Protein AF-A0A2D9T0R5-F1 (afdb_monomer)

Solvent-accessible surface area (backbone atoms only — not comparable to full-atom values): 22514 Å² total; per-residue (Å²): 135,52,76,65,50,52,53,45,48,49,26,51,48,34,24,74,75,67,32,42,71,46,16,31,52,42,23,68,73,43,38,86,79,44,59,53,68,46,21,52,52,26,38,54,53,28,39,52,22,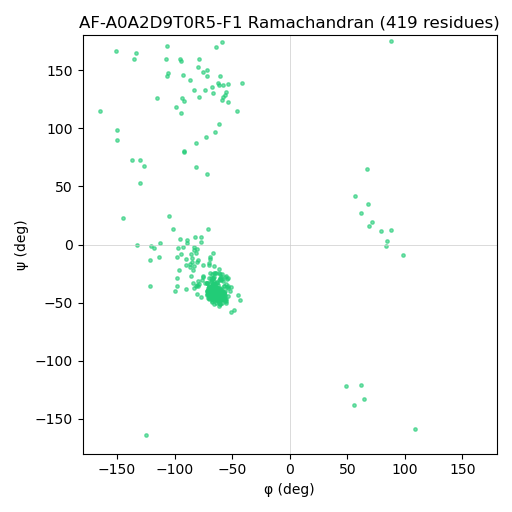19,56,78,67,68,37,60,74,52,39,54,56,33,45,58,53,54,55,75,58,66,79,79,93,52,60,72,60,52,51,53,49,31,55,61,30,38,78,80,37,52,68,59,17,48,51,45,30,50,39,48,25,65,73,36,75,80,46,26,66,37,23,39,51,34,13,62,73,47,51,86,76,13,56,68,33,33,52,51,13,42,59,36,30,73,74,42,100,82,40,68,70,57,42,52,55,41,50,41,48,40,40,70,70,69,55,60,71,87,89,68,62,91,82,78,58,60,66,69,45,51,50,54,47,26,55,47,23,58,75,73,39,57,75,68,43,27,42,54,21,49,55,51,31,47,59,36,37,77,47,99,46,22,68,68,28,51,53,51,51,56,57,54,64,68,46,94,80,70,49,75,67,44,51,51,50,49,48,50,42,37,66,75,68,40,62,74,67,62,23,52,53,55,48,20,51,55,50,48,49,52,28,56,76,69,71,47,81,78,55,82,87,34,61,43,46,51,53,28,52,52,54,53,55,38,48,78,68,73,44,76,81,93,61,94,84,66,60,70,57,38,45,42,56,39,35,60,64,50,92,45,73,87,61,20,57,61,42,52,49,46,61,61,70,69,68,64,74,85,59,45,35,59,53,27,52,34,30,21,56,19,36,79,76,44,55,67,64,16,48,56,50,43,53,49,60,70,68,47,80,92,72,51,66,51,42,30,47,53,28,18,73,49,43,63,70,69,60,16,51,57,24,30,54,50,9,45,77,44,65,38,89,62,20,42,36,53,46,12,53,51,26,39,53,50,12,51,54,26,44,78,70,70,35,58,70,56,13,51,53,25,41,53,51,14,56,59,26,53,71,72,90

Sequence (421 aa):
MSVVDELSLAAAAAAASAGPRAGLRAYRSLVDGLAGEARARAILGGLECATALGDAPALDAFIARWRVQSGDDHFPAVAERCLALHEVSPAHALALARVESERRPEDARPHYLLGRLLGDEGRDAYHRARHLAARAPRQPELLEAIAARLVWLGEGPEGFDRGGRPATARLGKARLDLRRGGRYARTAALDVLLELASGPHRDPALALAAEHAQHPSLTPIELDRLRTLFREHLDGPRRADALAWLDAREHLDRGERPAPESAVHAAALAAQSALERGAPPTGTTPDALALAVVALHGEREAQREPLLRLADHEGLVATTEPLLAAAALGHAADPETARRLALRLLALPNRASRGWLRLAQASRGEVQRQALERAEGAGEPGADEASGLAARAAAWKAYEAGDEDGAARHLAQARVKLRRS

Radius of gyration: 28.82 Å; Cα contacts (8 Å, |Δi|>4): 492; chains: 1; bounding box: 64×51×88 Å

Foldseek 3Di:
DDPLQVLLVVLVVLCVPVHLVRSLVSLVVCLVVHAEPSNVSSLLSNLVSCLVVVPPVSLVVSLVVLLPHDYDDPLVSLLVSLVSSCVRPLPSSLSSLVSVCVNCVLALSSLLSNLVSCQLNSQVSLVSSLVSQVVDPPPPVSNLVSVLRNVVNVDDPVPDDPPPDDLVSLLSQLLCCLPPNDLVSVLVSLVSLLVCCVDPCVVSSLVSLQVSLLPPDHDPSSLVSSLVSLVVRPDDPSSLLSNLLSVLVVCLVVLHQPDCPHSLVVVLVVLLVCVVVVHHPPDPDDRLLSLLSNLLPPPDPVSNVVSLVVNVPVPPLPRLQSLLSSLLSNLVPPVPSSVVSLVVSLVDDLPDLDNLCSSLVSDDDPSNVSSLVSCVVSVPPCSLVVQLVVLQVQLVVCVVVVNNVSNVVSNVSSVVSNVVD

pLDDT: mean 74.45, std 17.34, range [33.28, 97.62]

Structure (mmCIF, N/CA/C/O backbone):
data_AF-A0A2D9T0R5-F1
#
_entry.id   AF-A0A2D9T0R5-F1
#
loop_
_atom_site.group_PDB
_atom_site.id
_atom_site.type_symbol
_atom_site.label_atom_id
_atom_site.label_alt_id
_atom_site.label_comp_id
_atom_site.label_asym_id
_atom_site.label_entity_id
_atom_site.label_seq_id
_atom_site.pdbx_PDB_ins_code
_atom_site.Cartn_x
_atom_site.Cartn_y
_atom_site.Cartn_z
_atom_site.occupancy
_atom_site.B_iso_or_equiv
_atom_site.auth_seq_id
_atom_site.auth_comp_id
_atom_site.auth_asym_id
_atom_site.auth_atom_id
_atom_site.pdbx_PDB_model_num
ATOM 1 N N . MET A 1 1 ? 1.405 0.968 -47.788 1.00 56.50 1 MET A N 1
ATOM 2 C CA . MET A 1 1 ? 0.668 0.407 -46.639 1.00 56.50 1 MET A CA 1
ATOM 3 C C . MET A 1 1 ? 0.021 -0.872 -47.136 1.00 56.50 1 MET A C 1
ATOM 5 O O . MET A 1 1 ? -0.557 -0.828 -48.215 1.00 56.50 1 MET A O 1
ATOM 9 N N . SER A 1 2 ? 0.262 -2.019 -46.498 1.00 75.19 2 SER A N 1
ATOM 10 C CA . SER A 1 2 ? -0.258 -3.292 -47.014 1.00 75.19 2 SER A CA 1
ATOM 11 C C . SER A 1 2 ? -1.738 -3.453 -46.643 1.00 75.19 2 SER A C 1
ATOM 13 O O . SER A 1 2 ? -2.168 -2.940 -45.613 1.00 75.19 2 SER A O 1
ATOM 15 N N . VAL A 1 3 ? -2.511 -4.208 -47.433 1.00 72.94 3 VAL A N 1
ATOM 16 C CA . VAL A 1 3 ? -3.918 -4.554 -47.115 1.00 72.94 3 VAL A CA 1
ATOM 17 C C . VAL A 1 3 ? -4.039 -5.184 -45.713 1.00 72.94 3 VAL A C 1
ATOM 19 O O . VAL A 1 3 ? -5.032 -5.016 -45.014 1.00 72.94 3 VAL A O 1
ATOM 22 N N . VAL A 1 4 ? -2.984 -5.865 -45.260 1.00 73.75 4 VAL A N 1
ATOM 23 C CA . VAL A 1 4 ? -2.874 -6.501 -43.939 1.00 73.75 4 VAL A CA 1
ATOM 24 C C . VAL A 1 4 ? -2.764 -5.461 -42.809 1.00 73.75 4 VAL A C 1
ATOM 26 O O . VAL A 1 4 ? -3.344 -5.651 -41.738 1.00 73.75 4 VAL A O 1
ATOM 29 N N . ASP A 1 5 ? -2.084 -4.335 -43.044 1.00 74.06 5 ASP A N 1
ATOM 30 C CA . ASP A 1 5 ? -2.010 -3.222 -42.086 1.00 74.06 5 ASP A CA 1
ATOM 31 C C . ASP A 1 5 ? -3.346 -2.484 -41.973 1.00 74.06 5 ASP A C 1
ATOM 33 O O . ASP A 1 5 ? -3.774 -2.142 -40.869 1.00 74.06 5 ASP A O 1
ATOM 37 N N . GLU A 1 6 ? -4.037 -2.295 -43.098 1.00 78.88 6 GLU A N 1
ATOM 38 C CA . GLU A 1 6 ? -5.354 -1.652 -43.145 1.00 78.88 6 GLU A CA 1
ATOM 39 C C . GLU A 1 6 ? -6.400 -2.434 -42.344 1.00 78.88 6 GLU A C 1
ATOM 41 O O . GLU A 1 6 ? -7.188 -1.837 -41.613 1.00 78.88 6 GLU A O 1
ATOM 46 N N . LEU A 1 7 ? -6.360 -3.770 -42.391 1.00 80.31 7 LEU A N 1
ATOM 47 C CA . LEU A 1 7 ? -7.261 -4.627 -41.613 1.00 80.31 7 LEU A CA 1
ATOM 48 C C . LEU A 1 7 ? -7.007 -4.534 -40.100 1.00 80.31 7 LEU A C 1
ATOM 50 O O . LEU A 1 7 ? -7.956 -4.473 -39.314 1.00 80.31 7 LEU A O 1
ATOM 54 N N . SER A 1 8 ? -5.741 -4.470 -39.671 1.00 78.81 8 SER A N 1
ATOM 55 C CA . SER A 1 8 ? -5.398 -4.268 -38.255 1.00 78.81 8 SER A CA 1
ATOM 56 C C . SER A 1 8 ? -5.814 -2.878 -37.757 1.00 78.81 8 SER A C 1
ATOM 58 O O . SER A 1 8 ? -6.243 -2.745 -36.608 1.00 78.81 8 SER A O 1
ATOM 60 N N . LEU A 1 9 ? -5.691 -1.849 -38.601 1.00 81.50 9 LEU A N 1
ATOM 61 C CA . LEU A 1 9 ? -6.116 -0.482 -38.290 1.00 81.50 9 LEU A CA 1
ATOM 62 C C . LEU A 1 9 ? -7.644 -0.356 -38.255 1.00 81.50 9 LEU A C 1
ATOM 64 O O . LEU A 1 9 ? -8.178 0.299 -37.364 1.00 81.50 9 LEU A O 1
ATOM 68 N N . ALA A 1 10 ? -8.360 -1.030 -39.157 1.00 80.19 10 ALA A N 1
ATOM 69 C CA . ALA A 1 10 ? -9.820 -1.062 -39.162 1.00 80.19 10 ALA A CA 1
ATOM 70 C C . ALA A 1 10 ? -10.386 -1.716 -37.890 1.00 80.19 10 ALA A C 1
ATOM 72 O O . ALA A 1 10 ? -11.358 -1.220 -37.322 1.00 80.19 10 ALA A O 1
ATOM 73 N N . ALA A 1 11 ? -9.752 -2.783 -37.391 1.00 80.12 11 ALA A N 1
ATOM 74 C CA . ALA A 1 11 ? -10.128 -3.394 -36.116 1.00 80.12 11 ALA A CA 1
ATOM 75 C C . ALA A 1 11 ? -9.909 -2.443 -34.923 1.00 80.12 11 ALA A C 1
ATOM 77 O O . ALA A 1 11 ? -10.772 -2.349 -34.048 1.00 80.12 11 ALA A O 1
ATOM 78 N N . ALA A 1 12 ? -8.806 -1.686 -34.922 1.00 83.06 12 ALA A N 1
ATOM 79 C CA . ALA A 1 12 ? -8.552 -0.654 -33.914 1.00 83.06 12 ALA A CA 1
ATOM 80 C C . ALA A 1 12 ? -9.584 0.486 -33.992 1.00 83.06 12 ALA A C 1
ATOM 82 O O . ALA A 1 12 ? -10.125 0.914 -32.973 1.00 83.06 12 ALA A O 1
ATOM 83 N N . ALA A 1 13 ? -9.930 0.927 -35.204 1.00 81.50 13 ALA A N 1
ATOM 84 C CA . ALA A 1 13 ? -10.964 1.932 -35.427 1.00 81.50 13 ALA A CA 1
ATOM 85 C C . ALA A 1 13 ? -12.346 1.449 -34.958 1.00 81.50 13 ALA A C 1
ATOM 87 O O . ALA A 1 13 ? -13.094 2.219 -34.354 1.00 81.50 13 ALA A O 1
ATOM 88 N N . ALA A 1 14 ? -12.681 0.172 -35.168 1.00 80.81 14 ALA A N 1
ATOM 89 C CA . ALA A 1 14 ? -13.911 -0.430 -34.657 1.00 80.81 14 ALA A CA 1
ATOM 90 C C . ALA A 1 14 ? -13.941 -0.463 -33.119 1.00 80.81 14 ALA A C 1
ATOM 92 O O . ALA A 1 14 ? -14.978 -0.167 -32.527 1.00 80.81 14 ALA A O 1
ATOM 93 N N . ALA A 1 15 ? -12.813 -0.764 -32.467 1.00 83.38 15 ALA A N 1
ATOM 94 C CA . ALA A 1 15 ? -12.700 -0.705 -31.009 1.00 83.38 15 ALA A CA 1
ATOM 95 C C . ALA A 1 15 ? -12.923 0.721 -30.472 1.00 83.38 15 ALA A C 1
ATOM 97 O O . ALA A 1 15 ? -13.656 0.900 -29.501 1.00 83.38 15 ALA A O 1
ATOM 98 N N . ALA A 1 16 ? -12.345 1.729 -31.131 1.00 84.75 16 ALA A N 1
ATOM 99 C CA . ALA A 1 16 ? -12.459 3.129 -30.724 1.00 84.75 16 ALA A CA 1
ATOM 100 C C . ALA A 1 16 ? -13.859 3.723 -30.964 1.00 84.75 16 ALA A C 1
ATOM 102 O O . ALA A 1 16 ? -14.363 4.474 -30.134 1.00 84.75 16 ALA A O 1
ATOM 103 N N . SER A 1 17 ? -14.495 3.391 -32.091 1.00 85.25 17 SER A N 1
ATOM 104 C CA . SER A 1 17 ? -15.772 3.993 -32.507 1.00 85.25 17 SER A CA 1
ATOM 105 C C . SER A 1 17 ? -17.008 3.245 -32.002 1.00 85.25 17 SER A C 1
ATOM 107 O O . SER A 1 17 ? -17.994 3.874 -31.627 1.00 85.25 17 SER A O 1
ATOM 109 N N . ALA A 1 18 ? -16.968 1.910 -31.978 1.00 85.94 18 ALA A N 1
ATOM 110 C CA . ALA A 1 18 ? -18.097 1.051 -31.609 1.00 85.94 18 ALA A CA 1
ATOM 111 C C . ALA A 1 18 ? -17.872 0.285 -30.289 1.00 85.94 18 ALA A C 1
ATOM 113 O O . ALA A 1 18 ? -18.730 -0.487 -29.849 1.00 85.94 18 ALA A O 1
ATOM 114 N N . GLY A 1 19 ? -16.729 0.511 -29.637 1.00 89.69 19 GLY A N 1
ATOM 115 C CA . GLY A 1 19 ? -16.398 0.008 -28.310 1.00 89.69 19 GLY A CA 1
ATOM 116 C C . GLY A 1 19 ? -15.739 -1.382 -28.281 1.00 89.69 19 GLY A C 1
ATOM 117 O O . GLY A 1 19 ? -15.644 -2.080 -29.299 1.00 89.69 19 GLY A O 1
ATOM 118 N N . PRO A 1 20 ? -15.327 -1.846 -27.082 1.00 89.94 20 PRO A N 1
ATOM 119 C CA . PRO A 1 20 ? -14.512 -3.054 -26.915 1.00 89.94 20 PRO A CA 1
ATOM 120 C C . PRO A 1 20 ? -15.157 -4.340 -27.443 1.00 89.94 20 PRO A C 1
ATOM 122 O O . PRO A 1 20 ? -14.459 -5.236 -27.909 1.00 89.94 20 PRO A O 1
ATOM 125 N N . ARG A 1 21 ? -16.496 -4.453 -27.425 1.00 92.06 21 ARG A N 1
ATOM 126 C CA . ARG A 1 21 ? -17.202 -5.632 -27.969 1.00 92.06 21 ARG A CA 1
ATOM 127 C C . ARG A 1 21 ? -17.057 -5.747 -29.485 1.00 92.06 21 ARG A C 1
ATOM 129 O O . ARG A 1 21 ? -16.887 -6.855 -29.993 1.00 92.06 21 ARG A O 1
ATOM 136 N N . ALA A 1 22 ? -17.141 -4.625 -30.199 1.00 89.81 22 ALA A N 1
ATOM 137 C CA . ALA A 1 22 ? -16.971 -4.588 -31.647 1.00 89.81 22 ALA A CA 1
ATOM 138 C C . ALA A 1 22 ? -15.510 -4.862 -32.023 1.00 89.81 22 ALA A C 1
ATOM 140 O O . ALA A 1 22 ? -15.248 -5.731 -32.855 1.00 89.81 22 ALA A O 1
ATOM 141 N N . GLY A 1 23 ? -14.573 -4.210 -31.324 1.00 91.56 23 GLY A N 1
ATOM 142 C CA . GLY A 1 23 ? -13.136 -4.459 -31.459 1.00 91.56 23 GLY A CA 1
ATOM 143 C C . GLY A 1 23 ? -12.768 -5.927 -31.238 1.00 91.56 23 GLY A C 1
ATOM 144 O O . GLY A 1 23 ? -12.126 -6.541 -32.086 1.00 91.56 23 GLY A O 1
ATOM 145 N N . LEU A 1 24 ? -13.256 -6.542 -30.154 1.00 94.69 24 LEU A N 1
ATOM 146 C CA . LEU A 1 24 ? -12.982 -7.946 -29.839 1.00 94.69 24 LEU A CA 1
ATOM 147 C C . LEU A 1 24 ? -13.454 -8.904 -30.944 1.00 94.69 24 LEU A C 1
ATOM 149 O O . LEU A 1 24 ? -12.743 -9.849 -31.289 1.00 94.69 24 LEU A O 1
ATOM 153 N N . ARG A 1 25 ? -14.644 -8.669 -31.515 1.00 94.00 25 ARG A N 1
ATOM 154 C CA . ARG A 1 25 ? -15.155 -9.463 -32.647 1.00 94.00 25 ARG A CA 1
ATOM 155 C C . ARG A 1 25 ? -14.268 -9.308 -33.881 1.00 94.00 25 ARG A C 1
ATOM 157 O O . ARG A 1 25 ? -13.911 -10.318 -34.484 1.00 94.00 25 ARG A O 1
ATOM 164 N N . ALA A 1 26 ? -13.880 -8.076 -34.210 1.00 92.62 26 ALA A N 1
ATOM 165 C CA . ALA A 1 26 ? -12.999 -7.794 -35.339 1.00 92.62 26 ALA A CA 1
ATOM 166 C C . ALA A 1 26 ? -11.640 -8.495 -35.171 1.00 92.62 26 ALA A C 1
ATOM 168 O O . ALA A 1 26 ? -11.243 -9.279 -36.035 1.00 92.62 26 ALA A O 1
ATOM 169 N N . TYR A 1 27 ? -10.977 -8.322 -34.023 1.00 95.38 27 TYR A N 1
ATOM 170 C CA . TYR A 1 27 ? -9.686 -8.960 -33.753 1.00 95.38 27 TYR A CA 1
ATOM 171 C C . TYR A 1 27 ? -9.761 -10.489 -33.781 1.00 95.38 27 TYR A C 1
ATOM 173 O O . TYR A 1 27 ? -8.903 -11.116 -34.399 1.00 95.38 27 TYR A O 1
ATOM 181 N N . ARG A 1 28 ? -10.799 -11.105 -33.193 1.00 94.69 28 ARG A N 1
ATOM 182 C CA . ARG A 1 28 ? -10.994 -12.568 -33.246 1.00 94.69 28 ARG A CA 1
ATOM 183 C C . ARG A 1 28 ? -11.111 -13.093 -34.679 1.00 94.69 28 ARG A C 1
ATOM 185 O O . ARG A 1 28 ? -10.588 -14.162 -34.961 1.00 94.69 28 ARG A O 1
ATOM 192 N N . SER A 1 29 ? -11.786 -12.357 -35.563 1.00 90.81 29 SER A N 1
ATOM 193 C CA . SER A 1 29 ? -11.990 -12.780 -36.956 1.00 90.81 29 SER A CA 1
ATOM 194 C C . SER A 1 29 ? -10.751 -12.628 -37.842 1.00 90.81 29 SER A C 1
ATOM 196 O O . SER A 1 29 ? -10.602 -13.364 -38.811 1.00 90.81 29 SER A O 1
ATOM 198 N N . LEU A 1 30 ? -9.864 -11.685 -37.512 1.00 91.56 30 LEU A N 1
ATOM 199 C CA . LEU A 1 30 ? -8.731 -11.325 -38.365 1.00 91.56 30 LEU A CA 1
ATOM 200 C C . LEU A 1 30 ? -7.427 -11.999 -37.939 1.00 91.56 30 LEU A C 1
ATOM 202 O O . LEU A 1 30 ? -6.624 -12.348 -38.795 1.00 91.56 30 LEU A O 1
ATOM 206 N N . VAL A 1 31 ? -7.203 -12.185 -36.633 1.00 92.56 31 VAL A N 1
ATOM 207 C CA . VAL A 1 31 ? -5.885 -12.527 -36.069 1.00 92.56 31 VAL A CA 1
ATOM 208 C C . VAL A 1 31 ? -5.236 -13.775 -36.677 1.00 92.56 31 VAL A C 1
ATOM 210 O O . VAL A 1 31 ? -4.018 -13.810 -36.836 1.00 92.56 31 VAL A O 1
ATOM 213 N N . ASP A 1 32 ? -6.029 -14.778 -37.055 1.00 89.19 32 ASP A N 1
ATOM 214 C CA . ASP A 1 32 ? -5.520 -16.039 -37.602 1.00 89.19 32 ASP A CA 1
ATOM 215 C C . ASP A 1 32 ? -5.148 -15.934 -39.099 1.00 89.19 32 ASP A C 1
ATOM 217 O O . ASP A 1 32 ? -4.416 -16.779 -39.606 1.00 89.19 32 ASP A O 1
ATOM 221 N N . GLY A 1 33 ? -5.587 -14.874 -39.792 1.00 88.88 33 GLY A N 1
ATOM 222 C CA . GLY A 1 33 ? -5.216 -14.560 -41.179 1.00 88.88 33 GLY A CA 1
ATOM 223 C C . GLY A 1 33 ? -4.073 -13.545 -41.324 1.00 88.88 33 GLY A C 1
ATOM 224 O O . GLY A 1 33 ? -3.664 -13.242 -42.443 1.00 88.88 33 GLY A O 1
ATOM 225 N N . LEU A 1 34 ? -3.564 -12.997 -40.216 1.00 90.06 34 LEU A N 1
ATOM 226 C CA . LEU A 1 34 ? -2.460 -12.032 -40.206 1.00 90.06 34 LEU A CA 1
ATOM 227 C C . LEU A 1 34 ? -1.116 -12.739 -39.964 1.00 90.06 34 LEU A C 1
ATOM 229 O O . LEU A 1 34 ? -1.064 -13.825 -39.391 1.00 90.06 34 LEU A O 1
ATOM 233 N N . ALA A 1 35 ? -0.009 -12.089 -40.327 1.00 87.88 35 ALA A N 1
ATOM 234 C CA . ALA A 1 35 ? 1.351 -12.548 -40.028 1.00 87.88 35 ALA A CA 1
ATOM 235 C C . ALA A 1 35 ? 2.223 -11.405 -39.483 1.00 87.88 35 ALA A C 1
ATOM 237 O O . ALA A 1 35 ? 1.862 -10.231 -39.591 1.00 87.88 35 ALA A O 1
ATOM 238 N N . GLY A 1 36 ? 3.367 -11.756 -38.884 1.00 87.50 36 GLY A N 1
ATOM 239 C CA . GLY A 1 36 ? 4.372 -10.794 -38.417 1.00 87.50 36 GLY A CA 1
ATOM 240 C C . GLY A 1 36 ? 3.814 -9.746 -37.449 1.00 87.50 36 GLY A C 1
ATOM 241 O O . GLY A 1 36 ? 3.003 -10.064 -36.575 1.00 87.50 36 GLY A O 1
ATOM 242 N N . GLU A 1 37 ? 4.239 -8.495 -37.626 1.00 88.44 37 GLU A N 1
ATOM 243 C CA . GLU A 1 37 ? 3.876 -7.359 -36.771 1.00 88.44 37 GLU A CA 1
ATOM 244 C C . GLU A 1 37 ? 2.359 -7.102 -36.725 1.00 88.44 37 GLU A C 1
ATOM 246 O O . GLU A 1 37 ? 1.793 -6.859 -35.658 1.00 88.44 37 GLU A O 1
ATOM 251 N N . ALA A 1 38 ? 1.660 -7.224 -37.859 1.00 88.69 38 ALA A N 1
ATOM 252 C CA . ALA A 1 38 ? 0.213 -7.023 -37.917 1.00 88.69 38 ALA A CA 1
ATOM 253 C C . ALA A 1 38 ? -0.541 -8.047 -37.052 1.00 88.69 38 ALA A C 1
ATOM 255 O O . ALA A 1 38 ? -1.482 -7.686 -36.340 1.00 88.69 38 ALA A O 1
ATOM 256 N N . ARG A 1 39 ? -0.087 -9.310 -37.042 1.00 91.62 39 ARG A N 1
ATOM 257 C CA . ARG A 1 39 ? -0.634 -10.342 -36.147 1.00 91.62 39 ARG A CA 1
ATOM 258 C C . ARG A 1 39 ? -0.370 -10.003 -34.683 1.00 91.62 39 ARG A C 1
ATOM 260 O O . ARG A 1 39 ? -1.281 -10.116 -33.867 1.00 91.62 39 ARG A O 1
ATOM 267 N N . ALA A 1 40 ? 0.838 -9.548 -34.353 1.00 91.94 40 ALA A N 1
ATOM 268 C CA . ALA A 1 40 ? 1.184 -9.156 -32.990 1.00 91.94 40 ALA A CA 1
ATOM 269 C C . ALA A 1 40 ? 0.301 -8.001 -32.483 1.00 91.94 40 ALA A C 1
ATOM 271 O O . ALA A 1 40 ? -0.281 -8.108 -31.402 1.00 91.94 40 ALA A O 1
ATOM 272 N N . ARG A 1 41 ? 0.116 -6.945 -33.290 1.00 91.56 41 ARG A N 1
ATOM 273 C CA . ARG A 1 41 ? -0.780 -5.820 -32.965 1.00 91.56 41 ARG A CA 1
ATOM 274 C C . ARG A 1 41 ? -2.228 -6.272 -32.779 1.00 91.56 41 ARG A C 1
ATOM 276 O O . ARG A 1 41 ? -2.874 -5.848 -31.824 1.00 91.56 41 ARG A O 1
ATOM 283 N N . ALA A 1 42 ? -2.723 -7.170 -33.631 1.00 93.31 42 ALA A N 1
ATOM 284 C CA . ALA A 1 42 ? -4.070 -7.719 -33.498 1.00 93.31 42 ALA A CA 1
ATOM 285 C C . ALA A 1 42 ? -4.257 -8.557 -32.221 1.00 93.31 42 ALA A C 1
ATOM 287 O O . ALA A 1 42 ? -5.298 -8.451 -31.574 1.00 93.31 42 ALA A O 1
ATOM 288 N N . ILE A 1 43 ? -3.256 -9.352 -31.819 1.00 95.38 43 ILE A N 1
ATOM 289 C CA . ILE A 1 43 ? -3.300 -10.100 -30.552 1.00 95.38 43 ILE A CA 1
ATOM 290 C C . ILE A 1 43 ? -3.343 -9.136 -29.362 1.00 95.38 43 ILE A C 1
ATOM 292 O O . ILE A 1 43 ? -4.184 -9.294 -28.481 1.00 95.38 43 ILE A O 1
ATOM 296 N N . LEU A 1 44 ? -2.472 -8.122 -29.345 1.00 94.75 44 LEU A N 1
ATOM 297 C CA . LEU A 1 44 ? -2.396 -7.151 -28.250 1.00 94.75 44 LEU A CA 1
ATOM 298 C C . LEU A 1 44 ? -3.659 -6.277 -28.147 1.00 94.75 44 LEU A C 1
ATOM 300 O O . LEU A 1 44 ? -4.134 -6.035 -27.039 1.00 94.75 44 LEU A O 1
ATOM 304 N N . GLY A 1 45 ? -4.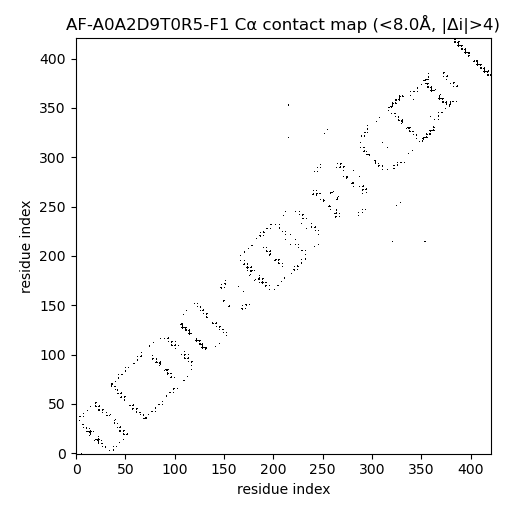239 -5.857 -29.277 1.00 94.56 45 GLY A N 1
ATOM 305 C CA . GLY A 1 45 ? -5.529 -5.153 -29.307 1.00 94.56 45 GLY A CA 1
ATOM 306 C C . GLY A 1 45 ? -6.703 -6.046 -28.885 1.00 94.56 45 GLY A C 1
ATOM 307 O O . GLY A 1 45 ? -7.611 -5.609 -28.176 1.00 94.56 45 GLY A O 1
ATOM 308 N N . GLY A 1 46 ? -6.654 -7.334 -29.242 1.00 96.12 46 GLY A N 1
ATOM 309 C CA . GLY A 1 46 ? -7.595 -8.344 -28.760 1.00 96.12 46 GLY A CA 1
ATOM 310 C C . GLY A 1 46 ? -7.537 -8.533 -27.241 1.00 96.12 46 GLY A C 1
ATOM 311 O O . GLY A 1 46 ? -8.586 -8.545 -26.595 1.00 96.12 46 GLY A O 1
ATOM 312 N N . LEU A 1 47 ? -6.330 -8.612 -26.665 1.00 96.50 47 LEU A N 1
ATOM 313 C CA . LEU A 1 47 ? -6.106 -8.668 -25.213 1.00 96.50 47 LEU A CA 1
ATOM 314 C C . LEU A 1 47 ? -6.648 -7.427 -24.500 1.00 96.50 47 LEU A C 1
ATOM 316 O O . LEU A 1 47 ? -7.295 -7.560 -23.466 1.00 96.50 47 LEU A O 1
ATOM 320 N N . GLU A 1 48 ? -6.435 -6.233 -25.050 1.00 94.94 48 GLU A N 1
ATOM 321 C CA . GLU A 1 48 ? -6.977 -4.987 -24.499 1.00 94.94 48 GLU A CA 1
ATOM 322 C C . GLU A 1 48 ? -8.509 -4.995 -24.454 1.00 94.94 48 GLU A C 1
ATOM 324 O O . GLU A 1 48 ? -9.103 -4.775 -23.397 1.00 94.94 48 GLU A O 1
ATOM 329 N N . CYS A 1 49 ? -9.156 -5.326 -25.574 1.00 94.00 49 CYS A N 1
ATOM 330 C CA . CYS A 1 49 ? -10.614 -5.397 -25.640 1.00 94.00 49 CYS A CA 1
ATOM 331 C C . CYS A 1 49 ? -11.174 -6.470 -24.694 1.00 94.00 49 CYS A C 1
ATOM 333 O O . CYS A 1 49 ? -12.188 -6.248 -24.035 1.00 94.00 49 CYS A O 1
ATOM 335 N N . ALA A 1 50 ? -10.513 -7.629 -24.613 1.00 95.56 50 ALA A N 1
ATOM 336 C CA . ALA A 1 50 ? -10.886 -8.710 -23.707 1.00 95.56 50 ALA A CA 1
ATOM 337 C C . ALA A 1 50 ? -10.750 -8.303 -22.232 1.00 95.56 50 ALA A C 1
ATOM 339 O O . ALA A 1 50 ? -11.643 -8.594 -21.437 1.00 95.56 50 ALA A O 1
ATOM 340 N N . THR A 1 51 ? -9.680 -7.580 -21.888 1.00 92.38 51 THR A N 1
ATOM 341 C CA . THR A 1 51 ? -9.441 -7.049 -20.536 1.00 92.38 51 THR A CA 1
ATOM 342 C C . THR A 1 51 ? -10.537 -6.063 -20.145 1.00 92.38 51 THR A C 1
ATOM 344 O O . THR A 1 51 ? -11.140 -6.210 -19.086 1.00 92.38 51 THR A O 1
ATOM 347 N N . ALA A 1 52 ? -10.868 -5.119 -21.033 1.00 91.00 52 ALA A N 1
ATOM 348 C CA . ALA A 1 52 ? -11.923 -4.130 -20.806 1.00 91.00 52 ALA A CA 1
ATOM 349 C C . ALA A 1 52 ? -13.320 -4.753 -20.614 1.00 91.00 52 ALA A C 1
ATOM 351 O O . ALA A 1 52 ? -14.192 -4.144 -19.998 1.00 91.00 52 ALA A O 1
ATOM 352 N N . LEU A 1 53 ? -13.549 -5.956 -21.149 1.00 90.31 53 LEU A N 1
ATOM 353 C CA . LEU A 1 53 ? -14.818 -6.680 -21.042 1.00 90.31 53 LEU A CA 1
ATOM 354 C C . LEU A 1 53 ? -14.845 -7.734 -19.930 1.00 90.31 53 LEU A C 1
ATOM 356 O O . LEU A 1 53 ? -15.914 -8.284 -19.670 1.00 90.31 53 LEU A O 1
ATOM 360 N N . GLY A 1 54 ? -13.701 -8.055 -19.319 1.00 90.69 54 GLY A N 1
ATOM 361 C CA . GLY A 1 54 ? -13.575 -9.194 -18.408 1.00 90.69 54 GLY A CA 1
ATOM 362 C C . GLY A 1 54 ? -13.859 -10.552 -19.073 1.00 90.69 54 GLY A C 1
ATOM 363 O O . GLY A 1 54 ? -14.304 -11.480 -18.400 1.00 90.69 54 GLY A O 1
ATOM 364 N N . ASP A 1 55 ? -13.647 -10.686 -20.390 1.00 94.75 55 ASP A N 1
ATOM 365 C CA . ASP A 1 55 ? -13.909 -11.927 -21.141 1.00 94.75 55 ASP A CA 1
ATOM 366 C C . ASP A 1 55 ? -12.735 -12.910 -20.960 1.00 94.75 55 ASP A C 1
ATOM 368 O O . ASP A 1 55 ? -11.784 -12.920 -21.743 1.00 94.75 55 ASP A O 1
ATOM 372 N N . ALA A 1 56 ? -12.790 -13.730 -19.904 1.00 95.50 56 ALA A N 1
ATOM 373 C CA . ALA A 1 56 ? -11.753 -14.722 -19.596 1.00 95.50 56 ALA A CA 1
ATOM 374 C C . ALA A 1 56 ? -11.482 -15.715 -20.752 1.00 95.50 56 ALA A C 1
ATOM 376 O O . ALA A 1 56 ? -10.321 -15.851 -21.141 1.00 95.50 56 ALA A O 1
ATOM 377 N N . PRO A 1 57 ? -12.496 -16.322 -21.407 1.00 97.25 57 PRO A N 1
ATOM 378 C CA . PRO A 1 57 ? -12.259 -17.157 -22.589 1.00 97.25 57 PRO A CA 1
ATOM 379 C C . PRO A 1 57 ? -11.533 -16.431 -23.732 1.00 97.25 57 PRO A C 1
ATOM 381 O O . PRO A 1 57 ? -10.724 -17.035 -24.439 1.00 97.25 57 PRO A O 1
ATOM 384 N N . ALA A 1 58 ? -11.803 -15.135 -23.947 1.00 96.31 58 ALA A N 1
ATOM 385 C CA . ALA A 1 58 ? -11.035 -14.340 -24.906 1.00 96.31 58 ALA A CA 1
ATOM 386 C C . ALA A 1 58 ? -9.567 -14.210 -24.506 1.00 96.31 58 ALA A C 1
ATOM 388 O O . ALA A 1 58 ? -8.698 -14.356 -25.367 1.00 96.31 58 ALA A O 1
ATOM 389 N N . LEU A 1 59 ? -9.307 -13.903 -23.233 1.00 96.81 59 LEU A N 1
ATOM 390 C CA . LEU A 1 59 ? -7.959 -13.716 -22.706 1.00 96.81 59 LEU A CA 1
ATOM 391 C C . LEU A 1 59 ? -7.128 -14.983 -22.915 1.00 96.81 59 LEU A C 1
ATOM 393 O O . LEU A 1 59 ? -6.066 -14.905 -23.531 1.00 96.81 59 LEU A O 1
ATOM 397 N N . ASP A 1 60 ? -7.651 -16.147 -22.525 1.00 97.50 60 ASP A N 1
ATOM 398 C CA . ASP A 1 60 ? -7.000 -17.442 -22.752 1.00 97.50 60 ASP A CA 1
ATOM 399 C C . ASP A 1 60 ? -6.680 -17.672 -24.235 1.00 97.50 60 ASP A C 1
ATOM 401 O O . ASP A 1 60 ? -5.557 -18.030 -24.605 1.00 97.50 60 ASP A O 1
ATOM 405 N N . ALA A 1 61 ? -7.650 -17.402 -25.112 1.00 97.19 61 ALA A N 1
ATOM 406 C CA . ALA A 1 61 ? -7.493 -17.607 -26.546 1.00 97.19 61 ALA A CA 1
ATOM 407 C C . ALA A 1 61 ? -6.443 -16.672 -27.176 1.00 97.19 61 ALA A C 1
ATOM 409 O O . ALA A 1 61 ? -5.750 -17.071 -28.116 1.00 97.19 61 ALA A O 1
ATOM 410 N N . PHE A 1 62 ? -6.310 -15.430 -26.704 1.00 97.62 62 PHE A N 1
ATOM 411 C CA . PHE A 1 62 ? -5.282 -14.510 -27.197 1.00 97.62 62 PHE A CA 1
ATOM 412 C C . PHE A 1 62 ? -3.904 -14.782 -26.585 1.00 97.62 62 PHE A C 1
ATOM 414 O O . PHE A 1 62 ? -2.912 -14.707 -27.310 1.00 97.62 62 PHE A O 1
ATOM 421 N N . ILE A 1 63 ? -3.819 -15.185 -25.313 1.00 97.44 63 ILE A N 1
ATOM 422 C CA . ILE A 1 63 ? -2.558 -15.618 -24.686 1.00 97.44 63 ILE A CA 1
ATOM 423 C C . ILE A 1 63 ? -2.005 -16.859 -25.403 1.00 97.44 63 ILE A C 1
ATOM 425 O O . ILE A 1 63 ? -0.815 -16.915 -25.724 1.00 97.44 63 ILE A O 1
ATOM 429 N N . ALA A 1 64 ? -2.864 -17.824 -25.748 1.00 96.44 64 ALA A N 1
ATOM 430 C CA . ALA A 1 64 ? -2.469 -18.996 -26.530 1.00 96.44 64 ALA A CA 1
ATOM 431 C C . ALA A 1 64 ? -1.919 -18.615 -27.918 1.00 96.44 64 ALA A C 1
ATOM 433 O O . ALA A 1 64 ? -0.905 -19.161 -28.357 1.00 96.44 64 ALA A O 1
ATOM 434 N N . ARG A 1 65 ? -2.536 -17.637 -28.597 1.00 95.31 65 ARG A N 1
ATOM 435 C CA . ARG A 1 65 ? -2.039 -17.114 -29.885 1.00 95.31 65 ARG A CA 1
ATOM 436 C C . ARG A 1 65 ? -0.722 -16.361 -29.751 1.00 95.31 65 ARG A C 1
ATOM 438 O O . ARG A 1 65 ? 0.111 -16.458 -30.657 1.00 95.31 65 ARG A O 1
ATOM 445 N N . TRP A 1 66 ? -0.540 -15.634 -28.646 1.00 95.62 66 TRP A N 1
ATOM 446 C CA . TRP A 1 66 ? 0.699 -14.927 -28.336 1.00 95.62 66 TRP A CA 1
ATOM 447 C C . TRP A 1 66 ? 1.868 -15.902 -28.204 1.00 95.62 66 TRP A C 1
ATOM 449 O O . TRP A 1 66 ? 2.922 -15.647 -28.774 1.00 95.62 66 TRP A O 1
ATOM 459 N N . ARG A 1 67 ? 1.664 -17.062 -27.560 1.00 93.62 67 ARG A N 1
ATOM 460 C CA . ARG A 1 67 ? 2.704 -18.092 -27.364 1.00 93.62 67 ARG A CA 1
ATOM 461 C C . ARG A 1 67 ? 3.412 -18.510 -28.648 1.00 93.62 67 ARG A C 1
ATOM 463 O O . ARG A 1 67 ? 4.624 -18.686 -28.639 1.00 93.62 67 ARG A O 1
ATOM 470 N N . VAL A 1 68 ? 2.669 -18.647 -29.741 1.00 91.31 68 VAL A N 1
ATOM 471 C CA . VAL A 1 68 ? 3.205 -19.084 -31.041 1.00 91.31 68 VAL A CA 1
ATOM 472 C C . VAL A 1 68 ? 3.556 -17.921 -31.975 1.00 91.31 68 VAL A C 1
ATOM 474 O O . VAL A 1 68 ? 3.916 -18.146 -33.126 1.00 91.31 68 VAL A O 1
ATOM 477 N N . GLN A 1 69 ? 3.438 -16.669 -31.519 1.00 89.62 69 GLN A N 1
ATOM 478 C CA . GLN A 1 69 ? 3.822 -15.508 -32.317 1.00 89.62 69 GLN A CA 1
ATOM 479 C C . GLN A 1 69 ? 5.347 -15.480 -32.512 1.00 89.62 69 GLN A C 1
ATOM 481 O O . GLN A 1 69 ? 6.115 -15.627 -31.560 1.00 89.62 69 GLN A O 1
ATOM 486 N N . SER A 1 70 ? 5.797 -15.213 -33.734 1.00 80.31 70 SER A N 1
ATOM 487 C CA . SER A 1 70 ? 7.197 -14.940 -34.078 1.00 80.31 70 SER A CA 1
ATOM 488 C C . SER A 1 70 ? 7.392 -13.453 -34.414 1.00 80.31 70 SER A C 1
ATOM 490 O O . SER A 1 70 ? 6.424 -12.752 -34.713 1.00 80.31 70 SER A O 1
ATOM 492 N N . GLY A 1 71 ?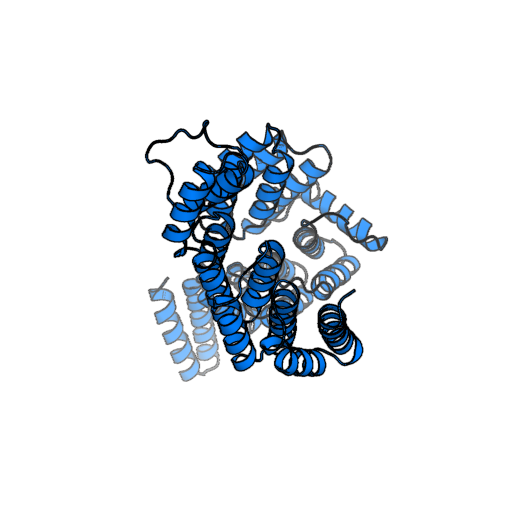 8.627 -12.951 -34.346 1.00 70.00 71 GLY A N 1
ATOM 493 C CA . GLY A 1 71 ? 8.964 -11.586 -34.776 1.00 70.00 71 GLY A CA 1
ATOM 494 C C . GLY A 1 71 ? 9.293 -10.593 -33.654 1.00 70.00 71 GLY A C 1
ATOM 495 O O . GLY A 1 71 ? 9.701 -10.989 -32.560 1.00 70.00 71 GLY A O 1
ATOM 496 N N . ASP A 1 72 ? 9.163 -9.312 -33.997 1.00 70.25 72 ASP A N 1
ATOM 497 C CA . ASP A 1 72 ? 9.831 -8.133 -33.424 1.00 70.25 72 ASP A CA 1
ATOM 498 C C . ASP A 1 72 ? 9.632 -7.848 -31.920 1.00 70.25 72 ASP A C 1
ATOM 500 O O . ASP A 1 72 ? 8.902 -8.523 -31.190 1.00 70.25 72 ASP A O 1
ATOM 504 N N . ASP A 1 73 ? 10.353 -6.831 -31.427 1.00 83.06 73 ASP A N 1
ATOM 505 C CA . ASP A 1 73 ? 10.306 -6.354 -30.042 1.00 83.06 73 ASP A CA 1
ATOM 506 C C . ASP A 1 73 ? 9.022 -5.601 -29.693 1.00 83.06 73 ASP A C 1
ATOM 508 O O . ASP A 1 73 ? 8.925 -4.386 -29.820 1.00 83.06 73 ASP A O 1
ATOM 512 N N . HIS A 1 74 ? 8.055 -6.352 -29.168 1.00 89.75 74 HIS A N 1
ATOM 513 C CA . HIS A 1 74 ? 6.819 -5.829 -28.590 1.00 89.75 74 HIS A CA 1
ATOM 514 C C . HIS A 1 74 ? 6.828 -5.803 -27.056 1.00 89.75 74 HIS A C 1
ATOM 516 O O . HIS A 1 74 ? 5.773 -5.610 -26.447 1.00 89.75 74 HIS A O 1
ATOM 522 N N . PHE A 1 75 ? 7.987 -5.986 -26.409 1.00 90.69 75 PHE A N 1
ATOM 523 C CA . PHE A 1 75 ? 8.057 -6.099 -24.951 1.00 90.69 75 PHE A CA 1
ATOM 524 C C . PHE A 1 75 ? 7.393 -4.926 -24.202 1.00 90.69 75 PHE A C 1
ATOM 526 O O . PHE A 1 75 ? 6.636 -5.203 -23.271 1.00 90.69 75 PHE A O 1
ATOM 533 N N . PRO A 1 76 ? 7.581 -3.642 -24.585 1.00 90.19 76 PRO A N 1
ATOM 534 C CA . PRO A 1 76 ? 6.919 -2.529 -23.897 1.00 90.19 76 PRO A CA 1
ATOM 535 C C . PRO A 1 76 ? 5.391 -2.654 -23.885 1.00 90.19 76 PRO A C 1
ATOM 537 O O . PRO A 1 76 ? 4.770 -2.499 -22.836 1.00 90.19 76 PRO A O 1
ATOM 540 N N . ALA A 1 77 ? 4.795 -3.027 -25.022 1.00 90.88 77 ALA A N 1
ATOM 541 C CA . ALA A 1 77 ? 3.354 -3.216 -25.133 1.00 90.88 77 ALA A CA 1
ATOM 542 C C . ALA A 1 77 ? 2.878 -4.431 -24.320 1.00 90.88 77 ALA A C 1
ATOM 544 O O . ALA A 1 77 ? 1.857 -4.361 -23.644 1.00 90.88 77 ALA A O 1
ATOM 545 N N . VAL A 1 78 ? 3.630 -5.538 -24.317 1.00 94.19 78 VAL A N 1
ATOM 546 C CA . VAL A 1 78 ? 3.312 -6.704 -23.471 1.00 94.19 78 VAL A CA 1
ATOM 547 C C . VAL A 1 78 ? 3.377 -6.346 -21.989 1.00 94.19 78 VAL A C 1
ATOM 549 O O . VAL A 1 78 ? 2.505 -6.759 -21.228 1.00 94.19 78 VAL A O 1
ATOM 552 N N . ALA A 1 79 ? 4.385 -5.577 -21.573 1.00 91.88 79 ALA A N 1
ATOM 553 C CA . ALA A 1 79 ? 4.546 -5.148 -20.191 1.00 91.88 79 ALA A CA 1
ATOM 554 C C . ALA A 1 79 ? 3.378 -4.266 -19.738 1.00 91.88 79 ALA A C 1
ATOM 556 O O . ALA A 1 79 ? 2.806 -4.518 -18.678 1.00 91.88 79 ALA A O 1
ATOM 557 N N . GLU A 1 80 ? 2.973 -3.298 -20.562 1.00 90.94 80 GLU A N 1
ATOM 558 C CA . GLU A 1 80 ? 1.791 -2.467 -20.317 1.00 90.94 80 GLU A CA 1
ATOM 559 C C . GLU A 1 80 ? 0.520 -3.320 -20.184 1.00 90.94 80 GLU A C 1
ATOM 561 O O . GLU A 1 80 ? -0.225 -3.180 -19.212 1.00 90.94 80 GLU A O 1
ATOM 566 N N . ARG A 1 81 ? 0.311 -4.282 -21.095 1.00 93.00 81 ARG A N 1
ATOM 567 C CA . ARG A 1 81 ? -0.843 -5.193 -21.029 1.00 93.00 81 ARG A CA 1
ATOM 568 C C . ARG A 1 81 ? -0.817 -6.096 -19.806 1.00 93.00 81 ARG A C 1
ATOM 570 O O . ARG A 1 81 ? -1.863 -6.289 -19.202 1.00 93.00 81 ARG A O 1
ATOM 577 N N . CYS A 1 82 ? 0.341 -6.615 -19.404 1.00 92.94 82 CYS A N 1
ATOM 578 C CA . CYS A 1 82 ? 0.455 -7.408 -18.181 1.00 92.94 82 CYS A CA 1
ATOM 579 C C . CYS A 1 82 ? 0.078 -6.595 -16.938 1.00 92.94 82 CYS A C 1
ATOM 581 O O . CYS A 1 82 ? -0.598 -7.124 -16.063 1.00 92.94 82 CYS A O 1
ATOM 583 N N . LEU A 1 83 ? 0.497 -5.328 -16.856 1.00 87.19 83 LEU A N 1
ATOM 584 C CA . LEU A 1 83 ? 0.175 -4.459 -15.722 1.00 87.19 83 LEU A CA 1
ATOM 585 C C . LEU A 1 83 ? -1.320 -4.128 -15.674 1.00 87.19 83 LEU A C 1
ATOM 587 O O . LEU A 1 83 ? -1.939 -4.337 -14.636 1.00 87.19 83 LEU A O 1
ATOM 591 N N . ALA A 1 84 ? -1.911 -3.716 -16.800 1.00 87.50 84 ALA A N 1
ATOM 592 C CA . ALA A 1 84 ? -3.350 -3.451 -16.884 1.00 87.50 84 ALA A CA 1
ATOM 593 C C . ALA A 1 84 ? -4.184 -4.708 -16.577 1.00 87.50 84 ALA A C 1
ATOM 595 O O . ALA A 1 84 ? -5.175 -4.662 -15.852 1.00 87.50 84 ALA A O 1
ATOM 596 N N . LEU A 1 85 ? -3.755 -5.865 -17.089 1.00 90.88 85 LEU A N 1
ATOM 597 C CA . LEU A 1 85 ? -4.427 -7.135 -16.846 1.00 90.88 85 LEU A CA 1
ATOM 598 C C . LEU A 1 85 ? -4.268 -7.607 -15.398 1.00 90.88 85 LEU A C 1
ATOM 600 O O . LEU A 1 85 ? -5.157 -8.284 -14.900 1.00 90.88 85 LEU A O 1
ATOM 604 N N . HIS A 1 86 ? -3.184 -7.254 -14.702 1.00 90.69 86 HIS A N 1
ATOM 605 C CA . HIS A 1 86 ? -2.967 -7.661 -13.312 1.00 90.69 86 HIS A CA 1
ATOM 606 C C . HIS A 1 86 ? -4.001 -7.049 -12.358 1.00 90.69 86 HIS A C 1
ATOM 608 O O . HIS A 1 86 ? -4.383 -7.701 -11.390 1.00 90.69 86 HIS A O 1
ATOM 614 N N . GLU A 1 87 ? -4.497 -5.846 -12.655 1.00 85.62 87 GLU A N 1
ATOM 615 C CA . GLU A 1 87 ? -5.538 -5.179 -11.861 1.00 85.62 87 GLU A CA 1
ATOM 616 C C . GLU A 1 87 ? -6.896 -5.890 -11.951 1.00 85.62 87 GLU A C 1
ATOM 618 O O . GLU A 1 87 ? -7.654 -5.909 -10.983 1.00 85.62 87 GLU A O 1
ATOM 623 N N . VAL A 1 88 ? -7.194 -6.505 -13.101 1.00 88.12 88 VAL A N 1
ATOM 624 C CA . VAL A 1 88 ? -8.491 -7.149 -13.375 1.00 88.12 88 VAL A CA 1
ATOM 625 C C . VAL A 1 88 ? -8.428 -8.665 -13.174 1.00 88.12 88 VAL A C 1
ATOM 627 O O . VAL A 1 88 ? -9.362 -9.283 -12.666 1.00 88.12 88 VAL A O 1
ATOM 630 N N . SER A 1 89 ? -7.328 -9.292 -13.586 1.00 92.25 89 SER A N 1
ATOM 631 C CA . SER A 1 89 ? -7.109 -10.733 -13.520 1.00 92.25 89 SER A CA 1
ATOM 632 C C . SER A 1 89 ? -5.620 -11.081 -13.349 1.00 92.25 89 SER A C 1
ATOM 634 O O . SER A 1 89 ? -4.909 -11.334 -14.332 1.00 92.25 89 SER A O 1
ATOM 636 N N . PRO A 1 90 ? -5.140 -11.190 -12.094 1.00 90.75 90 PRO A N 1
ATOM 637 C CA . PRO A 1 90 ? -3.755 -11.557 -11.795 1.00 90.75 90 PRO A CA 1
ATOM 638 C C . PRO A 1 90 ? -3.297 -12.859 -12.468 1.00 90.75 90 PRO A C 1
ATOM 640 O O . PRO A 1 90 ? -2.156 -12.953 -12.919 1.00 90.75 90 PRO A O 1
ATOM 643 N N . ALA A 1 91 ? -4.192 -13.847 -12.586 1.00 94.00 91 ALA A N 1
ATOM 644 C CA . ALA A 1 91 ? -3.895 -15.144 -13.191 1.00 94.00 91 ALA A CA 1
ATOM 645 C C . ALA A 1 91 ? -3.532 -15.036 -14.684 1.00 94.00 91 ALA A C 1
ATOM 647 O O . ALA A 1 91 ? -2.526 -15.603 -15.114 1.00 94.00 91 ALA A O 1
ATOM 648 N N . HIS A 1 92 ? -4.295 -14.271 -15.472 1.00 97.06 92 HIS A N 1
ATOM 649 C CA . HIS A 1 92 ? -4.012 -14.100 -16.900 1.00 97.06 92 HIS A CA 1
ATOM 650 C C . HIS A 1 92 ? -2.796 -13.194 -17.140 1.00 97.06 92 HIS A C 1
ATOM 652 O O . HIS A 1 92 ? -2.031 -13.438 -18.072 1.00 97.06 92 HIS A O 1
ATOM 658 N N . ALA A 1 93 ? -2.560 -12.196 -16.279 1.00 95.50 93 ALA A N 1
ATOM 659 C CA . ALA A 1 93 ? -1.341 -11.387 -16.327 1.00 95.50 93 ALA A CA 1
ATOM 660 C C . ALA A 1 93 ? -0.084 -12.244 -16.113 1.00 95.50 93 ALA A C 1
ATOM 662 O O . ALA A 1 93 ? 0.882 -12.143 -16.870 1.00 95.50 93 ALA A O 1
ATOM 663 N N . LEU A 1 94 ? -0.124 -13.144 -15.124 1.00 96.25 94 LEU A N 1
ATOM 664 C CA . LEU A 1 94 ? 0.936 -14.122 -14.890 1.00 96.25 94 LEU A CA 1
ATOM 665 C C . LEU A 1 94 ? 1.111 -15.071 -16.079 1.00 96.25 94 LEU A C 1
ATOM 667 O O . LEU A 1 94 ? 2.244 -15.326 -16.486 1.00 96.25 94 LEU A O 1
ATOM 671 N N . ALA A 1 95 ? 0.019 -15.571 -16.662 1.00 97.44 95 ALA A N 1
ATOM 672 C CA . ALA A 1 95 ? 0.078 -16.439 -17.835 1.00 97.44 95 ALA A CA 1
ATOM 673 C C . ALA A 1 95 ? 0.725 -15.736 -19.043 1.00 97.44 95 ALA A C 1
ATOM 675 O O . ALA A 1 95 ? 1.610 -16.310 -19.678 1.00 97.44 95 ALA A O 1
ATOM 676 N N . LEU A 1 96 ? 0.352 -14.482 -19.321 1.00 97.19 96 LEU A N 1
ATOM 677 C CA . LEU A 1 96 ? 0.932 -13.689 -20.406 1.00 97.19 96 LEU A CA 1
ATOM 678 C C . LEU A 1 96 ? 2.429 -13.422 -20.184 1.00 97.19 96 LEU A C 1
ATOM 680 O O . LEU A 1 96 ? 3.228 -13.614 -21.100 1.00 97.19 96 LEU A O 1
ATOM 684 N N . ALA A 1 97 ? 2.829 -13.047 -18.966 1.00 96.75 97 ALA A N 1
ATOM 685 C CA . ALA A 1 97 ? 4.234 -12.807 -18.642 1.00 96.75 97 ALA A CA 1
ATOM 686 C C . ALA A 1 97 ? 5.093 -14.081 -18.709 1.00 96.75 97 ALA A C 1
ATOM 688 O O . ALA A 1 97 ? 6.231 -14.022 -19.177 1.00 96.75 97 ALA A O 1
ATOM 689 N N . ARG A 1 98 ? 4.557 -15.240 -18.292 1.00 97.00 98 ARG A N 1
ATOM 690 C CA . ARG A 1 98 ? 5.225 -16.544 -18.463 1.00 97.00 98 ARG A CA 1
ATOM 691 C C . ARG A 1 98 ? 5.445 -16.859 -19.937 1.00 97.00 98 ARG A C 1
ATOM 693 O O . ARG A 1 98 ? 6.559 -17.187 -20.326 1.00 97.00 98 ARG A O 1
ATOM 700 N N . VAL A 1 99 ? 4.411 -16.682 -20.759 1.00 96.44 99 VAL A N 1
ATOM 701 C CA . VAL A 1 99 ? 4.509 -16.893 -22.207 1.00 96.44 99 VAL A CA 1
ATOM 702 C C . VAL A 1 99 ? 5.559 -15.974 -22.837 1.00 96.44 99 VAL A C 1
ATOM 704 O O . VAL A 1 99 ? 6.345 -16.427 -23.663 1.00 96.44 99 VAL A O 1
ATOM 707 N N . GLU A 1 100 ? 5.619 -14.701 -22.447 1.00 95.56 100 GLU A N 1
ATOM 708 C CA . GLU A 1 100 ? 6.633 -13.778 -22.973 1.00 95.56 100 GLU A CA 1
ATOM 709 C C . GLU A 1 100 ? 8.058 -14.173 -22.549 1.00 95.56 100 GLU A C 1
ATOM 711 O O . GLU A 1 100 ? 8.984 -14.141 -23.359 1.00 95.56 100 GLU A O 1
ATOM 716 N N . SER A 1 101 ? 8.226 -14.610 -21.299 1.00 94.94 101 SER A N 1
ATOM 717 C CA . SER A 1 101 ? 9.482 -15.147 -20.759 1.00 94.94 101 SER A CA 1
ATOM 718 C C . SER A 1 101 ? 9.951 -16.414 -21.491 1.00 94.94 101 SER A C 1
ATOM 720 O O . SER A 1 101 ? 11.145 -16.567 -21.761 1.00 94.94 101 SER A O 1
ATOM 722 N N . GLU A 1 102 ? 9.024 -17.295 -21.873 1.00 94.06 102 GLU A N 1
ATOM 723 C CA . GLU A 1 102 ? 9.298 -18.500 -22.667 1.00 94.06 102 GLU A CA 1
ATOM 724 C C . GLU A 1 102 ? 9.666 -18.172 -24.118 1.00 94.06 102 GLU A C 1
ATOM 726 O O . GLU A 1 102 ? 10.596 -18.765 -24.663 1.00 94.06 102 GLU A O 1
ATOM 731 N N . ARG A 1 103 ? 8.969 -17.213 -24.744 1.00 92.25 103 ARG A N 1
ATOM 732 C CA . ARG A 1 103 ? 9.244 -16.777 -26.125 1.00 92.25 103 ARG A CA 1
ATOM 733 C C . ARG A 1 103 ? 10.596 -16.094 -26.271 1.00 92.25 103 ARG A C 1
ATOM 735 O O . ARG A 1 103 ? 11.178 -16.110 -27.354 1.00 92.25 103 ARG A O 1
ATOM 742 N N . ARG A 1 104 ? 11.084 -15.473 -25.197 1.00 89.88 104 ARG A N 1
ATOM 743 C CA . ARG A 1 104 ? 12.330 -14.704 -25.177 1.00 89.88 104 ARG A CA 1
ATOM 744 C C . ARG A 1 104 ? 13.253 -15.182 -24.058 1.00 89.88 104 ARG A C 1
ATOM 746 O O . ARG A 1 104 ? 13.524 -14.438 -23.115 1.00 89.88 104 ARG A O 1
ATOM 753 N N . PRO A 1 105 ? 13.783 -16.415 -24.161 1.00 90.81 105 PRO A N 1
ATOM 754 C CA . PRO A 1 105 ? 14.551 -17.025 -23.081 1.00 90.81 105 PRO A CA 1
ATOM 755 C C . PRO A 1 105 ? 15.869 -16.297 -22.788 1.00 90.81 105 PRO A C 1
ATOM 757 O O . PRO A 1 105 ? 16.337 -16.378 -21.654 1.00 90.81 105 PRO A O 1
ATOM 760 N N . GLU A 1 106 ? 16.421 -15.579 -23.772 1.00 90.69 106 GLU A N 1
ATOM 761 C CA . GLU A 1 106 ? 17.689 -14.838 -23.681 1.00 90.69 106 GLU A CA 1
ATOM 762 C C . GLU A 1 106 ? 17.518 -13.352 -23.304 1.00 90.69 106 GLU A C 1
ATOM 764 O O . GLU A 1 106 ? 18.503 -12.660 -23.054 1.00 90.69 106 GLU A O 1
ATOM 769 N N . ASP A 1 107 ? 16.286 -12.833 -23.252 1.00 89.44 107 ASP A N 1
ATOM 770 C CA . ASP A 1 107 ? 16.018 -11.436 -22.888 1.00 89.44 107 ASP A CA 1
ATOM 771 C C . ASP A 1 107 ? 15.728 -11.330 -21.390 1.00 89.44 107 ASP A C 1
ATOM 773 O O . ASP A 1 107 ? 14.835 -11.994 -20.874 1.00 89.44 107 ASP A O 1
ATOM 777 N N . ALA A 1 108 ? 16.452 -10.470 -20.674 1.00 91.19 108 ALA A N 1
ATOM 778 C CA . ALA A 1 108 ? 16.265 -10.277 -19.241 1.00 91.19 108 ALA A CA 1
ATOM 779 C C . ALA A 1 108 ? 14.926 -9.608 -18.875 1.00 91.19 108 ALA A C 1
ATOM 781 O O . ALA A 1 108 ? 14.401 -9.844 -17.781 1.00 91.19 108 ALA A O 1
ATOM 782 N N . ARG A 1 109 ? 14.364 -8.772 -19.762 1.00 92.88 109 ARG A N 1
ATOM 783 C CA . ARG A 1 109 ? 13.209 -7.915 -19.438 1.00 92.88 109 ARG A CA 1
ATOM 784 C C . ARG A 1 109 ? 11.928 -8.721 -19.141 1.00 92.88 109 ARG A C 1
ATOM 786 O O . ARG A 1 109 ? 11.304 -8.454 -18.110 1.00 92.88 109 ARG A O 1
ATOM 793 N N . PRO A 1 110 ? 11.552 -9.745 -19.937 1.00 93.88 110 PRO A N 1
ATOM 794 C CA . PRO A 1 110 ? 10.419 -10.623 -19.630 1.00 93.88 110 PRO A CA 1
ATOM 795 C C . PRO A 1 110 ? 10.540 -11.379 -18.305 1.00 93.88 110 PRO A C 1
ATOM 797 O O . PRO A 1 110 ? 9.563 -11.468 -17.564 1.00 93.88 110 PRO A O 1
ATOM 800 N N . HIS A 1 111 ? 11.733 -11.878 -17.958 1.00 94.44 111 HIS A N 1
ATOM 801 C CA . HIS A 1 111 ? 11.950 -12.570 -16.677 1.00 94.44 111 HIS A CA 1
ATOM 802 C C . HIS A 1 111 ? 11.815 -11.613 -15.490 1.00 94.44 111 HIS A C 1
ATOM 804 O O . HIS A 1 111 ? 11.230 -11.972 -14.470 1.00 94.44 111 HIS A O 1
ATOM 810 N N . TYR A 1 112 ? 12.287 -10.371 -15.633 1.00 91.75 112 TYR A N 1
ATOM 811 C CA . TYR A 1 112 ? 12.090 -9.342 -14.612 1.00 91.75 112 TYR A CA 1
ATOM 812 C C . TYR A 1 112 ? 10.604 -8.999 -14.420 1.00 91.75 112 TYR A C 1
ATOM 814 O O . TYR A 1 112 ? 10.135 -8.923 -13.282 1.00 91.75 112 TYR A O 1
ATOM 822 N N . LEU A 1 113 ? 9.847 -8.835 -15.513 1.00 93.12 113 LEU A N 1
ATOM 823 C CA . LEU A 1 113 ? 8.398 -8.608 -15.464 1.00 93.12 113 LEU A CA 1
ATOM 824 C C . LEU A 1 113 ? 7.667 -9.773 -14.784 1.00 93.12 113 LEU A C 1
ATOM 826 O O . LEU A 1 113 ? 6.854 -9.541 -13.890 1.00 93.12 113 LEU A O 1
ATOM 830 N N . LEU A 1 114 ? 7.992 -11.014 -15.155 1.00 94.19 114 LEU A N 1
ATOM 831 C CA . LEU A 1 114 ? 7.431 -12.211 -14.531 1.00 94.19 114 LEU A CA 1
ATOM 832 C C . LEU A 1 114 ? 7.704 -12.235 -13.022 1.00 94.19 114 LEU A C 1
ATOM 834 O O . LEU A 1 114 ? 6.778 -12.428 -12.236 1.00 94.19 114 LEU A O 1
ATOM 838 N N . GLY A 1 115 ? 8.945 -11.960 -12.610 1.00 90.62 115 GLY A N 1
ATOM 839 C CA . GLY A 1 115 ? 9.295 -11.838 -11.195 1.00 90.62 115 GLY A CA 1
ATOM 840 C C . GLY A 1 115 ? 8.460 -10.771 -10.480 1.00 90.62 115 GLY A C 1
ATOM 841 O O . GLY A 1 115 ? 7.987 -10.999 -9.369 1.00 90.62 115 GLY A O 1
ATOM 842 N N . ARG A 1 116 ? 8.212 -9.615 -11.121 1.00 89.38 116 ARG A N 1
ATOM 843 C CA . ARG A 1 116 ? 7.374 -8.541 -10.547 1.00 89.38 116 ARG A CA 1
ATOM 844 C C . ARG A 1 116 ? 5.945 -8.979 -10.285 1.00 89.38 116 ARG A C 1
ATOM 846 O O . ARG A 1 116 ? 5.418 -8.619 -9.237 1.00 89.38 116 ARG A O 1
ATOM 853 N N . LEU A 1 117 ? 5.354 -9.734 -11.202 1.00 87.38 117 LEU A N 1
ATOM 854 C CA . LEU A 1 117 ? 3.977 -10.203 -11.069 1.00 87.38 117 LEU A CA 1
ATOM 855 C C . LEU A 1 117 ? 3.846 -11.360 -10.071 1.00 87.38 117 LEU A C 1
ATOM 857 O O . LEU A 1 117 ? 2.813 -11.474 -9.421 1.00 87.38 117 LEU A O 1
ATOM 861 N N . LEU A 1 118 ? 4.882 -12.192 -9.925 1.00 85.38 118 LEU A N 1
ATOM 862 C CA . LEU A 1 118 ? 4.927 -13.276 -8.933 1.00 85.38 118 LEU A CA 1
ATOM 863 C C . LEU A 1 118 ? 5.175 -12.777 -7.500 1.00 85.38 118 LEU A C 1
ATOM 865 O O . LEU A 1 118 ? 4.936 -13.508 -6.542 1.00 85.38 118 LEU A O 1
ATOM 869 N N . GLY A 1 119 ? 5.663 -11.545 -7.329 1.00 80.81 119 GLY A N 1
ATOM 870 C CA . GLY A 1 119 ? 5.923 -10.983 -6.006 1.00 80.81 119 GLY A CA 1
ATOM 871 C C . GLY A 1 119 ? 6.983 -11.785 -5.249 1.00 80.81 119 GLY A C 1
ATOM 872 O O . GLY A 1 119 ? 8.114 -11.904 -5.722 1.00 80.81 119 GLY A O 1
ATOM 873 N N . ASP A 1 120 ? 6.615 -12.312 -4.080 1.00 74.38 120 ASP A N 1
ATOM 874 C CA . ASP A 1 120 ? 7.518 -13.051 -3.187 1.00 74.38 120 ASP A CA 1
ATOM 875 C C . ASP A 1 120 ? 7.992 -14.386 -3.800 1.00 74.38 120 ASP A C 1
ATOM 877 O O . ASP A 1 120 ? 9.125 -14.812 -3.575 1.00 74.38 120 ASP A O 1
ATOM 881 N N . GLU A 1 121 ? 7.171 -14.997 -4.660 1.00 81.12 121 GLU A N 1
ATOM 882 C CA . GLU A 1 121 ? 7.479 -16.246 -5.373 1.00 81.12 121 GLU A CA 1
ATOM 883 C C . GLU A 1 121 ? 8.353 -16.022 -6.624 1.00 81.12 121 GLU A C 1
ATOM 885 O O . GLU A 1 121 ? 8.828 -16.966 -7.250 1.00 81.12 121 GLU A O 1
ATOM 890 N N . GLY A 1 122 ? 8.602 -14.764 -7.007 1.00 84.69 122 GLY A N 1
ATOM 891 C CA . GLY A 1 122 ? 9.293 -14.392 -8.249 1.00 84.69 122 GLY A CA 1
ATOM 892 C C . GLY A 1 122 ? 10.815 -14.550 -8.239 1.00 84.69 122 GLY A C 1
ATOM 893 O O . GLY A 1 122 ? 11.480 -14.114 -9.180 1.00 84.69 122 GLY A O 1
ATOM 894 N N . ARG A 1 123 ? 11.382 -15.132 -7.181 1.00 84.12 123 ARG A N 1
ATOM 895 C CA . ARG A 1 123 ? 12.826 -15.194 -6.908 1.00 84.12 123 ARG A CA 1
ATOM 896 C C . ARG A 1 123 ? 13.637 -15.801 -8.054 1.00 84.12 123 ARG A C 1
ATOM 898 O O . ARG A 1 123 ? 14.588 -15.178 -8.523 1.00 84.12 123 ARG A O 1
ATOM 905 N N . ASP A 1 124 ? 13.226 -16.960 -8.556 1.00 90.00 124 ASP A N 1
ATOM 906 C CA . ASP A 1 124 ? 13.931 -17.650 -9.644 1.00 90.00 124 ASP A CA 1
ATOM 907 C C . ASP A 1 124 ? 13.900 -16.843 -10.947 1.00 90.00 124 ASP A C 1
ATOM 909 O O . ASP A 1 124 ? 14.898 -16.756 -11.669 1.00 90.00 124 ASP A O 1
ATOM 913 N N . ALA A 1 125 ? 12.775 -16.175 -11.218 1.00 90.69 125 ALA A N 1
ATOM 914 C CA . ALA A 1 125 ? 12.633 -15.298 -12.374 1.00 90.69 125 ALA A CA 1
ATOM 915 C C . ALA A 1 125 ? 13.578 -14.087 -12.274 1.00 90.69 125 ALA A C 1
ATOM 917 O O . ALA A 1 125 ? 14.224 -13.728 -13.259 1.00 90.69 125 ALA A O 1
ATOM 918 N N . TYR A 1 126 ? 13.747 -13.503 -11.082 1.00 87.69 126 TYR A N 1
ATOM 919 C CA . TYR A 1 126 ? 14.721 -12.431 -10.864 1.00 87.69 126 TYR A CA 1
ATOM 920 C C . TYR A 1 126 ? 16.171 -12.892 -11.000 1.00 87.69 126 TYR A C 1
ATOM 922 O O . TYR A 1 126 ? 16.974 -12.177 -11.599 1.00 87.69 126 TYR A O 1
ATOM 930 N N . HIS A 1 127 ? 16.524 -14.081 -10.505 1.00 89.75 127 HIS A N 1
ATOM 931 C CA . HIS A 1 127 ? 17.869 -14.635 -10.703 1.00 89.75 127 HIS A CA 1
ATOM 932 C C . HIS A 1 127 ? 18.183 -14.857 -12.172 1.00 89.75 127 HIS A C 1
ATOM 934 O O . HIS A 1 127 ? 19.260 -14.475 -12.639 1.00 89.75 127 HIS A O 1
ATOM 940 N N . ARG A 1 128 ? 17.223 -15.411 -12.916 1.00 91.19 128 ARG A N 1
ATOM 941 C CA . ARG A 1 128 ? 17.353 -15.594 -14.359 1.00 91.19 128 ARG A CA 1
ATOM 942 C C . ARG A 1 128 ? 17.494 -14.255 -15.080 1.00 91.19 128 ARG A C 1
ATOM 944 O O . ARG A 1 128 ? 18.405 -14.106 -15.892 1.00 91.19 128 ARG A O 1
ATOM 951 N N . ALA A 1 129 ? 16.671 -13.264 -14.730 1.00 91.12 129 ALA A N 1
ATOM 952 C CA . ALA A 1 129 ? 16.775 -11.909 -15.266 1.00 91.12 129 ALA A CA 1
ATOM 953 C C . ALA A 1 129 ? 18.156 -11.293 -14.992 1.00 91.12 129 ALA A C 1
ATOM 955 O O . ALA A 1 129 ? 18.777 -10.756 -15.905 1.00 91.12 129 ALA A O 1
ATOM 956 N N . ARG A 1 130 ? 18.672 -11.416 -13.758 1.00 89.62 130 ARG A N 1
ATOM 957 C CA . ARG A 1 130 ? 19.992 -10.895 -13.360 1.00 89.62 130 ARG A CA 1
ATOM 958 C C . ARG A 1 130 ? 21.104 -11.516 -14.192 1.00 89.62 130 ARG A C 1
ATOM 960 O O . ARG A 1 130 ? 21.968 -10.809 -14.698 1.00 89.62 130 ARG A O 1
ATOM 967 N N . HIS A 1 131 ? 21.076 -12.838 -14.324 1.00 89.94 131 HIS A N 1
ATOM 968 C CA . HIS A 1 131 ? 22.075 -13.587 -15.071 1.00 89.94 131 HIS A CA 1
ATOM 969 C C . HIS A 1 131 ? 22.100 -13.199 -16.558 1.00 89.94 131 HIS A C 1
ATOM 971 O O . HIS A 1 131 ? 23.176 -13.022 -17.127 1.00 89.94 131 HIS A O 1
ATOM 977 N N . LEU A 1 132 ? 20.930 -13.015 -17.175 1.00 90.88 132 LEU A N 1
ATOM 978 C CA . LEU A 1 132 ? 20.817 -12.574 -18.567 1.00 90.88 132 LEU A CA 1
ATOM 979 C C . LEU A 1 132 ? 21.250 -11.113 -18.743 1.00 90.88 132 LEU A C 1
ATOM 981 O O . LEU A 1 132 ? 22.033 -10.808 -19.641 1.00 90.88 132 LEU A O 1
ATOM 985 N N . ALA A 1 133 ? 20.819 -10.218 -17.851 1.00 86.56 133 ALA A N 1
ATOM 986 C CA . ALA A 1 133 ? 21.174 -8.803 -17.914 1.00 86.56 133 ALA A CA 1
ATOM 987 C C . ALA A 1 133 ? 22.682 -8.577 -17.700 1.00 86.56 133 ALA A C 1
ATOM 989 O O . ALA A 1 133 ? 23.262 -7.706 -18.339 1.00 86.56 133 ALA A O 1
ATOM 990 N N . ALA A 1 134 ? 23.342 -9.402 -16.877 1.00 84.12 134 ALA A N 1
ATOM 991 C CA . ALA A 1 134 ? 24.789 -9.337 -16.649 1.00 84.12 134 ALA A CA 1
ATOM 992 C C . ALA A 1 134 ? 25.615 -9.735 -17.885 1.00 84.12 134 ALA A C 1
ATOM 994 O O . ALA A 1 134 ? 26.756 -9.304 -18.030 1.00 84.12 134 ALA A O 1
ATOM 995 N N . ARG A 1 135 ? 25.046 -10.549 -18.782 1.00 84.06 135 ARG A N 1
ATOM 996 C CA . ARG A 1 135 ? 25.676 -10.958 -20.048 1.00 84.06 135 ARG A CA 1
ATOM 997 C C . ARG A 1 135 ? 25.458 -9.945 -21.175 1.00 84.06 135 ARG A C 1
ATOM 999 O O . ARG A 1 135 ? 26.150 -10.013 -22.188 1.00 84.06 135 ARG A O 1
ATOM 1006 N N . ALA A 1 136 ? 24.516 -9.015 -21.015 1.00 75.44 136 ALA A N 1
ATOM 1007 C CA . ALA A 1 136 ? 24.175 -8.016 -22.017 1.00 75.44 136 ALA A CA 1
ATOM 1008 C C . ALA A 1 136 ? 24.868 -6.668 -21.708 1.00 75.44 136 ALA A C 1
ATOM 1010 O O . ALA A 1 136 ? 24.559 -6.039 -20.698 1.00 75.44 136 ALA A O 1
ATOM 1011 N N . PRO A 1 137 ? 25.750 -6.145 -22.582 1.00 56.84 137 PRO A N 1
ATOM 1012 C CA . PRO A 1 137 ? 26.603 -4.985 -22.277 1.00 56.84 137 PRO A CA 1
ATOM 1013 C C . PRO A 1 137 ? 25.883 -3.619 -22.175 1.00 56.84 137 PRO A C 1
ATOM 1015 O O . PRO A 1 137 ? 26.542 -2.585 -22.221 1.00 56.84 137 PRO A O 1
ATOM 1018 N N . ARG A 1 138 ? 24.543 -3.561 -22.086 1.00 61.75 138 ARG A N 1
ATOM 1019 C CA . ARG A 1 138 ? 23.763 -2.310 -22.244 1.00 61.75 138 ARG A CA 1
ATOM 1020 C C . ARG A 1 138 ? 22.514 -2.171 -21.360 1.00 61.75 138 ARG A C 1
ATOM 1022 O O . ARG A 1 138 ? 21.612 -1.426 -21.724 1.00 61.75 138 ARG A O 1
ATOM 1029 N N . GLN A 1 139 ? 22.418 -2.866 -20.224 1.00 70.25 139 GLN A N 1
ATOM 1030 C CA . GLN A 1 139 ? 21.234 -2.761 -19.346 1.00 70.25 139 GLN A CA 1
ATOM 1031 C C . GLN A 1 139 ? 21.574 -2.502 -17.859 1.00 70.25 139 GLN A C 1
ATOM 1033 O O . GLN A 1 139 ? 21.100 -3.242 -16.992 1.00 70.25 139 GLN A O 1
ATOM 1038 N N . PRO A 1 140 ? 22.378 -1.467 -17.530 1.00 71.31 140 PRO A N 1
ATOM 1039 C CA . PRO A 1 140 ? 22.751 -1.170 -16.142 1.00 71.31 140 PRO A CA 1
ATOM 1040 C C . PRO A 1 140 ? 21.529 -0.846 -15.269 1.00 71.31 140 PRO A C 1
ATOM 1042 O O . PRO A 1 140 ? 21.400 -1.375 -14.170 1.00 71.31 140 PRO A O 1
ATOM 1045 N N . GLU A 1 141 ? 20.570 -0.087 -15.799 1.00 71.50 141 GLU A N 1
ATOM 1046 C CA . GLU A 1 141 ? 19.336 0.278 -15.089 1.00 71.50 141 GLU A CA 1
ATOM 1047 C C . GLU A 1 141 ? 18.466 -0.945 -14.753 1.00 71.50 141 GLU A C 1
ATOM 1049 O O . GLU A 1 141 ? 17.881 -1.030 -13.672 1.00 71.50 141 GLU A O 1
ATOM 1054 N N . LEU A 1 142 ? 18.403 -1.939 -15.650 1.00 76.75 142 LEU A N 1
ATOM 1055 C CA . LEU A 1 142 ? 17.658 -3.172 -15.391 1.00 76.75 142 LEU A CA 1
ATOM 1056 C C . LEU A 1 142 ? 18.360 -4.031 -14.335 1.00 76.75 142 LEU A C 1
ATOM 1058 O O . LEU A 1 142 ? 17.692 -4.580 -13.461 1.00 76.75 142 LEU A O 1
ATOM 1062 N N . LEU A 1 143 ? 19.693 -4.134 -14.387 1.00 75.94 143 LEU A N 1
ATOM 1063 C CA . LEU A 1 143 ? 20.479 -4.830 -13.365 1.00 75.94 143 LEU A CA 1
ATOM 1064 C C . LEU A 1 143 ? 20.270 -4.216 -11.981 1.00 75.94 143 LEU A C 1
ATOM 1066 O O . LEU A 1 143 ? 20.064 -4.953 -11.017 1.00 75.94 143 LEU A O 1
ATOM 1070 N N . GLU A 1 144 ? 20.263 -2.887 -11.890 1.00 68.56 144 GLU A N 1
ATOM 1071 C CA . GLU A 1 144 ? 19.961 -2.171 -10.652 1.00 68.56 144 GLU A CA 1
ATOM 1072 C C . GLU A 1 144 ? 18.539 -2.458 -10.160 1.00 68.56 144 GLU A C 1
ATOM 1074 O O . GLU A 1 144 ? 18.343 -2.772 -8.983 1.00 68.56 144 GLU A O 1
ATOM 1079 N N . ALA A 1 145 ? 17.549 -2.426 -11.056 1.00 70.19 145 ALA A N 1
ATOM 1080 C CA . ALA A 1 145 ? 16.161 -2.724 -10.717 1.00 70.19 145 ALA A CA 1
ATOM 1081 C C . ALA A 1 145 ? 15.977 -4.173 -10.222 1.00 70.19 145 ALA A C 1
ATOM 1083 O O . ALA A 1 145 ? 15.286 -4.412 -9.227 1.00 70.19 145 ALA A O 1
ATOM 1084 N N . ILE A 1 146 ? 16.635 -5.144 -10.866 1.00 76.88 146 ILE A N 1
ATOM 1085 C CA . ILE A 1 146 ? 16.632 -6.552 -10.446 1.00 76.88 146 ILE A CA 1
ATOM 1086 C C . ILE A 1 146 ? 17.329 -6.713 -9.091 1.00 76.88 146 ILE A C 1
ATOM 1088 O O . ILE A 1 146 ? 16.798 -7.379 -8.203 1.00 76.88 146 ILE A O 1
ATOM 1092 N N . ALA A 1 147 ? 18.495 -6.089 -8.902 1.00 69.19 147 ALA A N 1
ATOM 1093 C CA . ALA A 1 147 ? 19.247 -6.155 -7.653 1.00 69.19 147 ALA A CA 1
ATOM 1094 C C . ALA A 1 147 ? 18.452 -5.567 -6.479 1.00 69.19 147 ALA A C 1
ATOM 1096 O O . ALA A 1 147 ? 18.349 -6.199 -5.427 1.00 69.19 147 ALA A O 1
ATOM 1097 N N . ALA A 1 148 ? 17.816 -4.408 -6.671 1.00 64.50 148 ALA A N 1
ATOM 1098 C CA . ALA A 1 148 ? 16.934 -3.806 -5.674 1.00 64.50 148 ALA A CA 1
ATOM 1099 C C . ALA A 1 148 ? 15.790 -4.753 -5.279 1.00 64.50 148 ALA A C 1
ATOM 1101 O O . ALA A 1 148 ? 15.385 -4.811 -4.116 1.00 64.50 148 ALA A O 1
ATOM 1102 N N . ARG A 1 149 ? 15.290 -5.532 -6.240 1.00 70.50 149 ARG A N 1
ATOM 1103 C CA . ARG A 1 149 ? 14.171 -6.443 -6.033 1.00 70.50 149 ARG A CA 1
ATOM 1104 C C . ARG A 1 149 ? 14.564 -7.771 -5.382 1.00 70.50 149 ARG A C 1
ATOM 1106 O O . ARG A 1 149 ? 13.825 -8.250 -4.533 1.00 70.50 149 ARG A O 1
ATOM 1113 N N . LEU A 1 150 ? 15.739 -8.320 -5.683 1.00 69.38 150 LEU A N 1
ATOM 1114 C CA . LEU A 1 150 ? 16.295 -9.469 -4.953 1.00 69.38 150 LEU A CA 1
ATOM 1115 C C . LEU A 1 150 ? 16.603 -9.111 -3.491 1.00 69.38 150 LEU A C 1
ATOM 1117 O O . LEU A 1 150 ? 16.285 -9.878 -2.585 1.00 69.38 150 LEU A O 1
ATOM 1121 N N . VAL A 1 151 ? 17.095 -7.892 -3.242 1.00 64.69 151 VAL A N 1
ATOM 1122 C CA . VAL A 1 151 ? 17.254 -7.362 -1.877 1.00 64.69 151 VAL A CA 1
ATOM 1123 C C . VAL A 1 151 ? 15.903 -7.234 -1.164 1.00 64.69 151 VAL A C 1
ATOM 1125 O O . VAL A 1 151 ? 15.810 -7.557 0.019 1.00 64.69 151 VAL A O 1
ATOM 1128 N N . TRP A 1 152 ? 14.850 -6.799 -1.869 1.00 59.09 152 TRP A N 1
ATOM 1129 C CA . TRP A 1 152 ? 13.474 -6.764 -1.350 1.00 59.09 152 TRP A CA 1
ATOM 1130 C C . TRP A 1 152 ? 12.946 -8.161 -0.968 1.00 59.09 152 TRP A C 1
ATOM 1132 O O . TRP A 1 152 ? 12.196 -8.268 -0.004 1.00 59.09 152 TRP A O 1
ATOM 1142 N N . LEU A 1 153 ? 13.395 -9.223 -1.651 1.00 63.81 153 LEU A N 1
ATOM 1143 C CA . LEU A 1 153 ? 13.079 -10.631 -1.348 1.00 63.81 153 LEU A CA 1
ATOM 1144 C C . LEU A 1 153 ? 13.937 -11.253 -0.229 1.00 63.81 153 LEU A C 1
ATOM 1146 O O . LEU A 1 153 ? 13.855 -12.459 0.012 1.00 63.81 153 LEU A O 1
ATOM 1150 N N . GLY A 1 154 ? 14.765 -10.451 0.446 1.00 57.66 154 GLY A N 1
ATOM 1151 C CA . GLY A 1 154 ? 15.635 -10.908 1.532 1.00 57.66 154 GLY A CA 1
ATOM 1152 C C . GLY A 1 154 ? 16.968 -11.499 1.071 1.00 57.66 154 GLY A C 1
ATOM 1153 O O . GLY A 1 154 ? 17.764 -11.909 1.910 1.00 57.66 154 GLY A O 1
ATOM 1154 N N . GLU A 1 155 ? 17.261 -11.493 -0.230 1.00 59.62 155 GLU A N 1
ATOM 1155 C CA . GLU A 1 155 ? 18.556 -11.915 -0.759 1.00 59.62 155 GLU A CA 1
ATOM 1156 C C . GLU A 1 155 ? 19.500 -10.718 -0.880 1.00 59.62 155 GLU A C 1
ATOM 1158 O O . GLU A 1 155 ? 19.687 -10.110 -1.935 1.00 59.62 155 GLU A O 1
ATOM 1163 N N . GLY A 1 156 ? 20.081 -10.347 0.257 1.00 49.62 156 GLY A N 1
ATOM 1164 C CA . GLY A 1 156 ? 21.326 -9.586 0.286 1.00 49.62 156 GLY A CA 1
ATOM 1165 C C . GLY A 1 156 ? 22.511 -10.542 0.432 1.00 49.62 156 GLY A C 1
ATOM 1166 O O . GLY A 1 156 ? 22.325 -11.642 0.948 1.00 49.62 156 GLY A O 1
ATOM 1167 N N . PRO A 1 157 ? 23.734 -10.145 0.044 1.00 42.06 157 PRO A N 1
ATOM 1168 C CA . PRO A 1 157 ? 24.912 -10.889 0.463 1.00 42.06 157 PRO A CA 1
ATOM 1169 C C . PRO A 1 157 ? 24.936 -10.891 1.996 1.00 42.06 157 PRO A C 1
ATOM 1171 O O . PRO A 1 157 ? 24.874 -9.820 2.617 1.00 42.06 157 PRO A O 1
ATOM 1174 N N . GLU A 1 158 ? 24.981 -12.074 2.605 1.00 34.19 158 GLU A N 1
ATOM 1175 C CA . GLU A 1 158 ? 25.282 -12.199 4.027 1.00 34.19 158 GLU A CA 1
ATOM 1176 C C . GLU A 1 158 ? 26.602 -11.455 4.297 1.00 34.19 158 GLU A C 1
ATOM 1178 O O . GLU A 1 158 ? 27.611 -11.694 3.637 1.00 34.19 158 GLU A O 1
ATOM 1183 N N . GLY A 1 159 ? 26.572 -10.476 5.205 1.00 37.22 159 GLY A N 1
ATOM 1184 C CA . GLY A 1 159 ? 27.768 -9.736 5.626 1.00 37.22 159 GLY A CA 1
ATOM 1185 C C . GLY A 1 159 ? 28.170 -8.491 4.820 1.00 37.22 159 GLY A C 1
ATOM 1186 O O . GLY A 1 159 ? 29.269 -7.993 5.038 1.00 37.22 159 GLY A O 1
ATOM 1187 N N . PHE A 1 160 ? 27.332 -7.938 3.931 1.00 36.75 160 PHE A N 1
ATOM 1188 C CA . PHE A 1 160 ? 27.711 -6.747 3.144 1.00 36.75 160 PHE A CA 1
ATOM 1189 C C . PHE A 1 160 ? 27.315 -5.397 3.776 1.00 36.75 160 PHE A C 1
ATOM 1191 O O . PHE A 1 160 ? 26.137 -5.121 4.031 1.00 36.75 160 PHE A O 1
ATOM 1198 N N . ASP A 1 161 ? 28.344 -4.570 3.963 1.00 39.28 161 ASP A N 1
ATOM 1199 C CA . ASP A 1 161 ? 28.430 -3.249 4.592 1.00 39.28 161 ASP A CA 1
ATOM 1200 C C . ASP A 1 161 ? 27.277 -2.270 4.266 1.00 39.28 161 ASP A C 1
ATOM 1202 O O . ASP A 1 161 ? 26.815 -2.153 3.125 1.00 39.28 161 ASP A O 1
ATOM 1206 N N . ARG A 1 162 ? 26.819 -1.528 5.286 1.00 43.47 162 ARG A N 1
ATOM 1207 C CA . ARG A 1 162 ? 25.728 -0.536 5.188 1.00 43.47 162 ARG A CA 1
ATOM 1208 C C . ARG A 1 162 ? 26.101 0.645 4.283 1.00 43.47 162 ARG A C 1
ATOM 1210 O O . ARG A 1 162 ? 25.199 1.240 3.694 1.00 43.47 162 ARG A O 1
ATOM 1217 N N . GLY A 1 163 ? 27.396 0.929 4.122 1.00 42.09 163 GLY A N 1
ATOM 1218 C CA . GLY A 1 163 ? 27.903 2.033 3.298 1.00 42.09 163 GLY A CA 1
ATOM 1219 C C . GLY A 1 163 ? 28.032 1.738 1.797 1.00 42.09 163 GLY A C 1
ATOM 1220 O O . GLY A 1 163 ? 28.076 2.671 1.004 1.00 42.09 163 GLY A O 1
ATOM 1221 N N . GLY A 1 164 ? 28.055 0.465 1.375 1.00 48.34 164 GLY A N 1
ATOM 1222 C CA . GLY A 1 164 ? 28.401 0.083 -0.007 1.00 48.34 164 GLY A CA 1
ATOM 1223 C C . GLY A 1 164 ? 27.231 -0.072 -0.988 1.00 48.34 164 GLY A C 1
ATOM 1224 O O . GLY A 1 164 ? 27.444 -0.402 -2.153 1.00 48.34 164 GLY A O 1
ATOM 1225 N N . ARG A 1 165 ? 25.980 0.102 -0.542 1.00 58.38 165 ARG A N 1
ATOM 1226 C CA . ARG A 1 165 ? 24.794 -0.081 -1.401 1.00 58.38 165 ARG A CA 1
ATOM 1227 C C . ARG A 1 165 ? 24.454 1.206 -2.165 1.00 58.38 165 ARG A C 1
ATOM 1229 O O . ARG A 1 165 ? 24.460 2.269 -1.541 1.00 58.38 165 ARG A O 1
ATOM 1236 N N . PRO A 1 166 ? 24.028 1.124 -3.443 1.00 69.88 166 PRO A N 1
ATOM 1237 C CA . PRO A 1 166 ? 23.451 2.263 -4.150 1.00 69.88 166 PRO A CA 1
ATOM 1238 C C . PRO A 1 166 ? 22.286 2.857 -3.357 1.00 69.88 166 PRO A C 1
ATOM 1240 O O . PRO A 1 166 ? 21.454 2.130 -2.801 1.00 69.88 166 PRO A O 1
ATOM 1243 N N . ALA A 1 167 ? 22.212 4.182 -3.306 1.00 73.44 167 ALA A N 1
ATOM 1244 C CA . ALA A 1 167 ? 21.227 4.898 -2.504 1.00 73.44 167 ALA A CA 1
ATOM 1245 C C . ALA A 1 167 ? 19.769 4.537 -2.853 1.00 73.44 167 ALA A C 1
ATOM 1247 O O . ALA A 1 167 ? 18.923 4.463 -1.964 1.00 73.44 167 ALA A O 1
ATOM 1248 N N . THR A 1 168 ? 19.481 4.199 -4.112 1.00 70.69 168 THR A N 1
ATOM 1249 C CA . THR A 1 168 ? 18.170 3.711 -4.576 1.00 70.69 168 THR A CA 1
ATOM 1250 C C . THR A 1 168 ? 17.763 2.387 -3.920 1.00 70.69 168 THR A C 1
ATOM 1252 O O . THR A 1 168 ? 16.631 2.244 -3.455 1.00 70.69 168 THR A O 1
ATOM 1255 N N . ALA A 1 169 ? 18.689 1.432 -3.797 1.00 65.75 169 ALA A N 1
ATOM 1256 C CA . ALA A 1 169 ? 18.449 0.152 -3.128 1.00 65.75 169 ALA A CA 1
ATOM 1257 C C . ALA A 1 169 ? 18.261 0.326 -1.612 1.00 65.75 169 ALA A C 1
ATOM 1259 O O . ALA A 1 169 ? 17.434 -0.348 -0.992 1.00 65.75 169 ALA A O 1
ATOM 1260 N N . ARG A 1 170 ? 19.005 1.261 -1.012 1.00 74.75 170 ARG A N 1
ATOM 1261 C CA . ARG A 1 170 ? 18.859 1.626 0.404 1.00 74.75 170 ARG A CA 1
ATOM 1262 C C . ARG A 1 170 ? 17.499 2.260 0.686 1.00 74.75 170 ARG A C 1
ATOM 1264 O O . ARG A 1 170 ? 16.838 1.852 1.636 1.00 74.75 170 ARG A O 1
ATOM 1271 N N . LEU A 1 171 ? 17.050 3.174 -0.174 1.00 78.69 171 LEU A N 1
ATOM 1272 C CA . LEU A 1 171 ? 15.737 3.814 -0.083 1.00 78.69 171 LEU A CA 1
ATOM 1273 C C . LEU A 1 171 ? 14.592 2.803 -0.262 1.00 78.69 171 LEU A C 1
ATOM 1275 O O . LEU A 1 171 ? 13.615 2.823 0.485 1.00 78.69 171 LEU A O 1
ATOM 1279 N N . GLY A 1 172 ? 14.738 1.865 -1.206 1.00 71.06 172 GLY A N 1
ATOM 1280 C CA . GLY A 1 172 ? 13.782 0.774 -1.412 1.00 71.06 172 GLY A CA 1
ATOM 1281 C C . GLY A 1 172 ? 13.644 -0.139 -0.190 1.00 71.06 172 GLY A C 1
ATOM 1282 O O . GLY A 1 172 ? 12.524 -0.465 0.210 1.00 71.06 172 GLY A O 1
ATOM 1283 N N . LYS A 1 173 ? 14.767 -0.502 0.444 1.00 76.06 173 LYS A N 1
ATOM 1284 C CA . LYS A 1 173 ? 14.759 -1.270 1.696 1.00 76.06 173 LYS A CA 1
ATOM 1285 C C . LYS A 1 173 ? 14.137 -0.472 2.843 1.00 76.06 173 LYS A C 1
ATOM 1287 O O . LYS A 1 173 ? 13.273 -1.004 3.530 1.00 76.06 173 LYS A O 1
ATOM 1292 N N . ALA A 1 174 ? 14.513 0.798 3.007 1.00 81.50 174 ALA A N 1
ATOM 1293 C CA . ALA A 1 174 ? 13.938 1.657 4.038 1.00 81.50 174 ALA A CA 1
ATOM 1294 C C . ALA A 1 174 ? 12.406 1.735 3.911 1.00 81.50 174 ALA A C 1
ATOM 1296 O O . ALA A 1 174 ? 11.705 1.540 4.895 1.00 81.50 174 ALA A O 1
ATOM 1297 N N . ARG A 1 175 ? 11.860 1.892 2.695 1.00 83.44 175 ARG A N 1
ATOM 1298 C CA . ARG A 1 175 ? 10.400 1.873 2.464 1.00 83.44 175 ARG A CA 1
ATOM 1299 C C . ARG A 1 175 ? 9.738 0.582 2.945 1.00 83.44 175 ARG A C 1
ATOM 1301 O O . ARG A 1 175 ? 8.642 0.629 3.500 1.00 83.44 175 ARG A O 1
ATOM 1308 N N . LEU A 1 176 ? 10.370 -0.566 2.707 1.00 68.31 176 LEU A N 1
ATOM 1309 C CA . LEU A 1 176 ? 9.851 -1.861 3.146 1.00 68.31 176 LEU A CA 1
ATOM 1310 C C . LEU A 1 176 ? 9.884 -1.980 4.668 1.00 68.31 176 LEU A C 1
ATOM 1312 O O . LEU A 1 176 ? 8.873 -2.333 5.275 1.00 68.31 176 LEU A O 1
ATOM 1316 N N . ASP A 1 177 ? 11.032 -1.663 5.258 1.00 78.75 177 ASP A N 1
ATOM 1317 C CA . ASP A 1 177 ? 11.249 -1.746 6.694 1.00 78.75 177 ASP A CA 1
ATOM 1318 C C . ASP A 1 177 ? 10.275 -0.817 7.434 1.00 78.75 177 ASP A C 1
ATOM 1320 O O . ASP A 1 177 ? 9.679 -1.256 8.409 1.00 78.75 177 ASP A O 1
ATOM 1324 N N . LEU A 1 178 ? 9.995 0.390 6.924 1.00 78.25 178 LEU A N 1
ATOM 1325 C CA . LEU A 1 178 ? 8.991 1.312 7.481 1.00 78.25 178 LEU A CA 1
ATOM 1326 C C . LEU A 1 178 ? 7.555 0.762 7.416 1.00 78.25 178 LEU A C 1
ATOM 1328 O O . LEU A 1 178 ? 6.800 0.917 8.372 1.00 78.25 178 LEU A O 1
ATOM 1332 N N . ARG A 1 179 ? 7.178 0.078 6.325 1.00 72.31 179 ARG A N 1
ATOM 1333 C CA . ARG A 1 179 ? 5.809 -0.441 6.128 1.00 72.31 179 ARG A CA 1
ATOM 1334 C C . ARG A 1 179 ? 5.536 -1.781 6.807 1.00 72.31 179 ARG A C 1
ATOM 1336 O O . ARG A 1 179 ? 4.412 -2.031 7.226 1.00 72.31 179 ARG A O 1
ATOM 1343 N N . ARG A 1 180 ? 6.519 -2.683 6.826 1.00 62.09 180 ARG A N 1
ATOM 1344 C CA . ARG A 1 180 ? 6.348 -4.086 7.254 1.00 62.09 180 ARG A CA 1
ATOM 1345 C C . ARG A 1 180 ? 7.244 -4.480 8.423 1.00 62.09 180 ARG A C 1
ATOM 1347 O O . ARG A 1 180 ? 7.045 -5.537 9.014 1.00 62.09 180 ARG A O 1
ATOM 1354 N N . GLY A 1 181 ? 8.241 -3.667 8.746 1.00 62.81 181 GLY A N 1
ATOM 1355 C CA . GLY A 1 181 ? 9.189 -3.959 9.805 1.00 62.81 181 GLY A CA 1
ATOM 1356 C C . GLY A 1 181 ? 8.598 -3.762 11.200 1.00 62.81 181 GLY A C 1
ATOM 1357 O O . GLY A 1 181 ? 7.774 -2.878 11.459 1.00 62.81 181 GLY A O 1
ATOM 1358 N N . GLY A 1 182 ? 9.080 -4.573 12.143 1.00 67.81 182 GLY A N 1
ATOM 1359 C CA . GLY A 1 182 ? 8.909 -4.299 13.568 1.00 67.81 182 GLY A CA 1
ATOM 1360 C C . GLY A 1 182 ? 9.640 -3.015 13.980 1.00 67.81 182 GLY A C 1
ATOM 1361 O O . GLY A 1 182 ? 10.450 -2.481 13.222 1.00 67.81 182 GLY A O 1
ATOM 1362 N N . ARG A 1 183 ? 9.404 -2.539 15.210 1.00 73.06 183 ARG A N 1
ATOM 1363 C CA . ARG A 1 183 ? 9.944 -1.259 15.721 1.00 73.06 183 ARG A CA 1
ATOM 1364 C C . ARG A 1 183 ? 11.430 -1.028 15.403 1.00 73.06 183 ARG A C 1
ATOM 1366 O O . ARG A 1 183 ? 11.793 0.041 14.939 1.00 73.06 183 ARG A O 1
ATOM 1373 N N . TYR A 1 184 ? 12.266 -2.054 15.564 1.00 71.69 184 TYR A N 1
ATOM 1374 C CA . TYR A 1 184 ? 13.711 -1.964 15.335 1.00 71.69 184 TYR A CA 1
ATOM 1375 C C . TYR A 1 184 ? 14.084 -1.784 13.860 1.00 71.69 184 TYR A C 1
ATOM 1377 O O . TYR A 1 184 ? 15.001 -1.029 13.548 1.00 71.69 184 TYR A O 1
ATOM 1385 N N . ALA A 1 185 ? 13.368 -2.452 12.954 1.00 70.06 185 ALA A N 1
ATOM 1386 C CA . ALA A 1 185 ? 13.587 -2.314 11.518 1.00 70.06 185 ALA A CA 1
ATOM 1387 C C . ALA A 1 185 ? 13.169 -0.919 11.039 1.00 70.06 185 ALA A C 1
ATOM 1389 O O . ALA A 1 185 ? 13.893 -0.294 10.271 1.00 70.06 185 ALA A O 1
ATOM 1390 N N . ARG A 1 186 ? 12.059 -0.388 11.567 1.00 81.25 186 ARG A N 1
ATOM 1391 C CA . ARG A 1 186 ? 11.606 0.973 11.253 1.00 81.25 186 ARG A CA 1
ATOM 1392 C C . ARG A 1 186 ? 12.583 2.035 11.735 1.00 81.25 186 ARG A C 1
ATOM 1394 O O . ARG A 1 186 ? 12.930 2.924 10.969 1.00 81.25 186 ARG A O 1
ATOM 1401 N N . THR A 1 187 ? 13.098 1.913 12.960 1.00 82.88 187 THR A N 1
ATOM 1402 C CA . THR A 1 187 ? 14.134 2.829 13.462 1.00 82.88 187 THR A CA 1
ATOM 1403 C C . THR A 1 187 ? 15.396 2.777 12.600 1.00 82.88 187 THR A C 1
ATOM 1405 O O . THR A 1 187 ? 15.879 3.822 12.176 1.00 82.88 187 THR A O 1
ATOM 1408 N N . ALA A 1 188 ? 15.881 1.580 12.254 1.00 76.56 188 ALA A N 1
ATOM 1409 C CA . ALA A 1 188 ? 17.046 1.433 11.381 1.00 76.56 188 ALA A CA 1
ATOM 1410 C C . ALA A 1 188 ? 16.806 2.005 9.970 1.00 76.56 188 ALA A C 1
ATOM 1412 O O . ALA A 1 188 ? 17.725 2.535 9.347 1.00 76.56 188 ALA A O 1
ATOM 1413 N N . ALA A 1 189 ? 15.576 1.923 9.461 1.00 84.56 189 ALA A N 1
ATOM 1414 C CA . ALA A 1 189 ? 15.197 2.547 8.201 1.00 84.56 189 ALA A CA 1
ATOM 1415 C C . ALA A 1 189 ? 15.225 4.077 8.282 1.00 84.56 189 ALA A C 1
ATOM 1417 O O . ALA A 1 189 ? 15.712 4.711 7.350 1.00 84.56 189 ALA A O 1
ATOM 1418 N N . LEU A 1 190 ? 14.768 4.670 9.390 1.00 89.06 190 LEU A N 1
ATOM 1419 C CA . LEU A 1 190 ? 14.866 6.115 9.618 1.00 89.06 190 LEU A CA 1
ATOM 1420 C C . LEU A 1 190 ? 16.325 6.585 9.699 1.00 89.06 190 LEU A C 1
ATOM 1422 O O . LEU A 1 190 ? 16.645 7.615 9.114 1.00 89.06 190 LEU A O 1
ATOM 1426 N N . ASP A 1 191 ? 17.218 5.811 10.325 1.00 87.56 191 ASP A N 1
ATOM 1427 C CA . ASP A 1 191 ? 18.659 6.111 10.327 1.00 87.56 191 ASP A CA 1
ATOM 1428 C C . ASP A 1 191 ? 19.230 6.121 8.893 1.00 87.56 191 ASP A C 1
ATOM 1430 O O . ASP A 1 191 ? 20.002 7.005 8.524 1.00 87.56 191 ASP A O 1
ATOM 1434 N N . VAL A 1 192 ? 18.803 5.176 8.043 1.00 87.50 192 VAL A N 1
ATOM 1435 C CA . VAL A 1 192 ? 19.180 5.154 6.617 1.00 87.50 192 VAL A CA 1
ATOM 1436 C C . VAL A 1 192 ? 18.632 6.371 5.874 1.00 87.50 192 VAL A C 1
ATOM 1438 O O . VAL A 1 192 ? 19.342 6.933 5.043 1.00 87.50 192 VAL A O 1
ATOM 1441 N N . LEU A 1 193 ? 17.392 6.786 6.143 1.00 90.56 193 LEU A N 1
ATOM 1442 C CA . LEU A 1 193 ? 16.822 7.981 5.519 1.00 90.56 193 LEU A CA 1
ATOM 1443 C C . LEU A 1 193 ? 17.554 9.255 5.928 1.00 90.56 193 LEU A C 1
ATOM 1445 O O . LEU A 1 193 ? 17.732 10.125 5.083 1.00 90.56 193 LEU A O 1
ATOM 1449 N N . LEU A 1 194 ? 18.011 9.343 7.175 1.00 88.75 194 LEU A N 1
ATOM 1450 C CA . LEU A 1 194 ? 18.781 10.476 7.682 1.00 88.75 194 LEU A CA 1
ATOM 1451 C C . LEU A 1 194 ? 20.132 10.594 6.957 1.00 88.75 194 LEU A C 1
ATOM 1453 O O . LEU A 1 194 ? 20.508 11.668 6.494 1.00 88.75 194 LEU A O 1
ATOM 1457 N N . GLU A 1 195 ? 20.808 9.467 6.725 1.00 87.75 195 GLU A N 1
ATOM 1458 C CA . GLU A 1 195 ? 22.034 9.449 5.920 1.00 87.75 195 GLU A CA 1
ATOM 1459 C C . GLU A 1 195 ? 21.772 9.855 4.458 1.00 87.75 195 GLU A C 1
ATOM 1461 O O . GLU A 1 195 ? 22.483 10.688 3.895 1.00 87.75 195 GLU A O 1
ATOM 1466 N N . LEU A 1 196 ? 20.719 9.311 3.837 1.00 87.62 196 LEU A N 1
ATOM 1467 C CA . LEU A 1 196 ? 20.360 9.635 2.450 1.00 87.62 196 LEU A CA 1
ATOM 1468 C C . LEU A 1 196 ? 19.901 11.090 2.278 1.00 87.62 196 LEU A C 1
ATOM 1470 O O . LEU A 1 196 ? 20.104 11.669 1.207 1.00 87.62 196 LEU A O 1
ATOM 1474 N N . ALA A 1 197 ? 19.319 11.682 3.324 1.00 88.50 197 ALA A N 1
ATOM 1475 C CA . ALA A 1 197 ? 18.856 13.063 3.337 1.00 88.50 197 ALA A CA 1
ATOM 1476 C C . ALA A 1 197 ? 19.994 14.092 3.228 1.00 88.50 197 ALA A C 1
ATOM 1478 O O . ALA A 1 197 ? 19.762 15.227 2.809 1.00 88.50 197 ALA A O 1
ATOM 1479 N N . SER A 1 198 ? 21.229 13.677 3.520 1.00 86.19 198 SER A N 1
ATOM 1480 C CA . SER A 1 198 ? 22.436 14.498 3.372 1.00 86.19 198 SER A CA 1
ATOM 1481 C C . SER A 1 198 ? 22.999 14.514 1.941 1.00 86.19 198 SER A C 1
ATOM 1483 O O . SER A 1 198 ? 23.968 15.219 1.670 1.00 86.19 198 SER A O 1
ATOM 1485 N N . GLY A 1 199 ? 22.426 13.727 1.023 1.00 83.69 199 GLY A N 1
ATOM 1486 C CA . GLY A 1 199 ? 22.961 13.499 -0.321 1.00 83.69 199 GLY A CA 1
ATOM 1487 C C . GLY A 1 199 ? 21.988 13.815 -1.468 1.00 83.69 199 GLY A C 1
ATOM 1488 O O . GLY A 1 199 ? 20.951 14.449 -1.271 1.00 83.69 199 GLY A O 1
ATOM 1489 N N . PRO A 1 200 ? 22.274 13.330 -2.693 1.00 77.88 200 PRO A N 1
ATOM 1490 C CA . PRO A 1 200 ? 21.458 13.587 -3.890 1.00 77.88 200 PRO A CA 1
ATOM 1491 C C . PRO A 1 200 ? 20.058 12.949 -3.845 1.00 77.88 200 PRO A C 1
ATOM 1493 O O . PRO A 1 200 ? 19.227 13.216 -4.707 1.00 77.88 200 PRO A O 1
ATOM 1496 N N . HIS A 1 201 ? 19.776 12.120 -2.837 1.00 79.75 201 HIS A N 1
ATOM 1497 C CA . HIS A 1 201 ? 18.474 11.492 -2.611 1.00 79.75 201 HIS A CA 1
ATOM 1498 C C . HIS A 1 201 ? 17.696 12.144 -1.460 1.00 79.75 201 HIS A C 1
ATOM 1500 O O . HIS A 1 201 ? 16.810 11.506 -0.886 1.00 79.75 201 HIS A O 1
ATOM 1506 N N . ARG A 1 202 ? 17.997 13.417 -1.158 1.00 83.06 202 ARG A N 1
ATOM 1507 C CA . ARG A 1 202 ? 17.317 14.216 -0.132 1.00 83.06 202 ARG A CA 1
ATOM 1508 C C . ARG A 1 202 ? 15.802 14.193 -0.275 1.00 83.06 202 ARG A C 1
ATOM 1510 O O . ARG A 1 202 ? 15.123 13.732 0.638 1.00 83.06 202 ARG A O 1
ATOM 1517 N N . ASP A 1 203 ? 15.271 14.615 -1.418 1.00 78.50 203 ASP A N 1
ATOM 1518 C CA . ASP A 1 203 ? 13.819 14.762 -1.576 1.00 78.50 203 ASP A CA 1
ATOM 1519 C C . ASP A 1 203 ? 13.062 13.423 -1.482 1.00 78.50 203 ASP A C 1
ATOM 1521 O O . ASP A 1 203 ? 12.084 13.352 -0.734 1.00 78.50 203 ASP A O 1
ATOM 1525 N N . PRO A 1 204 ? 13.509 12.322 -2.127 1.00 75.75 204 PRO A N 1
ATOM 1526 C CA . PRO A 1 204 ? 12.890 11.010 -1.933 1.00 75.75 204 PRO A CA 1
ATOM 1527 C C . PRO A 1 204 ? 12.947 10.500 -0.487 1.00 75.75 204 PRO A C 1
ATOM 1529 O O . PRO A 1 204 ? 11.996 9.861 -0.031 1.00 75.75 204 PRO A O 1
ATOM 1532 N N . ALA A 1 205 ? 14.044 10.756 0.235 1.00 80.62 205 ALA A N 1
ATOM 1533 C CA . ALA A 1 205 ? 14.191 10.334 1.625 1.00 80.62 205 ALA A CA 1
ATOM 1534 C C . ALA A 1 205 ? 13.256 11.123 2.553 1.00 80.62 205 ALA A C 1
ATOM 1536 O O . ALA A 1 205 ? 12.556 10.525 3.372 1.00 80.62 205 ALA A O 1
ATOM 1537 N N . LEU A 1 206 ? 13.182 12.445 2.370 1.00 81.75 206 LEU A N 1
ATOM 1538 C CA . LEU A 1 206 ? 12.271 13.325 3.102 1.00 81.75 206 LEU A CA 1
ATOM 1539 C C . LEU A 1 206 ? 10.801 12.979 2.834 1.00 81.75 206 LEU A C 1
ATOM 1541 O O . LEU A 1 206 ? 10.010 12.921 3.773 1.00 81.75 206 LEU A O 1
ATOM 1545 N N . ALA A 1 207 ? 10.438 12.696 1.580 1.00 73.00 207 ALA A N 1
ATOM 1546 C CA . ALA A 1 207 ? 9.081 12.290 1.220 1.00 73.00 207 ALA A CA 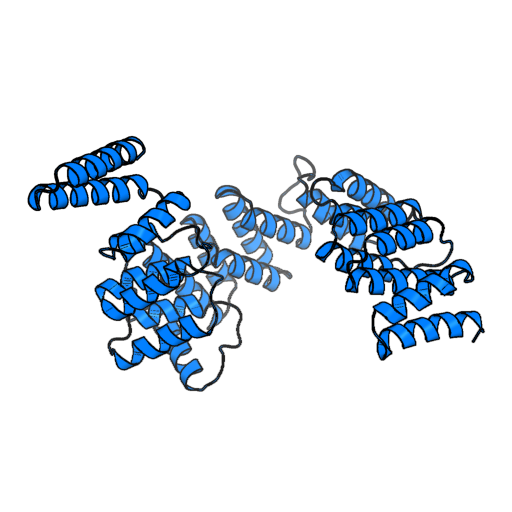1
ATOM 1547 C C . ALA A 1 207 ? 8.678 10.976 1.906 1.00 73.00 207 ALA A C 1
ATOM 1549 O O . ALA A 1 207 ? 7.572 10.857 2.429 1.00 73.00 207 ALA A O 1
ATOM 1550 N N . LEU A 1 208 ? 9.589 9.999 1.955 1.00 77.19 208 LEU A N 1
ATOM 1551 C CA . LEU A 1 208 ? 9.332 8.729 2.628 1.00 77.19 208 LEU A CA 1
ATOM 1552 C C . LEU A 1 208 ? 9.248 8.878 4.153 1.00 77.19 208 LEU A C 1
ATOM 1554 O O . LEU A 1 208 ? 8.420 8.228 4.787 1.00 77.19 208 LEU A O 1
ATOM 1558 N N . ALA A 1 209 ? 10.079 9.741 4.741 1.00 83.75 209 ALA A N 1
ATOM 1559 C CA . ALA A 1 209 ? 10.002 10.069 6.160 1.00 83.75 209 ALA A CA 1
ATOM 1560 C C . ALA A 1 209 ? 8.673 10.762 6.504 1.00 83.75 209 ALA A C 1
ATOM 1562 O O . ALA A 1 209 ? 8.062 10.423 7.513 1.00 83.75 209 ALA A O 1
ATOM 1563 N N . ALA A 1 210 ? 8.189 11.674 5.654 1.00 74.19 210 ALA A N 1
ATOM 1564 C CA . ALA A 1 210 ? 6.890 12.330 5.816 1.00 74.19 210 ALA A CA 1
ATOM 1565 C C . ALA A 1 210 ? 5.708 11.352 5.681 1.00 74.19 210 ALA A C 1
ATOM 1567 O O . ALA A 1 210 ? 4.759 11.433 6.457 1.00 74.19 210 ALA A O 1
ATOM 1568 N N . GLU A 1 211 ? 5.780 10.388 4.756 1.00 70.44 211 GLU A N 1
ATOM 1569 C CA . GLU A 1 211 ? 4.806 9.289 4.658 1.00 70.44 211 GLU A CA 1
ATOM 1570 C C . GLU A 1 211 ? 4.805 8.452 5.947 1.00 70.44 211 GLU A C 1
ATOM 1572 O O . GLU A 1 211 ? 3.751 8.204 6.531 1.00 70.44 211 GLU A O 1
ATOM 1577 N N . HIS A 1 212 ? 5.985 8.058 6.442 1.00 81.88 212 HIS A N 1
ATOM 1578 C CA . HIS A 1 212 ? 6.092 7.277 7.679 1.00 81.88 212 HIS A CA 1
ATOM 1579 C C . HIS A 1 212 ? 5.679 8.055 8.919 1.00 81.88 212 HIS A C 1
ATOM 1581 O O . HIS A 1 212 ? 5.150 7.467 9.856 1.00 81.88 212 HIS A O 1
ATOM 1587 N N . ALA A 1 213 ? 5.868 9.372 8.936 1.00 74.50 213 ALA A N 1
ATOM 1588 C CA . ALA A 1 213 ? 5.388 10.212 10.020 1.00 74.50 213 ALA A CA 1
ATOM 1589 C C . ALA A 1 213 ? 3.882 9.971 10.242 1.00 74.50 213 ALA A C 1
ATOM 1591 O O . ALA A 1 213 ? 3.434 9.800 11.369 1.00 74.50 213 ALA A O 1
ATOM 1592 N N . GLN A 1 214 ? 3.105 9.761 9.182 1.00 64.94 214 GLN A N 1
ATOM 1593 C CA . GLN A 1 214 ? 1.669 9.483 9.280 1.00 64.94 214 GLN A CA 1
ATOM 1594 C C . GLN A 1 214 ? 1.333 8.110 9.892 1.00 64.94 214 GLN A C 1
ATOM 1596 O O . GLN A 1 214 ? 0.180 7.877 10.257 1.00 64.94 214 GLN A O 1
ATOM 1601 N N . HIS A 1 215 ? 2.309 7.216 10.077 1.00 67.00 215 HIS A N 1
ATOM 1602 C CA . HIS A 1 215 ? 2.094 5.861 10.581 1.00 67.00 215 HIS A CA 1
ATOM 1603 C C . HIS A 1 215 ? 1.366 5.857 11.941 1.00 67.00 215 HIS A C 1
ATOM 1605 O O . HIS A 1 215 ? 1.799 6.552 12.854 1.00 67.00 215 HIS A O 1
ATOM 1611 N N . PRO A 1 216 ? 0.299 5.059 12.135 1.00 55.56 216 PRO A N 1
ATOM 1612 C CA . PRO A 1 216 ? -0.611 5.111 13.294 1.00 55.56 216 PRO A CA 1
ATOM 1613 C C . PRO A 1 216 ? 0.049 4.885 14.666 1.00 55.56 216 PRO A C 1
ATOM 1615 O O . PRO A 1 216 ? -0.379 5.429 15.678 1.00 55.56 216 PRO A O 1
ATOM 1618 N N . SER A 1 217 ? 1.147 4.132 14.713 1.00 67.75 217 SER A N 1
ATOM 1619 C CA . SER A 1 217 ? 1.833 3.795 15.963 1.00 67.75 217 SER A CA 1
ATOM 1620 C C . SER A 1 217 ? 3.339 4.061 15.900 1.00 67.75 217 SER A C 1
ATOM 1622 O O . SER A 1 217 ? 4.136 3.122 15.792 1.00 67.75 217 SER A O 1
ATOM 1624 N N . LEU A 1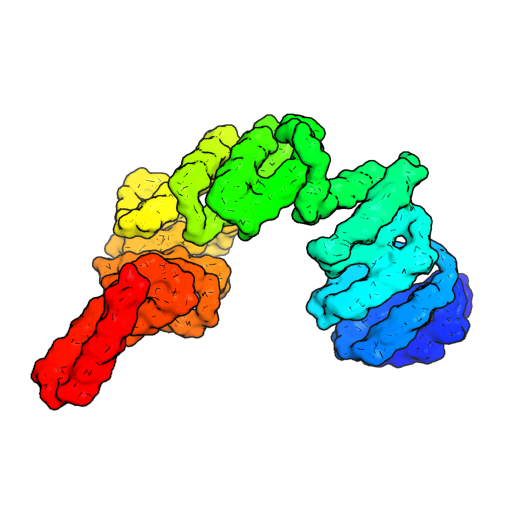 218 ? 3.733 5.332 15.929 1.00 73.19 218 LEU A N 1
ATOM 1625 C CA . LEU A 1 218 ? 5.140 5.704 16.061 1.00 73.19 218 LEU A CA 1
ATOM 1626 C C . LEU A 1 218 ? 5.622 5.458 17.491 1.00 73.19 218 LEU A C 1
ATOM 1628 O O . LEU A 1 218 ? 4.966 5.831 18.460 1.00 73.19 218 LEU A O 1
ATOM 1632 N N . THR A 1 219 ? 6.780 4.821 17.637 1.00 80.81 219 THR A N 1
ATOM 1633 C CA . THR A 1 219 ? 7.445 4.725 18.941 1.00 80.81 219 THR A CA 1
ATOM 1634 C C . THR A 1 219 ? 8.186 6.029 19.276 1.00 80.81 219 THR A C 1
ATOM 1636 O O . THR A 1 219 ? 8.534 6.780 18.362 1.00 80.81 219 THR A O 1
ATOM 1639 N N . PRO A 1 220 ? 8.504 6.301 20.559 1.00 81.81 220 PRO A N 1
ATOM 1640 C CA . PRO A 1 220 ? 9.245 7.508 20.942 1.00 81.81 220 PRO A CA 1
ATOM 1641 C C . PRO A 1 220 ? 10.580 7.678 20.204 1.00 81.81 220 PRO A C 1
ATOM 1643 O O . PRO A 1 220 ? 10.947 8.788 19.833 1.00 81.81 220 PRO A O 1
ATOM 1646 N N . ILE A 1 221 ? 11.283 6.573 19.934 1.00 81.94 221 ILE A N 1
ATOM 1647 C CA . ILE A 1 221 ? 12.546 6.605 19.189 1.00 81.94 221 ILE A CA 1
ATOM 1648 C C . ILE A 1 221 ? 12.341 6.910 17.697 1.00 81.94 221 ILE A C 1
ATOM 1650 O O . ILE A 1 221 ? 13.169 7.578 17.089 1.00 81.94 221 ILE A O 1
ATOM 1654 N N . GLU A 1 222 ? 11.232 6.468 17.099 1.00 84.62 222 GLU A N 1
ATOM 1655 C CA . GLU A 1 222 ? 10.887 6.830 15.718 1.00 84.62 222 GLU A CA 1
ATOM 1656 C C . GLU A 1 222 ? 10.520 8.316 15.612 1.00 84.62 222 GLU A C 1
ATOM 1658 O O . GLU A 1 222 ? 10.968 8.982 14.681 1.00 84.62 222 GLU A O 1
ATOM 1663 N N . LEU A 1 223 ? 9.768 8.849 16.584 1.00 83.88 223 LEU A N 1
ATOM 1664 C CA . LEU A 1 223 ? 9.468 10.282 16.678 1.00 83.88 223 LEU A CA 1
ATOM 1665 C C . LEU A 1 223 ? 10.746 11.117 16.798 1.00 83.88 223 LEU A C 1
ATOM 1667 O O . LEU A 1 223 ? 10.892 12.100 16.078 1.00 83.88 223 LEU A O 1
ATOM 1671 N N . ASP A 1 224 ? 11.684 10.717 17.661 1.00 87.38 224 ASP A N 1
ATOM 1672 C CA . ASP A 1 224 ? 12.976 11.399 17.806 1.00 87.38 224 ASP A CA 1
ATOM 1673 C C . ASP A 1 224 ? 13.755 11.439 16.482 1.00 87.38 224 ASP A C 1
ATOM 1675 O O . ASP A 1 224 ? 14.202 12.498 16.046 1.00 87.38 224 ASP A O 1
ATOM 1679 N N . ARG A 1 225 ? 13.835 10.308 15.771 1.00 86.88 225 ARG A N 1
ATOM 1680 C CA . ARG A 1 225 ? 14.515 10.238 14.469 1.00 86.88 225 ARG A CA 1
ATOM 1681 C C . ARG A 1 225 ? 13.842 11.078 13.389 1.00 86.88 225 ARG A C 1
ATOM 1683 O O . ARG A 1 225 ? 14.542 11.743 12.630 1.00 86.88 225 ARG A O 1
ATOM 1690 N N . LEU A 1 226 ? 12.510 11.101 13.345 1.00 87.94 226 LEU A N 1
ATOM 1691 C CA . LEU A 1 226 ? 11.759 11.980 12.446 1.00 87.94 226 LEU A CA 1
ATOM 1692 C C . LEU A 1 226 ? 11.989 13.461 12.782 1.00 87.94 226 LEU A C 1
ATOM 1694 O O . LEU A 1 226 ? 12.217 14.258 11.873 1.00 87.94 226 LEU A O 1
ATOM 1698 N N . ARG A 1 227 ? 12.004 13.829 14.073 1.00 88.50 227 ARG A N 1
ATOM 1699 C CA . ARG A 1 227 ? 12.320 15.197 14.522 1.00 88.50 227 ARG A CA 1
ATOM 1700 C C . ARG A 1 227 ? 13.715 15.613 14.071 1.00 88.50 227 ARG A C 1
ATOM 1702 O O . ARG A 1 227 ? 13.868 16.712 13.543 1.00 88.50 227 ARG A O 1
ATOM 1709 N N . THR A 1 228 ? 14.714 14.756 14.256 1.00 89.69 228 THR A N 1
ATOM 1710 C CA . THR A 1 228 ? 16.092 15.028 13.824 1.00 89.69 228 THR A CA 1
ATOM 1711 C C . THR A 1 228 ? 16.160 15.209 12.311 1.00 89.69 228 THR A C 1
ATOM 1713 O O . THR A 1 228 ? 16.616 16.249 11.844 1.00 89.69 228 THR A O 1
ATOM 1716 N N . LEU A 1 229 ? 15.589 14.271 11.551 1.00 89.12 229 LEU A N 1
ATOM 1717 C CA . LEU A 1 229 ? 15.572 14.316 10.091 1.00 89.12 229 LEU A CA 1
ATOM 1718 C C . LEU A 1 229 ? 14.915 15.603 9.561 1.00 89.12 229 LEU A C 1
ATOM 1720 O O . LEU A 1 229 ? 15.477 16.276 8.699 1.00 89.12 229 LEU A O 1
ATOM 1724 N N . PHE A 1 230 ? 13.758 15.997 10.098 1.00 87.94 230 PHE A N 1
ATOM 1725 C CA . PHE A 1 230 ? 13.085 17.232 9.686 1.00 87.94 230 PHE A CA 1
ATOM 1726 C C . PHE A 1 230 ? 13.821 18.494 10.141 1.00 87.94 230 PHE A C 1
ATOM 1728 O O . PHE A 1 230 ? 13.861 19.472 9.397 1.00 87.94 230 PHE A O 1
ATOM 1735 N N . ARG A 1 231 ? 14.431 18.495 11.331 1.00 87.94 231 ARG A N 1
ATOM 1736 C CA . ARG A 1 231 ? 15.179 19.653 11.838 1.00 87.94 231 ARG A CA 1
ATOM 1737 C C . ARG A 1 231 ? 16.406 19.961 10.982 1.00 87.94 231 ARG A C 1
ATOM 1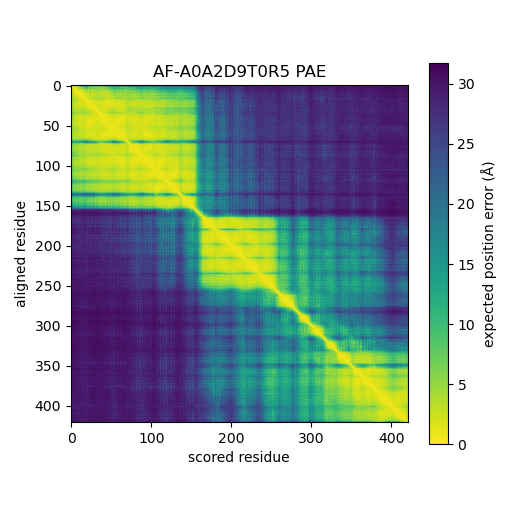739 O O . ARG A 1 231 ? 16.680 21.136 10.734 1.00 87.94 231 ARG A O 1
ATOM 1746 N N . GLU A 1 232 ? 17.114 18.916 10.567 1.00 88.25 232 GLU A N 1
ATOM 1747 C CA . GLU A 1 232 ? 18.380 19.005 9.837 1.00 88.25 232 GLU A CA 1
ATOM 1748 C C . GLU A 1 232 ? 18.187 19.199 8.331 1.00 88.25 232 GLU A C 1
ATOM 1750 O O . GLU A 1 232 ? 18.987 19.887 7.701 1.00 88.25 232 GLU A O 1
ATOM 1755 N N . HIS A 1 233 ? 17.121 18.632 7.752 1.00 87.38 233 HIS A N 1
ATOM 1756 C CA . HIS A 1 233 ? 16.982 18.546 6.296 1.00 87.38 233 HIS A CA 1
ATOM 1757 C C . HIS A 1 233 ? 15.746 19.235 5.709 1.00 87.38 233 HIS A C 1
ATOM 1759 O O . HIS A 1 233 ? 15.607 19.225 4.485 1.00 87.38 233 HIS A O 1
ATOM 1765 N N . LEU A 1 234 ? 14.858 19.848 6.500 1.00 79.12 234 LEU A N 1
ATOM 1766 C CA . LEU A 1 234 ? 13.806 20.736 5.985 1.00 79.12 234 LEU A CA 1
ATOM 1767 C C . LEU A 1 234 ? 14.134 22.204 6.269 1.00 79.12 234 LEU A C 1
ATOM 1769 O O . LEU A 1 234 ? 14.704 22.547 7.304 1.00 79.12 234 LEU A O 1
ATOM 1773 N N . ASP A 1 235 ? 13.703 23.078 5.360 1.00 77.75 235 ASP A N 1
ATOM 1774 C CA . ASP A 1 235 ? 13.978 24.511 5.425 1.00 77.75 235 ASP A CA 1
ATOM 1775 C C . ASP A 1 235 ? 12.741 25.322 5.834 1.00 77.75 235 ASP A C 1
ATOM 1777 O O . ASP A 1 235 ? 11.607 25.017 5.448 1.00 77.75 235 ASP A O 1
ATOM 1781 N N . GLY A 1 236 ? 12.990 26.393 6.597 1.00 74.94 236 GLY A N 1
ATOM 1782 C CA . GLY A 1 236 ? 12.036 27.469 6.866 1.00 74.94 236 GLY A CA 1
ATOM 1783 C C . GLY A 1 236 ? 10.644 26.984 7.315 1.00 74.94 236 GLY A C 1
ATOM 1784 O O . GLY A 1 236 ? 10.560 26.278 8.324 1.00 74.94 236 GLY A O 1
ATOM 1785 N N . PRO A 1 237 ? 9.564 27.349 6.593 1.00 64.50 237 PRO A N 1
ATOM 1786 C CA . PRO A 1 237 ? 8.191 26.976 6.942 1.00 64.50 237 PRO A CA 1
ATOM 1787 C C . PRO A 1 237 ? 7.949 25.462 6.991 1.00 64.50 237 PRO A C 1
ATOM 1789 O O . PRO A 1 237 ? 7.384 24.968 7.957 1.00 64.50 237 PRO A O 1
ATOM 1792 N N . ARG A 1 238 ? 8.480 24.693 6.026 1.00 61.44 238 ARG A N 1
ATOM 1793 C CA . ARG A 1 238 ? 8.241 23.238 5.941 1.00 61.44 238 ARG A CA 1
ATOM 1794 C C . ARG A 1 238 ? 8.764 22.480 7.158 1.00 61.44 238 ARG A C 1
ATOM 1796 O O . ARG A 1 238 ? 8.169 21.494 7.581 1.00 61.44 238 ARG A O 1
ATOM 1803 N N . ARG A 1 239 ? 9.883 22.939 7.725 1.00 75.62 239 ARG A N 1
ATOM 1804 C CA . ARG A 1 239 ? 10.427 22.391 8.973 1.00 75.62 239 ARG A CA 1
ATOM 1805 C C . ARG A 1 239 ? 9.520 22.694 10.157 1.00 75.62 239 ARG A C 1
ATOM 1807 O O . ARG A 1 239 ? 9.276 21.803 10.964 1.00 75.62 239 ARG A O 1
ATOM 1814 N N . ALA A 1 240 ? 9.063 23.941 10.274 1.00 60.09 240 ALA A N 1
ATOM 1815 C CA . ALA A 1 240 ? 8.176 24.351 11.356 1.00 60.09 240 ALA A CA 1
ATOM 1816 C C . ALA A 1 240 ? 6.872 23.541 11.325 1.00 60.09 240 ALA A C 1
ATOM 1818 O O . ALA A 1 240 ? 6.481 22.999 12.355 1.00 60.09 240 ALA A O 1
ATOM 1819 N N . ASP A 1 241 ? 6.290 23.360 10.138 1.00 58.91 241 ASP A N 1
ATOM 1820 C CA . ASP A 1 241 ? 5.060 22.591 9.938 1.00 58.91 241 ASP A CA 1
ATOM 1821 C C . ASP A 1 241 ? 5.243 21.109 10.303 1.00 58.91 241 ASP A C 1
ATOM 1823 O O . ASP A 1 241 ? 4.444 20.543 11.047 1.00 58.91 241 ASP A O 1
ATOM 1827 N N . ALA A 1 242 ? 6.325 20.475 9.837 1.00 64.19 242 ALA A N 1
ATOM 1828 C CA . ALA A 1 242 ? 6.586 19.059 10.102 1.00 64.19 242 ALA A CA 1
ATOM 1829 C C . ALA A 1 242 ? 6.878 18.768 11.587 1.00 64.19 242 ALA A C 1
ATOM 1831 O O . ALA A 1 242 ? 6.440 17.748 12.124 1.00 64.19 242 ALA A O 1
ATOM 1832 N N . LEU A 1 243 ? 7.605 19.661 12.267 1.00 72.56 243 LEU A N 1
ATOM 1833 C CA . LEU A 1 243 ? 7.876 19.535 13.702 1.00 72.56 243 LEU A CA 1
ATOM 1834 C C . LEU A 1 243 ? 6.623 19.809 14.537 1.00 72.56 243 LEU A C 1
ATOM 1836 O O . LEU A 1 243 ? 6.322 19.030 15.439 1.00 72.56 243 LEU A O 1
ATOM 1840 N N . ALA A 1 244 ? 5.855 20.847 14.191 1.00 62.34 244 ALA A N 1
ATOM 1841 C CA . ALA A 1 244 ? 4.563 21.109 14.811 1.00 62.34 244 ALA A CA 1
ATOM 1842 C C . ALA A 1 244 ? 3.633 19.897 14.664 1.00 62.34 244 ALA A C 1
ATOM 1844 O O . ALA A 1 244 ? 2.994 19.479 15.623 1.00 62.34 244 ALA A O 1
ATOM 1845 N N . TRP A 1 245 ? 3.608 19.260 13.495 1.00 63.38 245 TRP A N 1
ATOM 1846 C CA . TRP A 1 245 ? 2.816 18.055 13.273 1.00 63.38 245 TRP A CA 1
ATOM 1847 C C . TRP A 1 245 ? 3.217 16.895 14.210 1.00 63.38 245 TRP A C 1
ATOM 1849 O O . TRP A 1 245 ? 2.347 16.274 14.828 1.00 63.38 245 TRP A O 1
ATOM 1859 N N . LEU A 1 246 ? 4.521 16.636 14.380 1.00 70.94 246 LEU A N 1
ATOM 1860 C CA . LEU A 1 246 ? 5.021 15.608 15.308 1.00 70.94 246 LEU A CA 1
ATOM 1861 C C . LEU A 1 246 ? 4.649 15.921 16.763 1.00 70.94 246 LEU A C 1
ATOM 1863 O O . LEU A 1 246 ? 4.236 15.026 17.501 1.00 70.94 246 LEU A O 1
ATOM 1867 N N . ASP A 1 247 ? 4.762 17.186 17.168 1.00 68.62 247 ASP A N 1
ATOM 1868 C CA . ASP A 1 247 ? 4.435 17.626 18.524 1.00 68.62 247 ASP A CA 1
ATOM 1869 C C . ASP A 1 247 ? 2.929 17.537 18.796 1.00 68.62 247 ASP A C 1
ATOM 1871 O O . ASP A 1 247 ? 2.526 17.032 19.844 1.00 68.62 247 ASP A O 1
ATOM 1875 N N . ALA A 1 248 ? 2.090 17.950 17.841 1.00 60.94 248 ALA A N 1
ATOM 1876 C CA . ALA A 1 248 ? 0.634 17.841 17.920 1.00 60.94 248 ALA A CA 1
ATOM 1877 C C . ALA A 1 248 ? 0.197 16.391 18.121 1.00 60.94 248 ALA A C 1
ATOM 1879 O O . ALA A 1 248 ? -0.640 16.087 18.970 1.00 60.94 248 ALA A O 1
ATOM 1880 N N . ARG A 1 249 ? 0.806 15.484 17.355 1.00 62.62 249 ARG A N 1
ATOM 1881 C CA . ARG A 1 249 ? 0.555 14.054 17.458 1.00 62.62 249 ARG A CA 1
ATOM 1882 C C . ARG A 1 249 ? 0.949 13.506 18.822 1.00 62.62 249 ARG A C 1
ATOM 1884 O O . ARG A 1 249 ? 0.178 12.765 19.413 1.00 62.62 249 ARG A O 1
ATOM 1891 N N . GLU A 1 250 ? 2.114 13.881 19.331 1.00 66.25 250 GLU A N 1
ATOM 1892 C CA . GLU A 1 250 ? 2.568 13.423 20.641 1.00 66.25 250 GLU A CA 1
ATOM 1893 C C . GLU A 1 250 ? 1.654 13.930 21.773 1.00 66.25 250 GLU A C 1
ATOM 1895 O O . GLU A 1 250 ? 1.347 13.179 22.697 1.00 66.25 250 GLU A O 1
ATOM 1900 N N . HIS A 1 251 ? 1.151 15.166 21.675 1.00 62.41 251 HIS A N 1
ATOM 1901 C CA . HIS A 1 251 ? 0.157 15.708 22.610 1.00 62.41 251 HIS A CA 1
ATOM 1902 C C . HIS A 1 251 ? -1.170 14.947 22.524 1.00 62.41 251 HIS A C 1
ATOM 1904 O O . HIS A 1 251 ? -1.726 14.565 23.552 1.00 62.41 251 HIS A O 1
ATOM 1910 N N . LEU A 1 252 ? -1.648 14.642 21.313 1.00 55.16 252 LEU A N 1
ATOM 1911 C CA . LEU A 1 252 ? -2.833 13.805 21.114 1.00 55.16 252 LEU A CA 1
ATOM 1912 C C . LEU A 1 252 ? -2.633 12.393 21.664 1.00 55.16 252 LEU A C 1
ATOM 1914 O O . LEU A 1 252 ? -3.517 11.872 22.341 1.00 55.16 252 LEU A O 1
ATOM 1918 N N . ASP A 1 253 ? -1.464 11.791 21.444 1.00 56.47 253 ASP A N 1
ATOM 1919 C CA . ASP A 1 253 ? -1.086 10.495 22.002 1.00 56.47 253 ASP A CA 1
ATOM 1920 C C . ASP A 1 253 ? -0.990 10.546 23.536 1.00 56.47 253 ASP A C 1
ATOM 1922 O O . ASP A 1 253 ? -1.237 9.532 24.181 1.00 56.47 253 ASP A O 1
ATOM 1926 N N . ARG A 1 254 ? -0.747 11.706 24.153 1.00 59.44 254 ARG A N 1
ATOM 1927 C CA . ARG A 1 254 ? -0.824 11.898 25.615 1.00 59.44 254 ARG A CA 1
ATOM 1928 C C . ARG A 1 254 ? -2.206 12.330 26.123 1.00 59.44 254 ARG A C 1
ATOM 1930 O O . ARG A 1 254 ? -2.456 12.249 27.320 1.00 59.44 254 ARG A O 1
ATOM 1937 N N . GLY A 1 255 ? -3.117 12.741 25.239 1.00 51.06 255 GLY A N 1
ATOM 1938 C CA . GLY A 1 255 ? -4.403 13.340 25.619 1.00 51.06 255 GLY A CA 1
ATOM 1939 C C . GLY A 1 255 ? -4.267 14.754 26.199 1.00 51.06 255 GLY A C 1
ATOM 1940 O O . GLY A 1 255 ? -5.170 15.235 26.882 1.00 51.06 255 GLY A O 1
ATOM 1941 N N . GLU A 1 256 ? -3.140 15.413 25.943 1.00 55.84 256 GLU A N 1
ATOM 1942 C CA . GLU A 1 256 ? -2.819 16.747 26.438 1.00 55.84 256 GLU A CA 1
ATOM 1943 C C . GLU A 1 256 ? -3.241 17.812 25.420 1.00 55.84 256 GLU A C 1
ATOM 1945 O O . GLU A 1 256 ? -3.170 17.611 24.205 1.00 55.84 256 GLU A O 1
ATOM 1950 N N . ARG A 1 257 ? -3.682 18.974 25.913 1.00 51.97 257 ARG A N 1
ATOM 1951 C CA . ARG A 1 257 ? -3.988 20.121 25.050 1.00 51.97 257 ARG A CA 1
ATOM 1952 C C . ARG A 1 257 ? -2.678 20.811 24.655 1.00 51.97 257 ARG A C 1
ATOM 1954 O O . ARG A 1 257 ? -1.920 21.166 25.559 1.00 51.97 257 ARG A O 1
ATOM 1961 N N . PRO A 1 258 ? -2.398 21.037 23.357 1.00 53.12 258 PRO A N 1
ATOM 1962 C CA . PRO A 1 258 ? -1.251 21.845 22.965 1.00 53.12 258 PRO A CA 1
ATOM 1963 C C . PRO A 1 258 ? -1.423 23.273 23.497 1.00 53.12 258 PRO A C 1
ATOM 1965 O O . PRO A 1 258 ? -2.524 23.827 23.473 1.00 53.12 258 PRO A O 1
ATOM 1968 N N . ALA A 1 259 ? -0.339 23.872 23.995 1.00 56.78 259 ALA A N 1
ATOM 1969 C CA . ALA A 1 259 ? -0.374 25.240 24.503 1.00 56.78 259 ALA A CA 1
ATOM 1970 C C . ALA A 1 259 ? -0.801 26.229 23.391 1.00 56.78 259 ALA A C 1
ATOM 1972 O O . ALA A 1 259 ? -0.393 26.041 22.239 1.00 56.78 259 ALA A O 1
ATOM 1973 N N . PRO A 1 260 ? -1.558 27.301 23.706 1.00 53.09 260 PRO A N 1
ATOM 1974 C CA . PRO A 1 260 ? -2.014 28.295 22.721 1.00 53.09 260 PRO A CA 1
ATOM 1975 C C . PRO A 1 260 ? -0.876 28.950 21.925 1.00 53.09 260 PRO A C 1
ATOM 1977 O O . PRO A 1 260 ? -1.052 29.347 20.782 1.00 53.09 260 PRO A O 1
ATOM 1980 N N . GLU A 1 261 ? 0.315 29.029 22.514 1.00 56.31 261 GLU A N 1
ATOM 1981 C CA . GLU A 1 261 ? 1.501 29.641 21.902 1.00 56.31 261 GLU A CA 1
ATOM 1982 C C . GLU A 1 261 ? 2.341 28.649 21.077 1.00 56.31 261 GLU A C 1
ATOM 1984 O O . GLU A 1 261 ? 3.389 29.000 20.537 1.00 56.31 261 GLU A O 1
ATOM 1989 N N . SER A 1 262 ? 1.917 27.387 20.982 1.00 54.78 262 SER A N 1
ATOM 1990 C CA . SER A 1 262 ? 2.669 26.360 20.264 1.00 54.78 262 SER A CA 1
ATOM 1991 C C . SER A 1 262 ? 2.610 26.556 18.745 1.00 54.78 262 SER A C 1
ATOM 1993 O O . SER A 1 262 ? 1.604 26.992 18.182 1.00 54.78 262 SER A O 1
ATOM 1995 N N . ALA A 1 263 ? 3.671 26.135 18.049 1.00 51.94 263 ALA A N 1
ATOM 1996 C CA . ALA A 1 263 ? 3.704 26.092 16.584 1.00 51.94 263 ALA A CA 1
ATOM 1997 C C . ALA A 1 263 ? 2.545 25.260 15.994 1.00 51.94 263 ALA A C 1
ATOM 1999 O O . ALA A 1 263 ? 2.069 25.547 14.898 1.00 51.94 263 ALA A O 1
ATOM 2000 N N . VAL A 1 264 ? 2.039 24.289 16.766 1.00 50.00 264 VAL A N 1
ATOM 2001 C CA . VAL A 1 264 ? 0.833 23.507 16.464 1.00 50.00 264 VAL A CA 1
ATOM 2002 C C . VAL A 1 264 ? -0.386 24.401 16.300 1.00 50.00 264 VAL A C 1
ATOM 2004 O O . VAL A 1 264 ? -1.112 24.232 15.329 1.00 50.00 264 VAL A O 1
ATOM 2007 N N . HIS A 1 265 ? -0.593 25.350 17.217 1.00 52.66 265 HIS A N 1
ATOM 2008 C CA . HIS A 1 265 ? -1.714 26.290 17.203 1.00 52.66 265 HIS A CA 1
ATOM 2009 C C . HIS A 1 265 ? -1.580 27.346 16.090 1.00 52.66 265 HIS A C 1
ATOM 2011 O O . HIS A 1 265 ? -2.571 27.746 15.481 1.00 52.66 265 HIS A O 1
ATOM 2017 N N . ALA A 1 266 ? -0.354 27.751 15.753 1.00 53.97 266 ALA A N 1
ATOM 2018 C CA . ALA A 1 266 ? -0.104 28.684 14.654 1.00 53.97 266 ALA A CA 1
ATOM 2019 C C . ALA A 1 266 ? -0.354 28.059 13.264 1.00 53.97 266 ALA A C 1
ATOM 2021 O O . ALA A 1 266 ? -1.039 28.663 12.437 1.00 53.97 266 ALA A O 1
ATOM 2022 N N . ALA A 1 267 ? 0.149 26.843 13.009 1.00 49.22 267 ALA A N 1
ATOM 2023 C CA . ALA A 1 267 ? -0.062 26.121 11.743 1.00 49.22 267 ALA A CA 1
ATOM 2024 C C . ALA A 1 267 ? -1.552 25.813 11.504 1.00 49.22 267 ALA A C 1
ATOM 2026 O O . ALA A 1 267 ? -2.093 25.986 10.413 1.00 49.22 267 ALA A O 1
ATOM 2027 N N . ALA A 1 268 ? -2.228 25.450 12.585 1.00 51.97 268 ALA A N 1
ATOM 2028 C CA . ALA A 1 268 ? -3.669 25.349 12.731 1.00 51.97 268 ALA A CA 1
ATOM 2029 C C . ALA A 1 268 ? -4.453 26.579 12.218 1.00 51.97 268 ALA A C 1
ATOM 2031 O O . ALA A 1 268 ? -5.318 26.460 11.347 1.00 51.97 268 ALA A O 1
ATOM 2032 N N . LEU A 1 269 ? -4.142 27.770 12.742 1.00 54.22 269 LEU A N 1
ATOM 2033 C CA . LEU A 1 269 ? -4.787 29.026 12.340 1.00 54.22 269 LEU A CA 1
ATOM 2034 C C . LEU A 1 269 ? -4.466 29.396 10.883 1.00 54.22 269 LEU A C 1
ATOM 2036 O O . LEU A 1 269 ? -5.314 29.941 10.173 1.00 54.22 269 LEU A O 1
ATOM 2040 N N . ALA A 1 270 ? -3.259 29.075 10.412 1.00 51.00 270 ALA A N 1
ATOM 2041 C CA . ALA A 1 270 ? -2.862 29.300 9.025 1.00 51.00 270 ALA A CA 1
ATOM 2042 C C . ALA A 1 270 ? -3.668 28.428 8.044 1.00 51.00 270 ALA A C 1
ATOM 2044 O O . ALA A 1 270 ? -4.134 28.941 7.022 1.00 51.00 270 ALA A O 1
ATOM 2045 N N . ALA A 1 271 ? -3.898 27.152 8.381 1.00 49.19 271 ALA A N 1
ATOM 2046 C CA . ALA A 1 271 ? -4.748 26.245 7.609 1.00 49.19 271 ALA A CA 1
ATOM 2047 C C . ALA A 1 271 ? -6.200 26.747 7.548 1.00 49.19 271 ALA A C 1
ATOM 2049 O O . ALA A 1 271 ? -6.777 26.831 6.463 1.00 49.19 271 ALA A O 1
ATOM 2050 N N . GLN A 1 272 ? -6.763 27.185 8.682 1.00 49.00 272 GLN A N 1
ATOM 2051 C CA . GLN A 1 272 ? -8.086 27.819 8.727 1.00 49.00 272 GLN A CA 1
ATOM 2052 C C . GLN A 1 272 ? -8.162 29.042 7.794 1.00 49.00 272 GLN A C 1
ATOM 2054 O O . GLN A 1 272 ? -9.076 29.153 6.978 1.00 49.00 272 GLN A O 1
ATOM 2059 N N . SER A 1 273 ? -7.177 29.941 7.868 1.00 49.44 273 SER A N 1
ATOM 2060 C CA . SER A 1 273 ? -7.154 31.174 7.073 1.00 49.44 273 SER A CA 1
ATOM 2061 C C . SER A 1 273 ? -6.992 30.924 5.565 1.00 49.44 273 SER A C 1
ATOM 2063 O O . SER A 1 273 ? -7.535 31.670 4.750 1.00 49.44 273 SER A O 1
ATOM 2065 N N . ALA A 1 274 ? -6.247 29.890 5.161 1.00 45.94 274 ALA A N 1
ATOM 2066 C CA . ALA A 1 274 ? -6.123 29.496 3.755 1.00 45.94 274 ALA A CA 1
ATOM 2067 C C . ALA A 1 274 ? -7.458 28.994 3.181 1.00 45.94 274 ALA A C 1
ATOM 2069 O O . ALA A 1 274 ? -7.835 29.369 2.068 1.00 45.94 274 ALA A O 1
ATOM 2070 N N . LEU A 1 275 ? -8.202 28.232 3.983 1.00 46.88 275 LEU A N 1
ATOM 2071 C CA . LEU A 1 275 ? -9.500 27.674 3.614 1.00 46.88 275 LEU A CA 1
ATOM 2072 C C . LEU A 1 275 ? -10.602 28.733 3.538 1.00 46.88 275 LEU A C 1
ATOM 2074 O O . LEU A 1 275 ? -11.386 28.723 2.593 1.00 46.88 275 LEU A O 1
ATOM 2078 N N . GLU A 1 276 ? -10.632 29.693 4.467 1.00 47.53 276 GLU A N 1
ATOM 2079 C CA . GLU A 1 276 ? -11.562 30.836 4.419 1.00 47.53 276 GLU A CA 1
ATOM 2080 C C . GLU A 1 276 ? -11.396 31.672 3.138 1.00 47.53 276 GLU A C 1
ATOM 2082 O O . GLU A 1 276 ? -12.339 32.312 2.674 1.00 47.53 276 GLU A O 1
ATOM 2087 N N . ARG A 1 277 ? -10.207 31.631 2.526 1.00 48.41 277 ARG A N 1
ATOM 2088 C CA . ARG A 1 277 ? -9.904 32.291 1.249 1.00 48.41 277 ARG A CA 1
ATOM 2089 C C . ARG A 1 277 ? -10.196 31.430 0.014 1.00 48.41 277 ARG A C 1
ATOM 2091 O O . ARG A 1 277 ? -9.901 31.868 -1.094 1.00 48.41 277 ARG A O 1
ATOM 2098 N N . GLY A 1 278 ? -10.753 30.228 0.176 1.00 35.09 278 GLY A N 1
ATOM 2099 C CA . GLY A 1 278 ? -11.094 29.330 -0.933 1.00 35.09 278 GLY A CA 1
ATOM 2100 C C . GLY A 1 278 ? -9.884 28.745 -1.670 1.00 35.09 278 GLY A C 1
ATOM 2101 O O . GLY A 1 278 ? -10.036 28.233 -2.778 1.00 35.09 278 GLY A O 1
ATOM 2102 N N . ALA A 1 279 ? -8.688 28.820 -1.082 1.00 37.88 279 ALA A N 1
ATOM 2103 C CA . ALA A 1 279 ? -7.495 28.186 -1.620 1.00 37.88 279 ALA A CA 1
ATOM 2104 C C . ALA A 1 279 ? -7.332 26.811 -0.950 1.00 37.88 279 ALA A C 1
ATOM 2106 O O . ALA A 1 279 ? -7.084 26.770 0.259 1.00 37.88 279 ALA A O 1
ATOM 2107 N N . PRO A 1 280 ? -7.467 25.683 -1.677 1.00 38.97 280 PRO A N 1
ATOM 2108 C CA . PRO A 1 280 ? -7.115 24.393 -1.103 1.00 38.97 280 PRO A CA 1
ATOM 2109 C C . PRO A 1 280 ? -5.621 24.424 -0.750 1.00 38.97 280 PRO A C 1
ATOM 2111 O O . PRO A 1 280 ? -4.830 24.955 -1.537 1.00 38.97 280 PRO A O 1
ATOM 2114 N N . PRO A 1 281 ? -5.203 23.901 0.412 1.00 43.06 281 PRO A N 1
ATOM 2115 C CA . PRO A 1 281 ? -3.790 23.819 0.750 1.00 43.06 281 PRO A CA 1
ATOM 2116 C C . PRO A 1 281 ? -3.080 22.933 -0.286 1.00 43.06 281 PRO A C 1
ATOM 2118 O O . PRO A 1 281 ? -3.216 21.714 -0.321 1.00 43.06 281 PRO A O 1
ATOM 2121 N N . THR A 1 282 ? -2.352 23.560 -1.210 1.00 33.28 282 THR A N 1
ATOM 2122 C CA . THR A 1 282 ? -1.636 22.883 -2.299 1.00 33.28 282 THR A CA 1
ATOM 2123 C C . THR A 1 282 ? -0.300 22.341 -1.795 1.00 33.28 282 THR A C 1
ATOM 2125 O O . THR A 1 282 ? 0.770 22.822 -2.174 1.00 33.28 282 THR A O 1
ATOM 2128 N N . GLY A 1 283 ? -0.355 21.356 -0.904 1.00 35.78 283 GLY A N 1
ATOM 2129 C CA . GLY A 1 283 ? 0.818 20.683 -0.365 1.00 35.78 283 GLY A CA 1
ATOM 2130 C C . GLY A 1 283 ? 0.410 19.386 0.312 1.00 35.78 283 GLY A C 1
ATOM 2131 O O . GLY A 1 283 ? -0.312 19.390 1.295 1.00 35.78 283 GLY A O 1
ATOM 2132 N N . THR A 1 284 ? 0.855 18.262 -0.233 1.00 36.19 284 THR A N 1
ATOM 2133 C CA . THR A 1 284 ? 0.562 16.912 0.255 1.00 36.19 284 THR A CA 1
ATOM 2134 C C . THR A 1 284 ? 0.722 16.771 1.778 1.00 36.19 284 THR A C 1
ATOM 2136 O O . THR A 1 284 ? 1.837 16.797 2.298 1.00 36.19 284 THR A O 1
ATOM 2139 N N . THR A 1 285 ? -0.401 16.504 2.456 1.00 45.78 285 THR A N 1
ATOM 2140 C CA . THR A 1 285 ? -0.531 15.729 3.708 1.00 45.78 285 THR A CA 1
ATOM 2141 C C . THR A 1 285 ? 0.064 16.294 5.017 1.00 45.78 285 THR A C 1
ATOM 2143 O O . THR A 1 285 ? 0.927 15.653 5.619 1.00 45.78 285 THR A O 1
ATOM 2146 N N . PRO A 1 286 ? -0.465 17.425 5.528 1.00 43.47 286 PRO A N 1
ATOM 2147 C CA . PRO A 1 286 ? -0.588 17.626 6.987 1.00 43.47 286 PRO A CA 1
ATOM 2148 C C . PRO A 1 286 ? -1.968 18.140 7.472 1.00 43.47 286 PRO A C 1
ATOM 2150 O O . PRO A 1 286 ? -2.177 18.284 8.678 1.00 43.47 286 PRO A O 1
ATOM 2153 N N . ASP A 1 287 ? -2.933 18.381 6.580 1.00 45.66 287 ASP A N 1
ATOM 2154 C CA . ASP A 1 287 ? -4.050 19.294 6.880 1.00 45.66 287 ASP A CA 1
ATOM 2155 C C . ASP A 1 287 ? -5.196 18.698 7.713 1.00 45.66 287 ASP A C 1
ATOM 2157 O O . ASP A 1 287 ? -5.747 19.381 8.568 1.00 45.66 287 ASP A O 1
ATOM 2161 N N . ALA A 1 288 ? -5.545 17.419 7.552 1.00 43.16 288 ALA A N 1
ATOM 2162 C CA . ALA A 1 288 ? -6.732 16.841 8.201 1.00 43.16 288 ALA A CA 1
ATOM 2163 C C . ALA A 1 288 ? -6.608 16.681 9.731 1.00 43.16 288 ALA A C 1
ATOM 2165 O O . ALA A 1 288 ? -7.560 16.941 10.467 1.00 43.16 288 ALA A O 1
ATOM 2166 N N . LEU A 1 289 ? -5.433 16.269 10.225 1.00 40.84 289 LEU A N 1
ATOM 2167 C CA . LEU A 1 289 ? -5.156 16.141 11.662 1.00 40.84 289 LEU A CA 1
ATOM 2168 C C . LEU A 1 289 ? -5.018 17.523 12.312 1.00 40.84 289 LEU A C 1
ATOM 2170 O O . LEU A 1 289 ? -5.541 17.731 13.401 1.00 40.84 289 LEU A O 1
ATOM 2174 N N . ALA A 1 290 ? -4.364 18.471 11.632 1.00 44.53 290 ALA A N 1
ATOM 2175 C CA . ALA A 1 290 ? -4.267 19.853 12.088 1.00 44.53 290 ALA A CA 1
ATOM 2176 C C . ALA A 1 290 ? -5.658 20.506 12.150 1.00 44.53 290 ALA A C 1
ATOM 2178 O O . ALA A 1 290 ? -6.018 21.057 13.184 1.00 44.53 290 ALA A O 1
ATOM 2179 N N . LEU A 1 291 ? -6.494 20.344 11.119 1.00 46.34 291 LEU A N 1
ATOM 2180 C CA . LEU A 1 291 ? -7.891 20.801 11.099 1.00 46.34 291 LEU A CA 1
ATOM 2181 C C . LEU A 1 291 ? -8.735 20.170 12.211 1.00 46.34 291 LEU A C 1
ATOM 2183 O O . LEU A 1 291 ? -9.518 20.868 12.854 1.00 46.34 291 LEU A O 1
ATOM 2187 N N . ALA A 1 292 ? -8.545 18.877 12.485 1.00 47.53 292 ALA A N 1
ATOM 2188 C CA . ALA A 1 292 ? -9.208 18.201 13.593 1.00 47.53 292 ALA A CA 1
ATOM 2189 C C . ALA A 1 292 ? -8.738 18.742 14.956 1.00 47.53 292 ALA A C 1
ATOM 2191 O O . ALA A 1 292 ? -9.567 18.997 15.821 1.00 47.53 292 ALA A O 1
ATOM 2192 N N . VAL A 1 293 ? -7.439 18.999 15.143 1.00 45.72 293 VAL A N 1
ATOM 2193 C CA . VAL A 1 293 ? -6.891 19.625 16.362 1.00 45.72 293 VAL A CA 1
ATOM 2194 C C . VAL A 1 293 ? -7.438 21.046 16.559 1.00 45.72 293 VAL A C 1
ATOM 2196 O O . VAL A 1 293 ? -7.779 21.405 17.687 1.00 45.72 293 VAL A O 1
ATOM 2199 N N . VAL A 1 294 ? -7.606 21.831 15.489 1.00 46.62 294 VAL A N 1
ATOM 2200 C CA . VAL A 1 294 ? -8.198 23.187 15.523 1.00 46.62 294 VAL A CA 1
ATOM 2201 C C . VAL A 1 294 ? -9.672 23.176 15.868 1.00 46.62 294 VAL A C 1
ATOM 2203 O O . VAL A 1 294 ? -10.107 23.941 16.729 1.00 46.62 294 VAL A O 1
ATOM 2206 N N . ALA A 1 295 ? -10.440 22.298 15.226 1.00 46.22 295 ALA A N 1
ATOM 2207 C CA . ALA A 1 295 ? -11.874 22.173 15.448 1.00 46.22 295 ALA A CA 1
ATOM 2208 C C . ALA A 1 295 ? -12.230 21.944 16.929 1.00 46.22 295 ALA A C 1
ATOM 2210 O O . ALA A 1 295 ? -13.283 22.371 17.397 1.00 46.22 295 ALA A O 1
ATOM 2211 N N . LEU A 1 296 ? -11.329 21.309 17.678 1.00 44.44 296 LEU A N 1
ATOM 2212 C CA . LEU A 1 296 ? -11.493 20.993 19.098 1.00 44.44 296 LEU A CA 1
ATOM 2213 C C . LEU A 1 296 ? -11.113 22.137 20.038 1.00 44.44 296 LEU A C 1
ATOM 2215 O O . LEU A 1 296 ? -11.554 22.147 21.185 1.00 44.44 296 LEU A O 1
ATOM 2219 N N . HIS A 1 297 ? -10.289 23.078 19.573 1.00 46.78 297 HIS A N 1
ATOM 2220 C CA . HIS A 1 297 ? -9.661 24.100 20.414 1.00 46.78 297 HIS A CA 1
ATOM 2221 C C . HIS A 1 297 ? -10.056 25.538 20.049 1.00 46.78 297 HIS A C 1
ATOM 2223 O O . HIS A 1 297 ? -9.659 26.456 20.761 1.00 46.78 297 HIS A O 1
ATOM 2229 N N . GLY A 1 298 ? -10.859 25.768 19.002 1.00 46.25 298 GLY A N 1
ATOM 2230 C CA . GLY A 1 298 ? -11.423 27.096 18.731 1.00 46.25 298 GLY A CA 1
ATOM 2231 C C . GLY A 1 298 ? -12.247 27.588 19.925 1.00 46.25 298 GLY A C 1
ATOM 2232 O O . GLY A 1 298 ? -13.129 26.877 20.397 1.00 46.25 298 GLY A O 1
ATOM 2233 N N . GLU A 1 299 ? -11.983 28.780 20.458 1.00 40.28 299 GLU A N 1
ATOM 2234 C CA . GLU A 1 299 ? -12.674 29.288 21.658 1.00 40.28 299 GLU A CA 1
ATOM 2235 C C . GLU A 1 299 ? -14.149 29.647 21.407 1.00 40.28 299 GLU A C 1
ATOM 2237 O O . GLU A 1 299 ? -14.932 29.771 22.346 1.00 40.28 299 GLU A O 1
ATOM 2242 N N . ARG A 1 300 ? -14.549 29.790 20.137 1.00 47.34 300 ARG A N 1
ATOM 2243 C CA . ARG A 1 300 ? -15.899 30.193 19.728 1.00 47.34 300 ARG A CA 1
ATOM 2244 C C . ARG A 1 300 ? -16.594 29.073 18.961 1.00 47.34 300 ARG A C 1
ATOM 2246 O O . ARG A 1 300 ? -16.097 28.607 17.940 1.00 47.34 300 ARG A O 1
ATOM 2253 N N . GLU A 1 301 ? -17.787 28.703 19.415 1.00 46.31 301 GLU A N 1
ATOM 2254 C CA . GLU A 1 301 ? -18.658 27.676 18.819 1.00 46.31 301 GLU A CA 1
ATOM 2255 C C . GLU A 1 301 ? -18.888 27.887 17.308 1.00 46.31 301 GLU A C 1
ATOM 2257 O O . GLU A 1 301 ? -18.829 26.942 16.523 1.00 46.31 301 GLU A O 1
ATOM 2262 N N . ALA A 1 302 ? -18.997 29.150 16.878 1.00 46.59 302 ALA A N 1
ATOM 2263 C CA . ALA A 1 302 ? -19.157 29.543 15.475 1.00 46.59 302 ALA A CA 1
ATOM 2264 C C . ALA A 1 302 ? -17.991 29.131 14.549 1.00 46.59 302 ALA A C 1
ATOM 2266 O O . ALA A 1 302 ? -18.179 29.050 13.338 1.00 46.59 302 ALA A O 1
ATOM 2267 N N . GLN A 1 303 ? -16.798 28.871 15.096 1.00 46.69 303 GLN A N 1
ATOM 2268 C CA . GLN A 1 303 ? -15.604 28.472 14.338 1.00 46.69 303 GLN A CA 1
ATOM 2269 C C . GLN A 1 303 ? -15.407 26.948 14.299 1.00 46.69 303 GLN A C 1
ATOM 2271 O O . GLN A 1 303 ? -14.743 26.439 13.399 1.00 46.69 303 GLN A O 1
ATOM 2276 N N . ARG A 1 304 ? -15.996 26.204 15.246 1.00 50.66 304 ARG A N 1
ATOM 2277 C CA . ARG A 1 304 ? -15.813 24.745 15.382 1.00 50.66 304 ARG A CA 1
ATOM 2278 C C . ARG A 1 304 ? -16.614 23.955 14.349 1.00 50.66 304 ARG A C 1
ATOM 2280 O O . ARG A 1 304 ? -16.112 23.028 13.721 1.00 50.66 304 ARG A O 1
ATOM 2287 N N . GLU A 1 305 ? -17.868 24.343 14.161 1.00 49.38 305 GLU A N 1
ATOM 2288 C CA . GLU A 1 305 ? -18.841 23.620 13.341 1.00 49.38 305 GLU A CA 1
ATOM 2289 C C . GLU A 1 305 ? -18.484 23.581 11.829 1.00 49.38 305 GLU A C 1
ATOM 2291 O O . GLU A 1 305 ? -18.613 22.512 11.230 1.00 49.38 305 GLU A O 1
ATOM 2296 N N . PRO A 1 306 ? -17.974 24.655 11.183 1.00 48.62 306 PRO A N 1
ATOM 2297 C CA . PRO A 1 306 ? -17.524 24.595 9.787 1.00 48.62 306 PRO A CA 1
ATOM 2298 C C . PRO A 1 306 ? -16.324 23.663 9.574 1.00 48.62 306 PRO A C 1
ATOM 2300 O O . PRO A 1 306 ? -16.279 22.956 8.573 1.00 48.62 306 PRO A O 1
ATOM 2303 N N . LEU A 1 307 ? -15.382 23.618 10.522 1.00 49.00 307 LEU A N 1
ATOM 2304 C CA . LEU A 1 307 ? -14.180 22.777 10.443 1.00 49.00 307 LEU A CA 1
ATOM 2305 C C . LEU A 1 307 ? -14.510 21.288 10.618 1.00 49.00 307 LEU A C 1
ATOM 2307 O O . LEU A 1 307 ? -13.958 20.443 9.916 1.00 49.00 307 LEU A O 1
ATOM 2311 N N . LEU A 1 308 ? -15.466 20.967 11.496 1.00 50.59 308 LEU A N 1
ATOM 2312 C CA . LEU A 1 308 ? -15.985 19.605 11.659 1.00 50.59 308 LEU A CA 1
ATOM 2313 C C . LEU A 1 308 ? -16.820 19.159 10.452 1.00 50.59 308 LEU A C 1
ATOM 2315 O O . LEU A 1 308 ? -16.724 18.004 10.043 1.00 50.59 308 LEU A O 1
ATOM 2319 N N . ARG A 1 309 ? -17.586 20.070 9.834 1.00 51.09 309 ARG A N 1
ATOM 2320 C CA . ARG A 1 309 ? -18.276 19.815 8.557 1.00 51.09 309 ARG A CA 1
ATOM 2321 C C . ARG A 1 309 ? -17.313 19.659 7.379 1.00 51.09 309 ARG A C 1
ATOM 2323 O O . ARG A 1 309 ? -17.602 18.899 6.464 1.00 51.09 309 ARG A O 1
ATOM 2330 N N . LEU A 1 310 ? -16.166 20.332 7.397 1.00 48.84 310 LEU A N 1
ATOM 2331 C CA . LEU A 1 310 ? -15.139 20.188 6.364 1.00 48.84 310 LEU A CA 1
ATOM 2332 C C . LEU A 1 310 ? -14.415 18.837 6.471 1.00 48.84 310 LEU A C 1
ATOM 2334 O O . LEU A 1 310 ? -14.246 18.151 5.466 1.00 48.84 310 LEU A O 1
ATOM 2338 N N . ALA A 1 311 ? -14.077 18.415 7.697 1.00 49.66 311 ALA A N 1
ATOM 2339 C CA . ALA A 1 311 ? -13.551 17.074 7.965 1.00 49.66 311 ALA A CA 1
ATOM 2340 C C . ALA A 1 311 ? -14.528 15.961 7.521 1.00 49.66 311 ALA A C 1
ATOM 2342 O O . ALA A 1 311 ? -14.105 14.873 7.135 1.00 49.66 311 ALA A O 1
ATOM 2343 N N . ASP A 1 312 ? -15.831 16.254 7.546 1.00 46.62 312 ASP A N 1
ATOM 2344 C CA . ASP A 1 312 ? -16.917 15.396 7.060 1.00 46.62 312 ASP A CA 1
ATOM 2345 C C . ASP A 1 312 ? -17.089 15.421 5.525 1.00 46.62 312 ASP A C 1
ATOM 2347 O O . ASP A 1 312 ? -17.422 14.394 4.935 1.00 46.62 312 ASP A O 1
ATOM 2351 N N . HIS A 1 313 ? -16.839 16.552 4.853 1.00 43.41 313 HIS A N 1
ATOM 2352 C CA . HIS A 1 313 ? -17.070 16.706 3.408 1.00 43.41 313 HIS A CA 1
ATOM 2353 C C . HIS A 1 313 ? -15.959 16.100 2.529 1.00 43.41 313 HIS A C 1
ATOM 2355 O O . HIS A 1 313 ? -16.245 15.583 1.453 1.00 43.41 313 HIS A O 1
ATOM 2361 N N . GLU A 1 314 ? -14.710 16.100 3.002 1.00 44.59 314 GLU A N 1
ATOM 2362 C CA . GLU A 1 314 ? -13.525 15.637 2.252 1.00 44.59 314 GLU A CA 1
ATOM 2363 C C . GLU A 1 314 ? -13.379 14.102 2.163 1.00 44.59 314 GLU A C 1
ATOM 2365 O O . GLU A 1 314 ? -12.406 13.602 1.604 1.00 44.59 314 GLU A O 1
ATOM 2370 N N . GLY A 1 315 ? -14.314 13.308 2.704 1.00 42.62 315 GLY A N 1
ATOM 2371 C CA . GLY A 1 315 ? -14.236 11.845 2.594 1.00 42.62 315 GLY A CA 1
ATOM 2372 C C . GLY A 1 315 ? -12.927 11.274 3.159 1.00 42.62 315 GLY A C 1
ATOM 2373 O O . GLY A 1 315 ? -12.326 10.373 2.569 1.00 42.62 315 GLY A O 1
ATOM 2374 N N . LEU A 1 316 ? -12.479 11.798 4.307 1.00 45.38 316 LEU A N 1
ATOM 2375 C CA . LEU A 1 316 ? -11.242 11.432 5.010 1.00 45.38 316 LEU A CA 1
ATOM 2376 C C . LEU A 1 316 ? -11.342 10.039 5.665 1.00 45.38 316 LEU A C 1
ATOM 2378 O O . LEU A 1 316 ? -11.225 9.864 6.873 1.00 45.38 316 LEU A O 1
ATOM 2382 N N . VAL A 1 317 ? -11.557 9.010 4.846 1.00 38.16 317 VAL A N 1
ATOM 2383 C CA . VAL A 1 317 ? -11.647 7.598 5.257 1.00 38.16 317 VAL A CA 1
ATOM 2384 C C . VAL A 1 317 ? -10.246 6.979 5.453 1.00 38.16 317 VAL A C 1
ATOM 2386 O O . VAL A 1 317 ? -10.124 5.821 5.846 1.00 38.16 317 VAL A O 1
ATOM 2389 N N . ALA A 1 318 ? -9.167 7.718 5.166 1.00 39.69 318 ALA A N 1
ATOM 2390 C CA . ALA A 1 318 ? -7.801 7.186 5.165 1.00 39.69 318 ALA A CA 1
ATOM 2391 C C . ALA A 1 318 ? -7.105 7.200 6.541 1.00 39.69 318 ALA A C 1
ATOM 2393 O O . ALA A 1 318 ? -6.252 6.350 6.782 1.00 39.69 318 ALA A O 1
ATOM 2394 N N . THR A 1 319 ? -7.461 8.110 7.455 1.00 50.59 319 THR A N 1
ATOM 2395 C CA . THR A 1 319 ? -6.794 8.249 8.765 1.00 50.59 319 THR A CA 1
ATOM 2396 C C . THR A 1 319 ? -7.811 8.461 9.889 1.00 50.59 319 THR A C 1
ATOM 2398 O O . THR A 1 319 ? -7.978 9.540 10.450 1.00 50.59 319 THR A O 1
ATOM 2401 N N . THR A 1 320 ? -8.520 7.390 10.234 1.00 52.75 320 THR A N 1
ATOM 2402 C CA . THR A 1 320 ? -9.594 7.390 11.241 1.00 52.75 320 THR A CA 1
ATOM 2403 C C . THR A 1 320 ? -9.107 7.600 12.683 1.00 52.75 320 THR A C 1
ATOM 2405 O O . THR A 1 320 ? -9.865 8.103 13.500 1.00 52.75 320 THR A O 1
ATOM 2408 N N . GLU A 1 321 ? -7.853 7.289 13.018 1.00 51.84 321 GLU A N 1
ATOM 2409 C CA . GLU A 1 321 ? -7.322 7.397 14.396 1.00 51.84 321 GLU A CA 1
ATOM 2410 C C . GLU A 1 321 ? -7.196 8.852 14.912 1.00 51.84 321 GLU A C 1
ATOM 2412 O O . GLU A 1 321 ? -7.688 9.141 16.005 1.00 51.84 321 GLU A O 1
ATOM 2417 N N . PRO A 1 322 ? -6.658 9.803 14.119 1.00 48.12 322 PRO A N 1
ATOM 2418 C CA . PRO A 1 322 ? -6.806 11.251 14.316 1.00 48.12 322 PRO A CA 1
ATOM 2419 C C . PRO A 1 322 ? -8.209 11.738 14.692 1.00 48.12 322 PRO A C 1
ATOM 2421 O O . PRO A 1 322 ? -8.385 12.522 15.625 1.00 48.12 322 PRO A O 1
ATOM 2424 N N . LEU A 1 323 ? -9.219 11.266 13.960 1.00 53.03 323 LEU A N 1
ATOM 2425 C CA . LEU A 1 323 ? -10.608 11.690 14.121 1.00 53.03 323 LEU A CA 1
ATOM 2426 C C . LEU A 1 323 ? -11.245 11.075 15.373 1.00 53.03 323 LEU A C 1
ATOM 2428 O O . LEU A 1 323 ? -12.117 11.693 15.977 1.00 53.03 323 LEU A O 1
ATOM 2432 N N . LEU A 1 324 ? -10.781 9.898 15.803 1.00 54.91 324 LEU A N 1
ATOM 2433 C CA . LEU A 1 324 ? -11.193 9.270 17.062 1.00 54.91 324 LEU A CA 1
ATOM 2434 C C . LEU A 1 324 ? -10.638 10.012 18.278 1.00 54.91 324 LEU A C 1
ATOM 2436 O O . LEU A 1 324 ? -11.377 10.258 19.233 1.00 54.91 324 LEU A O 1
ATOM 2440 N N . ALA A 1 325 ? -9.370 10.429 18.224 1.00 50.72 325 ALA A N 1
ATOM 2441 C CA . ALA A 1 325 ? -8.782 11.296 19.243 1.00 50.72 325 ALA A CA 1
ATOM 2442 C C . ALA A 1 325 ? -9.499 12.655 19.295 1.00 50.72 325 ALA A C 1
ATOM 2444 O O . ALA A 1 325 ? -9.785 13.168 20.377 1.00 50.72 325 ALA A O 1
ATOM 2445 N N . ALA A 1 326 ? -9.871 13.193 18.130 1.00 52.16 326 ALA A N 1
ATOM 2446 C CA . ALA A 1 326 ? -10.658 14.410 18.043 1.00 52.16 326 ALA A CA 1
ATOM 2447 C C . ALA A 1 326 ? -12.058 14.252 18.647 1.00 52.16 326 ALA A C 1
ATOM 2449 O O . ALA A 1 326 ? -12.442 15.015 19.524 1.00 52.16 326 ALA A O 1
ATOM 2450 N N . ALA A 1 327 ? -12.803 13.218 18.266 1.00 54.97 327 ALA A N 1
ATOM 2451 C CA . ALA A 1 327 ? -14.119 12.935 18.830 1.00 54.97 327 ALA A CA 1
ATOM 2452 C C . ALA A 1 327 ? -14.080 12.782 20.365 1.00 54.97 327 ALA A C 1
ATOM 2454 O O . ALA A 1 327 ? -14.946 13.314 21.062 1.00 54.97 327 ALA A O 1
ATOM 2455 N N . ALA A 1 328 ? -13.043 12.125 20.899 1.00 52.31 328 ALA A N 1
ATOM 2456 C CA . ALA A 1 328 ? -12.843 11.971 22.338 1.00 52.31 328 ALA A CA 1
ATOM 2457 C C . ALA A 1 328 ? -12.602 13.315 23.052 1.00 52.31 328 ALA A C 1
ATOM 2459 O O . ALA A 1 328 ? -13.193 13.592 24.094 1.00 52.31 328 ALA A O 1
ATOM 2460 N N . LEU A 1 329 ? -11.770 14.182 22.473 1.00 49.47 329 LEU A N 1
ATOM 2461 C CA . LEU A 1 329 ? -11.489 15.514 23.016 1.00 49.47 329 LEU A CA 1
ATOM 2462 C C . LEU A 1 329 ? -12.676 16.476 22.861 1.00 49.47 329 LEU A C 1
ATOM 2464 O O . LEU A 1 329 ? -12.910 17.309 23.736 1.00 49.47 329 LEU A O 1
ATOM 2468 N N . GLY A 1 330 ? -13.462 16.338 21.791 1.00 52.88 330 GLY A N 1
ATOM 2469 C CA . GLY A 1 330 ? -14.644 17.155 21.530 1.00 52.88 330 GLY A CA 1
ATOM 2470 C C . GLY A 1 330 ? -15.714 16.949 22.595 1.00 52.88 330 GLY A C 1
ATOM 2471 O O . GLY A 1 330 ? -16.342 17.912 23.023 1.00 52.88 330 GLY A O 1
ATOM 2472 N N . HIS A 1 331 ? -15.867 15.721 23.105 1.00 52.97 331 HIS A N 1
ATOM 2473 C CA . HIS A 1 331 ? -16.815 15.419 24.180 1.00 52.97 331 HIS A CA 1
ATOM 2474 C C . HIS A 1 331 ? -16.533 16.203 25.470 1.00 52.97 331 HIS A C 1
ATOM 2476 O O . HIS A 1 331 ? -17.461 16.467 26.233 1.00 52.97 331 HIS A O 1
ATOM 2482 N N . ALA A 1 332 ? -15.282 16.618 25.692 1.00 49.38 332 ALA A N 1
ATOM 2483 C CA . ALA A 1 332 ? -14.892 17.436 26.835 1.00 49.38 332 ALA A CA 1
ATOM 2484 C C . ALA A 1 332 ? -15.216 18.936 26.668 1.00 49.38 332 ALA A C 1
ATOM 2486 O O . ALA A 1 332 ? -15.143 19.673 27.650 1.00 49.38 332 ALA A O 1
ATOM 2487 N N . ALA A 1 333 ? -15.543 19.402 25.456 1.00 54.34 333 ALA A N 1
ATOM 2488 C CA . ALA A 1 333 ? -15.753 20.821 25.146 1.00 54.34 333 ALA A CA 1
ATOM 2489 C C . ALA A 1 333 ? -17.152 21.144 24.584 1.00 54.34 333 ALA A C 1
ATOM 2491 O O . ALA A 1 333 ? -17.679 22.213 24.879 1.00 54.34 333 ALA A O 1
ATOM 2492 N N . ASP A 1 334 ? -17.739 20.248 23.785 1.00 63.56 334 ASP A N 1
ATOM 2493 C CA . ASP A 1 334 ? -19.092 20.328 23.217 1.00 63.56 334 ASP A CA 1
ATOM 2494 C C . ASP A 1 334 ? -19.659 18.900 23.011 1.00 63.56 334 ASP A C 1
ATOM 2496 O O . ASP A 1 334 ? -19.341 18.223 22.022 1.00 63.56 334 ASP A O 1
ATOM 2500 N N . PRO A 1 335 ? -20.493 18.407 23.948 1.00 63.38 335 PRO A N 1
ATOM 2501 C CA . PRO A 1 335 ? -20.954 17.022 23.954 1.00 63.38 335 PRO A CA 1
ATOM 2502 C C . PRO A 1 335 ? -21.795 16.609 22.740 1.00 63.38 335 PRO A C 1
ATOM 2504 O O . PRO A 1 335 ? -21.739 15.441 22.351 1.00 63.38 335 PRO A O 1
ATOM 2507 N N . GLU A 1 336 ? -22.574 17.520 22.153 1.00 65.00 336 GLU A N 1
ATOM 2508 C CA . GLU A 1 336 ? -23.537 17.180 21.097 1.00 65.00 336 GLU A CA 1
ATOM 2509 C C . GLU A 1 336 ? -22.849 17.053 19.737 1.00 65.00 336 GLU A C 1
ATOM 2511 O O . GLU A 1 336 ? -23.067 16.099 18.986 1.00 65.00 336 GLU A O 1
ATOM 2516 N N . THR A 1 337 ? -21.936 17.969 19.429 1.00 59.41 337 THR A N 1
ATOM 2517 C CA . THR A 1 337 ? -21.153 17.902 18.192 1.00 59.41 337 THR A CA 1
ATOM 2518 C C . THR A 1 337 ? -20.188 16.720 18.202 1.00 59.41 337 THR A C 1
ATOM 2520 O O . THR A 1 337 ? -20.089 15.991 17.210 1.00 59.41 337 THR A O 1
ATOM 2523 N N . ALA A 1 338 ? -19.559 16.446 19.345 1.00 61.41 338 ALA A N 1
ATOM 2524 C CA . ALA A 1 338 ? -18.728 15.261 19.521 1.00 61.41 338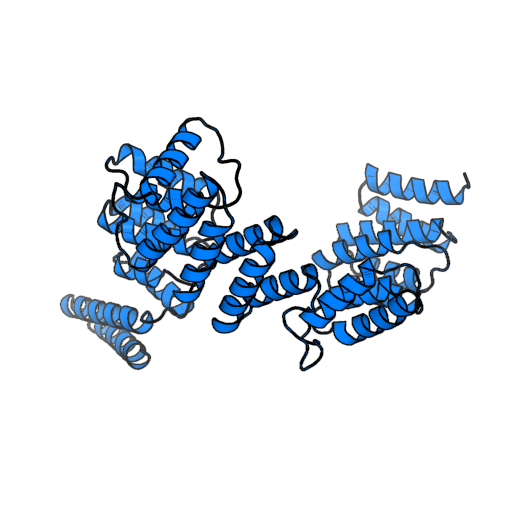 ALA A CA 1
ATOM 2525 C C . ALA A 1 338 ? -19.519 13.959 19.344 1.00 61.41 338 ALA A C 1
ATOM 2527 O O . ALA A 1 338 ? -19.055 13.041 18.666 1.00 61.41 338 ALA A O 1
ATOM 2528 N N . ARG A 1 339 ? -20.755 13.908 19.860 1.00 69.06 339 ARG A N 1
ATOM 2529 C CA . ARG A 1 339 ? -21.658 12.770 19.660 1.00 69.06 339 ARG A CA 1
ATOM 2530 C C . ARG A 1 339 ? -21.983 12.552 18.182 1.00 69.06 339 ARG A C 1
ATOM 2532 O O . ARG A 1 339 ? -21.928 11.414 17.715 1.00 69.06 339 ARG A O 1
ATOM 2539 N N . ARG A 1 340 ? -22.307 13.615 17.436 1.00 68.06 340 ARG A N 1
ATOM 2540 C CA . ARG A 1 340 ? -22.606 13.539 15.991 1.00 68.06 340 ARG A CA 1
ATOM 2541 C C . ARG A 1 340 ? -21.406 13.025 15.189 1.00 68.06 340 ARG A C 1
ATOM 2543 O O . ARG A 1 340 ? -21.574 12.146 14.343 1.00 68.06 340 ARG A O 1
ATOM 2550 N N . LEU A 1 341 ? -20.203 13.519 15.487 1.00 64.06 341 LEU A N 1
ATOM 2551 C CA . LEU A 1 341 ? -18.959 13.070 14.854 1.00 64.06 341 LEU A CA 1
ATOM 2552 C C . LEU A 1 341 ? -18.670 11.594 15.172 1.00 64.06 341 LEU A C 1
ATOM 2554 O O . LEU A 1 341 ? -18.399 10.803 14.271 1.00 64.06 341 LEU A O 1
ATOM 2558 N N . ALA A 1 342 ? -18.793 11.206 16.443 1.00 69.00 342 ALA A N 1
ATOM 2559 C CA . ALA A 1 342 ? -18.555 9.840 16.888 1.00 69.00 342 ALA A CA 1
ATOM 2560 C C . ALA A 1 342 ? -19.514 8.838 16.224 1.00 69.00 342 ALA A C 1
ATOM 2562 O O . ALA A 1 342 ? -19.072 7.805 15.728 1.00 69.00 342 ALA A O 1
ATOM 2563 N N . LEU A 1 343 ? -20.810 9.161 16.134 1.00 71.19 343 LEU A N 1
ATOM 2564 C CA . LEU A 1 343 ? -21.800 8.321 15.448 1.00 71.19 343 LEU A CA 1
ATOM 2565 C C . LEU A 1 343 ? -21.499 8.152 13.954 1.00 71.19 343 LEU A C 1
ATOM 2567 O O . LEU A 1 343 ? -21.679 7.066 13.408 1.00 71.19 343 LEU A O 1
ATOM 2571 N N . ARG A 1 344 ? -20.999 9.196 13.288 1.00 66.06 344 ARG A N 1
ATOM 2572 C CA . ARG A 1 344 ? -20.570 9.108 11.885 1.00 66.06 344 ARG A CA 1
ATOM 2573 C C . ARG A 1 344 ? -19.326 8.244 11.710 1.00 66.06 344 ARG A C 1
ATOM 2575 O O . ARG A 1 344 ? -19.310 7.394 10.826 1.00 66.06 344 ARG A O 1
ATOM 2582 N N . LEU A 1 345 ? -18.325 8.387 12.580 1.00 68.06 345 LEU A N 1
ATOM 2583 C CA . LEU A 1 345 ? -17.138 7.520 12.579 1.00 68.06 345 LEU A CA 1
ATOM 2584 C C . LEU A 1 345 ? -17.512 6.046 12.798 1.00 68.06 345 LEU A C 1
ATOM 2586 O O . LEU A 1 345 ? -16.959 5.153 12.152 1.00 68.06 345 LEU A O 1
ATOM 2590 N N . LEU A 1 346 ? -18.494 5.795 13.664 1.00 71.12 346 LEU A N 1
ATOM 2591 C CA . LEU A 1 346 ? -19.073 4.473 13.903 1.00 71.12 346 LEU A CA 1
ATOM 2592 C C . LEU A 1 346 ? -19.913 3.943 12.726 1.00 71.12 346 LEU A C 1
ATOM 2594 O O . LEU A 1 346 ? -20.124 2.737 12.636 1.00 71.12 346 LEU A O 1
ATOM 2598 N N . ALA A 1 347 ? -20.348 4.796 11.798 1.00 69.88 347 ALA A N 1
ATOM 2599 C CA . ALA A 1 347 ? -21.027 4.380 10.569 1.00 69.88 347 ALA A CA 1
ATOM 2600 C C . ALA A 1 347 ? -20.051 4.046 9.424 1.00 69.88 347 ALA A C 1
ATOM 2602 O O . ALA A 1 347 ? -20.416 3.335 8.488 1.00 69.88 347 ALA A O 1
ATOM 2603 N N . LEU A 1 348 ? -18.801 4.521 9.489 1.00 62.50 348 LEU A N 1
ATOM 2604 C CA . LEU A 1 348 ? -17.781 4.202 8.489 1.00 62.50 348 LEU A CA 1
ATOM 2605 C C . LEU A 1 348 ? -17.304 2.742 8.622 1.00 62.50 348 LEU A C 1
ATOM 2607 O O . LEU A 1 348 ? -17.201 2.236 9.749 1.00 62.50 348 LEU A O 1
ATOM 2611 N N . PRO A 1 349 ? -16.974 2.059 7.503 1.00 60.75 349 PRO A N 1
ATOM 2612 C CA . PRO A 1 349 ? -16.385 0.723 7.538 1.00 60.75 349 PRO A CA 1
ATOM 2613 C C . PRO A 1 349 ? -15.084 0.745 8.347 1.00 60.75 349 PRO A C 1
ATOM 2615 O O . PRO A 1 349 ? -14.294 1.682 8.236 1.00 60.75 349 PRO A O 1
ATOM 2618 N N . ASN A 1 350 ? -14.883 -0.272 9.189 1.00 58.84 350 ASN A N 1
ATOM 2619 C CA . ASN A 1 350 ? -13.826 -0.287 10.198 1.00 58.84 350 ASN A CA 1
ATOM 2620 C C . ASN A 1 350 ? -12.426 -0.285 9.548 1.00 58.84 350 ASN A C 1
ATOM 2622 O O . ASN A 1 350 ? -11.939 -1.329 9.121 1.00 58.84 350 ASN A O 1
ATOM 2626 N N . ARG A 1 351 ? -11.806 0.898 9.431 1.00 55.00 351 ARG A N 1
ATOM 2627 C CA . ARG A 1 351 ? -10.450 1.084 8.875 1.00 55.00 351 ARG A CA 1
ATOM 2628 C C . ARG A 1 351 ? -9.416 1.561 9.901 1.00 55.00 351 ARG A C 1
ATOM 2630 O O . ARG A 1 351 ? -8.230 1.552 9.591 1.00 55.00 351 ARG A O 1
ATOM 2637 N N . ALA A 1 352 ? -9.837 1.962 11.104 1.00 58.94 352 ALA A N 1
ATOM 2638 C CA . ALA A 1 352 ? -8.921 2.380 12.170 1.00 58.94 352 ALA A CA 1
ATOM 2639 C C . ALA A 1 352 ? -8.397 1.162 12.924 1.00 58.94 352 ALA A C 1
ATOM 2641 O O . ALA A 1 352 ? -9.191 0.317 13.337 1.00 58.94 352 ALA A O 1
ATOM 2642 N N . SER A 1 353 ? -7.085 1.114 13.153 1.00 59.41 353 SER A N 1
ATOM 2643 C CA . SER A 1 353 ? -6.472 0.066 13.968 1.00 59.41 353 SER A CA 1
ATOM 2644 C C . SER A 1 353 ? -6.400 0.429 15.452 1.00 59.41 353 SER A C 1
ATOM 2646 O O . SER A 1 353 ? -6.190 -0.460 16.272 1.00 59.41 353 SER A O 1
ATOM 2648 N N . ARG A 1 354 ? -6.533 1.718 15.806 1.00 61.94 354 ARG A N 1
ATOM 2649 C CA . ARG A 1 354 ? -6.409 2.236 17.180 1.00 61.94 354 ARG A CA 1
ATOM 2650 C C . ARG A 1 354 ? -7.255 3.495 17.424 1.00 61.94 354 ARG A C 1
ATOM 2652 O O . ARG A 1 354 ? -7.696 4.148 16.480 1.00 61.94 354 ARG A O 1
ATOM 2659 N N . GLY A 1 355 ? -7.417 3.875 18.694 1.00 67.31 355 GLY A N 1
ATOM 2660 C CA . GLY A 1 355 ? -8.073 5.112 19.136 1.00 67.31 355 GLY A CA 1
ATOM 2661 C C . GLY A 1 355 ? -9.534 4.937 19.563 1.00 67.31 355 GLY A C 1
ATOM 266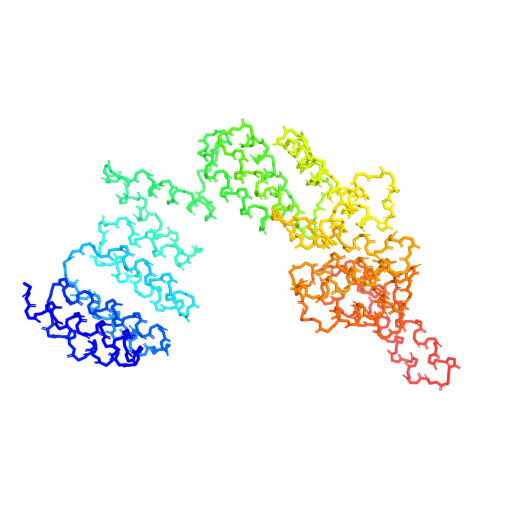2 O O . GLY A 1 355 ? -10.112 5.852 20.156 1.00 67.31 355 GLY A O 1
ATOM 2663 N N . TRP A 1 356 ? -10.124 3.764 19.335 1.00 77.00 356 TRP A N 1
ATOM 2664 C CA . TRP A 1 356 ? -11.498 3.452 19.714 1.00 77.00 356 TRP A CA 1
ATOM 2665 C C . TRP A 1 356 ? -11.675 3.388 21.231 1.00 77.00 356 TRP A C 1
ATOM 2667 O O . TRP A 1 356 ? -12.699 3.845 21.743 1.00 77.00 356 TRP A O 1
ATOM 2677 N N . LEU A 1 357 ? -10.667 2.905 21.969 1.00 77.81 357 LEU A N 1
ATOM 2678 C CA . LEU A 1 357 ? -10.734 2.843 23.431 1.00 77.81 357 LEU A CA 1
ATOM 2679 C C . LEU A 1 357 ? -10.833 4.241 24.052 1.00 77.81 357 LEU A C 1
ATOM 2681 O O . LEU A 1 357 ? -11.585 4.461 25.000 1.00 77.81 357 LEU A O 1
ATOM 2685 N N . ARG A 1 358 ? -10.117 5.216 23.490 1.00 72.12 358 ARG A N 1
ATOM 2686 C CA . ARG A 1 358 ? -10.165 6.606 23.968 1.00 72.12 358 ARG A CA 1
ATOM 2687 C C . ARG A 1 358 ? -11.507 7.254 23.692 1.00 72.12 358 ARG A C 1
ATOM 2689 O O . ARG A 1 358 ? -12.062 7.902 24.576 1.00 72.12 358 ARG A O 1
ATOM 2696 N N . LEU A 1 359 ? -12.052 7.037 22.494 1.00 75.00 359 LEU A N 1
ATOM 2697 C CA . LEU A 1 359 ? -13.403 7.484 22.180 1.00 75.00 359 LEU A CA 1
ATOM 2698 C C . LEU A 1 359 ? -14.410 6.888 23.168 1.00 75.00 359 LEU A C 1
ATOM 2700 O O . LEU A 1 359 ? -15.243 7.617 23.700 1.00 75.00 359 LEU A O 1
ATOM 2704 N N . ALA A 1 360 ? -14.300 5.594 23.469 1.00 78.81 360 ALA A N 1
ATOM 2705 C CA . ALA A 1 360 ? -15.149 4.938 24.454 1.00 78.81 360 ALA A CA 1
ATOM 2706 C C . ALA A 1 360 ? -15.037 5.547 25.860 1.00 78.81 360 ALA A C 1
ATOM 2708 O O . ALA A 1 360 ? -16.057 5.752 26.517 1.00 78.81 360 ALA A O 1
ATOM 2709 N N . GLN A 1 361 ? -13.823 5.852 26.323 1.00 76.81 361 GLN A N 1
ATOM 2710 C CA . GLN A 1 361 ? -13.586 6.473 27.632 1.00 76.81 361 GLN A CA 1
ATOM 2711 C C . GLN A 1 361 ? -14.175 7.888 27.727 1.00 76.81 361 GLN A C 1
ATOM 2713 O O . GLN A 1 361 ? -14.657 8.282 28.788 1.00 76.81 361 GLN A O 1
ATOM 2718 N N . ALA A 1 362 ? -14.174 8.632 26.621 1.00 69.62 362 ALA A N 1
ATOM 2719 C CA . ALA A 1 362 ? -14.730 9.981 26.543 1.00 69.62 362 ALA A CA 1
ATOM 2720 C C . ALA A 1 362 ? -16.246 10.026 26.263 1.00 69.62 362 ALA A C 1
ATOM 2722 O O . ALA A 1 362 ? -16.864 11.083 26.386 1.00 69.62 362 ALA A O 1
ATOM 2723 N N . SER A 1 363 ? -16.854 8.899 25.886 1.00 75.38 363 SER A N 1
ATOM 2724 C CA . SER A 1 363 ? -18.258 8.815 25.466 1.00 75.38 363 SER A CA 1
ATOM 2725 C C . SER A 1 363 ? -19.143 8.152 26.524 1.00 75.38 363 SER A C 1
ATOM 2727 O O . SER A 1 363 ? -18.673 7.564 27.497 1.00 75.38 363 SER A O 1
ATOM 2729 N N . ARG A 1 364 ? -20.466 8.200 26.319 1.00 78.62 364 ARG A N 1
ATOM 2730 C CA . ARG A 1 364 ? -21.452 7.467 27.133 1.00 78.62 364 ARG A CA 1
ATOM 2731 C C . ARG A 1 364 ? -22.506 6.790 26.261 1.00 78.62 364 ARG A C 1
ATOM 2733 O O . ARG A 1 364 ? -22.741 7.193 25.123 1.00 78.62 364 ARG A O 1
ATOM 2740 N N . GLY A 1 365 ? -23.176 5.788 26.828 1.00 82.75 365 GLY A N 1
ATOM 2741 C CA . GLY A 1 365 ? -24.313 5.118 26.194 1.00 82.75 365 GLY A CA 1
ATOM 2742 C C . GLY A 1 365 ? -23.914 4.377 24.919 1.00 82.75 365 GLY A C 1
ATOM 2743 O O . GLY A 1 365 ? -22.920 3.655 24.901 1.00 82.75 365 GLY A O 1
ATOM 2744 N N . GLU A 1 366 ? -24.686 4.567 23.851 1.00 81.75 366 GLU A N 1
ATOM 2745 C CA . GLU A 1 366 ? -24.525 3.817 22.600 1.00 81.75 366 GLU A CA 1
ATOM 2746 C C . GLU A 1 366 ? -23.158 4.025 21.934 1.00 81.75 366 GLU A C 1
ATOM 2748 O O . GLU A 1 366 ? -22.532 3.069 21.486 1.00 81.75 366 GLU A O 1
ATOM 2753 N N . VAL A 1 367 ? -22.660 5.265 21.932 1.00 81.50 367 VAL A N 1
ATOM 2754 C CA . VAL A 1 367 ? -21.359 5.607 21.334 1.00 81.50 367 VAL A CA 1
ATOM 2755 C C . VAL A 1 367 ? -20.223 4.909 22.077 1.00 81.50 367 VAL A C 1
ATOM 2757 O O . VAL A 1 367 ? -19.332 4.341 21.454 1.00 81.50 367 VAL A O 1
ATOM 2760 N N . GLN A 1 368 ? -20.282 4.904 23.412 1.00 85.06 368 GLN A N 1
ATOM 2761 C CA . GLN A 1 368 ? -19.304 4.208 24.245 1.00 85.06 368 GLN A CA 1
ATOM 2762 C C . GLN A 1 368 ? -19.296 2.705 23.961 1.00 85.06 368 GLN A C 1
ATOM 2764 O O . GLN A 1 368 ? -18.226 2.125 23.809 1.00 85.06 368 GLN A O 1
ATOM 2769 N N . ARG A 1 369 ? -20.477 2.085 23.856 1.00 84.81 369 ARG A N 1
ATOM 2770 C CA . ARG A 1 369 ? -20.604 0.649 23.585 1.00 84.81 369 ARG A CA 1
ATOM 2771 C C . ARG A 1 369 ? -19.985 0.268 22.241 1.00 84.81 369 ARG A C 1
ATOM 2773 O O . ARG A 1 369 ? -19.115 -0.593 22.202 1.00 84.81 369 ARG A O 1
ATOM 2780 N N . GLN A 1 370 ? -20.383 0.939 21.161 1.00 86.06 370 GLN A N 1
ATOM 2781 C CA . GLN A 1 370 ? -19.881 0.613 19.824 1.00 86.06 370 GLN A CA 1
ATOM 2782 C C . GLN A 1 370 ? -18.383 0.927 19.672 1.00 86.06 370 GLN A C 1
ATOM 2784 O O . GLN A 1 370 ? -17.662 0.207 18.983 1.00 86.06 370 GLN A O 1
ATOM 2789 N N . ALA A 1 371 ? -17.889 1.977 20.338 1.00 83.75 371 ALA A N 1
ATOM 2790 C CA . ALA A 1 371 ? -16.461 2.271 20.372 1.00 83.75 371 ALA A CA 1
ATOM 2791 C C . ALA A 1 371 ? -15.673 1.184 21.128 1.00 83.75 371 ALA A C 1
ATOM 2793 O O . ALA A 1 371 ? -14.628 0.765 20.645 1.00 83.75 371 ALA A O 1
ATOM 2794 N N . LEU A 1 372 ? -16.181 0.660 22.252 1.00 86.31 372 LEU A N 1
ATOM 2795 C CA . LEU A 1 372 ? -15.550 -0.472 22.950 1.00 86.31 372 LEU A CA 1
ATOM 2796 C C . LEU A 1 372 ? -15.512 -1.728 22.077 1.00 86.31 372 LEU A C 1
ATOM 2798 O O . LEU A 1 372 ? -14.463 -2.354 21.975 1.00 86.31 372 LEU A O 1
ATOM 2802 N N . GLU A 1 373 ? -16.608 -2.065 21.396 1.00 87.12 373 GLU A N 1
ATOM 2803 C CA . GLU A 1 373 ? -16.658 -3.218 20.484 1.00 87.12 373 GLU A CA 1
ATOM 2804 C C . GLU A 1 373 ? -15.613 -3.108 19.363 1.00 87.12 373 GLU A C 1
ATOM 2806 O O . GLU A 1 373 ? -14.935 -4.083 19.031 1.00 87.12 373 GLU A O 1
ATOM 2811 N N . ARG A 1 374 ? -15.424 -1.905 18.806 1.00 85.25 374 ARG A N 1
ATOM 2812 C CA . ARG A 1 374 ? -14.376 -1.663 17.806 1.00 85.25 374 ARG A CA 1
ATOM 2813 C C . ARG A 1 374 ? -12.969 -1.700 18.398 1.00 85.25 374 ARG A C 1
ATOM 2815 O O . ARG A 1 374 ? -12.081 -2.244 17.747 1.00 85.25 374 ARG A O 1
ATOM 2822 N N . ALA A 1 375 ? -12.769 -1.183 19.611 1.00 82.31 375 ALA A N 1
ATOM 2823 C CA . ALA A 1 375 ? -11.487 -1.243 20.317 1.00 82.31 375 ALA A CA 1
ATOM 2824 C C . ALA A 1 375 ? -11.056 -2.691 20.590 1.00 82.31 375 ALA A C 1
ATOM 2826 O O . ALA A 1 375 ? -9.897 -3.045 20.390 1.00 82.31 375 ALA A O 1
ATOM 2827 N N . GLU A 1 376 ? -12.003 -3.540 20.992 1.00 83.50 376 GLU A N 1
ATOM 2828 C CA . GLU A 1 376 ? -11.784 -4.975 21.178 1.00 83.50 376 GLU A CA 1
ATOM 2829 C C . GLU A 1 376 ? -11.475 -5.677 19.854 1.00 83.50 376 GLU A C 1
ATOM 2831 O O . GLU A 1 376 ? -10.502 -6.423 19.767 1.00 83.50 376 GLU A O 1
ATOM 2836 N N . GLY A 1 377 ? -12.266 -5.414 18.807 1.00 82.12 377 GLY A N 1
ATOM 2837 C CA . GLY A 1 377 ? -12.030 -5.975 17.474 1.00 82.12 377 GLY A CA 1
ATOM 2838 C C . GLY A 1 377 ? -10.678 -5.566 16.881 1.00 82.12 377 GLY A C 1
ATOM 2839 O O . GLY A 1 377 ? -10.086 -6.325 16.117 1.00 82.12 377 GLY A O 1
ATOM 2840 N N . ALA A 1 378 ? -10.174 -4.392 17.263 1.00 75.12 378 ALA A N 1
ATOM 2841 C CA . ALA A 1 378 ? -8.862 -3.888 16.877 1.00 75.12 378 ALA A CA 1
ATOM 2842 C C . ALA A 1 378 ? -7.714 -4.367 17.793 1.00 75.12 378 ALA A C 1
ATOM 2844 O O . ALA A 1 378 ? -6.545 -4.154 17.471 1.00 75.12 378 ALA A O 1
ATOM 2845 N N . GLY A 1 379 ? -8.021 -5.028 18.916 1.00 76.38 379 GLY A N 1
ATOM 2846 C CA . GLY A 1 379 ? -7.026 -5.504 19.878 1.00 76.38 379 GLY A CA 1
ATOM 2847 C C . GLY A 1 379 ? -6.310 -4.379 20.632 1.00 76.38 379 GLY A C 1
ATOM 2848 O O . GLY A 1 379 ? -5.115 -4.489 20.911 1.00 76.38 379 GLY A O 1
ATOM 2849 N N . GLU A 1 380 ? -7.003 -3.277 20.938 1.00 75.75 380 GLU A N 1
ATOM 2850 C CA . GLU A 1 380 ? -6.413 -2.174 21.699 1.00 75.75 380 GLU A CA 1
ATOM 2851 C C . GLU A 1 380 ? -6.092 -2.599 23.148 1.00 75.75 380 GLU A C 1
ATOM 2853 O O . GLU A 1 380 ? -6.959 -3.144 23.840 1.00 75.75 380 GLU A O 1
ATOM 2858 N N . PRO A 1 381 ? -4.869 -2.339 23.656 1.00 72.25 381 PRO A N 1
ATOM 2859 C CA . PRO A 1 381 ? -4.517 -2.640 25.042 1.00 72.25 381 PRO A CA 1
ATOM 2860 C C . PRO A 1 381 ? -5.477 -1.970 26.033 1.00 72.25 381 PRO A C 1
ATOM 2862 O O . PRO A 1 381 ? -5.709 -0.766 25.952 1.00 72.25 381 PRO A O 1
ATOM 2865 N N . GLY A 1 382 ? -6.022 -2.747 26.974 1.00 77.44 382 GLY A N 1
ATOM 2866 C CA . GLY A 1 382 ? -6.994 -2.265 27.965 1.00 77.44 382 GLY A CA 1
ATOM 2867 C C . GLY A 1 382 ? -8.449 -2.220 27.478 1.00 77.44 382 GLY A C 1
ATOM 2868 O O . GLY A 1 382 ? -9.333 -1.886 28.266 1.00 77.44 382 GLY A O 1
ATOM 2869 N N . ALA A 1 383 ? -8.736 -2.587 26.220 1.00 82.69 383 ALA A N 1
ATOM 2870 C CA . ALA A 1 383 ? -10.107 -2.626 25.707 1.00 82.69 383 ALA A CA 1
ATOM 2871 C C . ALA A 1 383 ? -10.973 -3.677 26.418 1.00 82.69 383 ALA A C 1
ATOM 2873 O O . ALA A 1 383 ? -12.092 -3.363 26.826 1.00 82.69 383 ALA A O 1
ATOM 2874 N N . ASP A 1 384 ? -10.441 -4.884 26.642 1.00 82.38 384 ASP A N 1
ATOM 2875 C CA . ASP A 1 384 ? -11.145 -5.937 27.388 1.00 82.38 384 ASP A CA 1
ATOM 2876 C C . ASP A 1 384 ? -11.414 -5.520 28.846 1.00 82.38 384 ASP A C 1
ATOM 2878 O O . ASP A 1 384 ? -12.501 -5.769 29.369 1.00 82.38 384 ASP A O 1
ATOM 2882 N N . GLU A 1 385 ? -10.472 -4.822 29.492 1.00 84.81 385 GLU A N 1
ATOM 2883 C CA . GLU A 1 385 ? -10.656 -4.314 30.857 1.00 84.81 385 GLU A CA 1
ATOM 2884 C C . GLU A 1 385 ? -11.759 -3.248 30.906 1.00 84.81 385 GLU A C 1
ATOM 2886 O O . GLU A 1 385 ? -12.709 -3.358 31.684 1.00 84.81 385 GLU A O 1
ATOM 2891 N N . ALA A 1 386 ? -11.676 -2.237 30.035 1.00 82.44 386 ALA A N 1
ATOM 2892 C CA . ALA A 1 386 ? -12.648 -1.150 29.976 1.00 82.44 386 ALA A CA 1
ATOM 2893 C C . ALA A 1 386 ? -14.058 -1.654 29.630 1.00 82.44 386 ALA A C 1
ATOM 2895 O O . ALA A 1 386 ? -15.042 -1.219 30.233 1.00 82.44 386 ALA A O 1
ATOM 2896 N N . SER A 1 387 ? -14.156 -2.613 28.711 1.00 87.12 387 SER A N 1
ATOM 2897 C CA . SER A 1 387 ? -15.405 -3.291 28.364 1.00 87.12 387 SER A CA 1
ATOM 2898 C C . SER A 1 387 ? -15.960 -4.107 29.531 1.00 87.12 387 SER A C 1
ATOM 2900 O O . SER A 1 387 ? -17.148 -4.021 29.852 1.00 87.12 387 SER A O 1
ATOM 2902 N N . GLY A 1 388 ? -15.094 -4.822 30.254 1.00 86.44 388 GLY A N 1
ATOM 2903 C CA . GLY A 1 388 ? -15.459 -5.537 31.472 1.00 86.44 388 GLY A CA 1
ATOM 2904 C C . GLY A 1 388 ? -15.9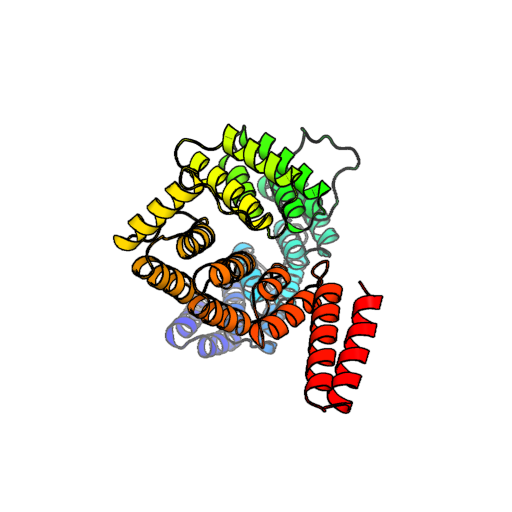89 -4.616 32.576 1.00 86.44 388 GLY A C 1
ATOM 2905 O O . GLY A 1 388 ? -17.007 -4.919 33.203 1.00 86.44 388 GLY A O 1
ATOM 2906 N N . LEU A 1 389 ? -15.354 -3.460 32.785 1.00 87.69 389 LEU A N 1
ATOM 2907 C CA . LEU A 1 389 ? -15.807 -2.441 33.737 1.00 87.69 389 LEU A CA 1
ATOM 2908 C C . LEU A 1 389 ? -17.149 -1.820 33.324 1.00 87.69 389 LEU A C 1
ATOM 2910 O O . LEU A 1 389 ? -18.022 -1.639 34.178 1.00 87.69 389 LEU A O 1
ATOM 2914 N N . ALA A 1 390 ? -17.348 -1.545 32.032 1.00 86.50 390 ALA A N 1
ATOM 2915 C CA . ALA A 1 390 ? -18.614 -1.040 31.503 1.00 86.50 390 ALA A CA 1
ATOM 2916 C C . ALA A 1 390 ? -19.754 -2.059 31.683 1.00 86.50 390 ALA A C 1
ATOM 2918 O O . ALA A 1 390 ? -20.828 -1.699 32.169 1.00 86.50 390 ALA A O 1
ATOM 2919 N N . ALA A 1 391 ? -19.507 -3.340 31.390 1.00 88.56 391 ALA A N 1
ATOM 2920 C CA . ALA A 1 391 ? -20.454 -4.423 31.654 1.00 88.56 391 ALA A CA 1
ATOM 2921 C C . ALA A 1 391 ? -20.761 -4.573 33.154 1.00 88.56 391 ALA A C 1
ATOM 2923 O O . ALA A 1 391 ? -21.920 -4.746 33.526 1.00 88.56 391 ALA A O 1
ATOM 2924 N N . ARG A 1 392 ? -19.770 -4.422 34.043 1.00 89.94 392 ARG A N 1
ATOM 2925 C CA . ARG A 1 392 ? -20.007 -4.423 35.498 1.00 89.94 392 ARG A CA 1
ATOM 2926 C C . ARG A 1 392 ? -20.924 -3.273 35.929 1.00 89.94 392 ARG A C 1
ATOM 2928 O O . ARG A 1 392 ? -21.823 -3.483 36.738 1.00 89.94 392 ARG A O 1
ATOM 2935 N N . ALA A 1 393 ? -20.717 -2.073 35.389 1.00 87.69 393 ALA A N 1
ATOM 2936 C CA . ALA A 1 393 ? -21.567 -0.918 35.678 1.00 87.69 393 ALA A CA 1
ATOM 2937 C C . ALA A 1 393 ? -22.998 -1.097 35.136 1.00 87.69 393 ALA A C 1
ATOM 2939 O O . ALA A 1 393 ? -23.960 -0.729 35.809 1.00 87.69 393 ALA A O 1
ATOM 2940 N N . ALA A 1 394 ? -23.152 -1.695 33.949 1.00 87.00 394 ALA A N 1
ATOM 2941 C CA . ALA A 1 394 ? -24.458 -2.037 33.387 1.00 87.00 394 ALA A CA 1
ATOM 2942 C C . ALA A 1 394 ? -25.190 -3.095 34.229 1.00 87.00 394 ALA A C 1
ATOM 2944 O O . ALA A 1 394 ? -26.387 -2.954 34.466 1.00 87.00 394 ALA A O 1
ATOM 2945 N N . ALA A 1 395 ? -24.469 -4.097 34.744 1.00 89.44 395 ALA A N 1
ATOM 2946 C CA . ALA A 1 395 ? -25.027 -5.103 35.647 1.00 89.44 395 ALA A CA 1
ATOM 2947 C C . ALA A 1 395 ? -25.597 -4.472 36.922 1.00 89.44 395 ALA A C 1
ATOM 2949 O O . ALA A 1 395 ? -26.705 -4.803 37.332 1.00 89.44 395 ALA A O 1
ATOM 2950 N N . TRP A 1 396 ? -24.857 -3.531 37.516 1.00 90.12 396 TRP A N 1
ATOM 2951 C CA . TRP A 1 396 ? -25.308 -2.812 38.706 1.00 90.12 396 TRP A CA 1
ATOM 2952 C C . TRP A 1 396 ? -26.574 -1.990 38.438 1.00 90.12 396 TRP A C 1
ATOM 2954 O O . TRP A 1 396 ? -27.535 -2.082 39.193 1.00 90.12 396 TRP A O 1
ATOM 2964 N N . LYS A 1 397 ? -26.621 -1.259 37.316 1.00 90.75 397 LYS A N 1
ATOM 2965 C CA . LYS A 1 397 ? -27.814 -0.491 36.923 1.00 90.75 397 LYS A CA 1
ATOM 2966 C C . LYS A 1 397 ? -29.038 -1.367 36.654 1.00 90.75 397 LYS A C 1
ATOM 2968 O O . LYS A 1 397 ? -30.140 -0.982 37.024 1.00 90.75 397 LYS A O 1
ATOM 2973 N N . ALA A 1 398 ? -28.859 -2.515 35.999 1.00 89.06 398 ALA A N 1
ATOM 2974 C CA . ALA A 1 398 ? -29.952 -3.455 35.749 1.00 89.06 398 ALA A CA 1
ATOM 2975 C C . ALA A 1 398 ? -30.501 -4.021 37.068 1.00 89.06 398 ALA A C 1
ATOM 2977 O O . ALA A 1 398 ? -31.711 -4.063 37.263 1.00 89.06 398 ALA A O 1
ATOM 2978 N N . TYR A 1 399 ? -29.609 -4.345 38.008 1.00 92.56 399 TYR A N 1
ATOM 2979 C CA . TYR A 1 399 ? -29.988 -4.801 39.342 1.00 92.56 399 TYR A CA 1
ATOM 2980 C C . TYR A 1 399 ? -30.762 -3.727 40.124 1.00 92.56 399 TYR A C 1
ATOM 2982 O O . TYR A 1 399 ? -31.825 -4.015 40.663 1.00 92.56 399 TYR A O 1
ATOM 2990 N N . GLU A 1 400 ? -30.290 -2.474 40.128 1.00 94.31 400 GLU A N 1
ATOM 2991 C CA . GLU A 1 400 ? -31.004 -1.346 40.754 1.00 94.31 400 GLU A CA 1
ATOM 2992 C C . GLU A 1 400 ? -32.391 -1.101 40.135 1.00 94.31 400 GLU A C 1
ATOM 2994 O O . GLU A 1 400 ? -33.304 -0.652 40.825 1.00 94.31 400 GLU A O 1
ATOM 2999 N N . ALA A 1 401 ? -32.563 -1.415 38.849 1.00 93.31 401 ALA A N 1
ATOM 3000 C CA . ALA A 1 401 ? -33.835 -1.311 38.141 1.00 93.31 401 ALA A CA 1
ATOM 3001 C C . ALA A 1 401 ? -34.767 -2.527 38.340 1.00 93.31 401 ALA A C 1
ATOM 3003 O O . ALA A 1 401 ? -35.875 -2.524 37.805 1.00 93.31 401 ALA A O 1
ATOM 3004 N N . GLY A 1 402 ? -34.341 -3.556 39.085 1.00 92.75 402 GLY A N 1
ATOM 3005 C CA . GLY A 1 402 ? -35.104 -4.792 39.299 1.00 92.75 402 GLY A CA 1
ATOM 3006 C C . GLY A 1 402 ? -35.049 -5.795 38.139 1.00 92.75 402 GLY A C 1
ATOM 3007 O O . GLY A 1 402 ? -35.818 -6.752 38.129 1.00 92.75 402 GLY A O 1
ATOM 3008 N N . ASP A 1 403 ? -34.154 -5.602 37.165 1.00 94.19 403 ASP A N 1
ATOM 3009 C CA . ASP A 1 403 ? -33.898 -6.545 36.067 1.00 94.19 403 ASP A CA 1
ATOM 3010 C C . ASP A 1 403 ? -32.760 -7.508 36.448 1.00 94.19 403 ASP A C 1
ATOM 3012 O O . ASP A 1 403 ? -31.593 -7.329 36.079 1.00 94.19 403 ASP A O 1
ATOM 3016 N N . GLU A 1 404 ? -33.101 -8.534 37.230 1.00 90.81 404 GLU A N 1
ATOM 3017 C CA . GLU A 1 404 ? -32.145 -9.537 37.718 1.00 90.81 404 GLU A CA 1
ATOM 3018 C C . GLU A 1 404 ? -31.504 -10.348 36.575 1.00 90.81 404 GLU A C 1
ATOM 3020 O O . GLU A 1 404 ? -30.299 -10.619 36.600 1.00 90.81 404 GLU A O 1
ATOM 3025 N N . ASP A 1 405 ? -32.271 -10.664 35.529 1.00 90.75 405 ASP A N 1
ATOM 3026 C CA . ASP A 1 405 ? -31.793 -11.409 34.359 1.00 90.75 405 ASP A CA 1
ATOM 3027 C C . ASP A 1 405 ? -30.831 -10.572 33.499 1.00 90.75 405 ASP A C 1
ATOM 3029 O O . ASP A 1 405 ? -29.816 -11.068 32.989 1.00 90.75 405 ASP A O 1
ATOM 3033 N N . GLY A 1 406 ? -31.113 -9.279 33.323 1.00 86.06 406 GLY A N 1
ATOM 3034 C CA . GLY A 1 406 ? -30.191 -8.320 32.715 1.00 86.06 406 GLY A CA 1
ATOM 3035 C C . GLY A 1 406 ? -28.905 -8.168 33.524 1.00 86.06 406 GLY A C 1
ATOM 3036 O O . GLY A 1 406 ? -27.806 -8.243 32.960 1.00 86.06 406 GLY A O 1
ATOM 3037 N N . ALA A 1 407 ? -29.020 -8.045 34.848 1.00 88.12 407 ALA A N 1
ATOM 3038 C CA . ALA A 1 407 ? -27.877 -7.936 35.748 1.00 88.12 407 ALA A CA 1
ATOM 3039 C C . ALA A 1 407 ? -26.958 -9.165 35.669 1.00 88.12 407 ALA A C 1
ATOM 3041 O O . ALA A 1 407 ? -25.739 -9.025 35.515 1.00 88.12 407 ALA A O 1
ATOM 3042 N N . ALA A 1 408 ? -27.530 -10.372 35.702 1.00 89.69 408 ALA A N 1
ATOM 3043 C CA . ALA A 1 408 ? -26.783 -11.623 35.619 1.00 89.69 408 ALA A CA 1
ATOM 3044 C C . ALA A 1 408 ? -26.023 -11.766 34.288 1.00 89.69 408 ALA A C 1
ATOM 3046 O O . ALA A 1 408 ? -24.843 -12.139 34.283 1.00 89.69 408 ALA A O 1
ATOM 3047 N N . ARG A 1 409 ? -26.658 -11.414 33.160 1.00 90.19 409 ARG A N 1
ATOM 3048 C CA . ARG A 1 409 ? -26.025 -11.450 31.828 1.00 90.19 409 ARG A CA 1
ATOM 3049 C C . ARG A 1 409 ? -24.836 -10.498 31.732 1.00 90.19 409 ARG A C 1
ATOM 3051 O O . ARG A 1 409 ? -23.750 -10.912 31.319 1.00 90.19 409 ARG A O 1
ATOM 3058 N N . HIS A 1 410 ? -25.006 -9.251 32.163 1.00 88.12 410 HIS A N 1
ATOM 3059 C CA . HIS A 1 410 ? -23.926 -8.265 32.149 1.00 88.12 410 HIS A CA 1
ATOM 3060 C C . HIS A 1 410 ? -22.778 -8.643 33.097 1.00 88.12 410 HIS A C 1
ATOM 3062 O O . HIS A 1 410 ? -21.606 -8.485 32.747 1.00 88.12 410 HIS A O 1
ATOM 3068 N N . LEU A 1 411 ? -23.079 -9.223 34.263 1.00 89.62 411 LEU A N 1
ATOM 3069 C CA . LEU A 1 411 ? -22.056 -9.682 35.204 1.00 89.62 411 LEU A CA 1
ATOM 3070 C C . LEU A 1 411 ? -21.242 -10.864 34.651 1.00 89.62 411 LEU A C 1
ATOM 3072 O O . LEU A 1 411 ? -20.025 -10.925 34.843 1.00 89.62 411 LEU A O 1
ATOM 3076 N N . ALA A 1 412 ? -21.886 -11.796 33.942 1.00 88.25 412 ALA A N 1
ATOM 3077 C CA . ALA A 1 412 ? -21.199 -12.897 33.269 1.00 88.25 412 ALA A CA 1
ATOM 3078 C C . ALA A 1 412 ? -20.244 -12.384 32.178 1.00 88.25 412 ALA A C 1
ATOM 3080 O O . ALA A 1 412 ? -19.089 -12.814 32.119 1.00 88.25 412 ALA A O 1
ATOM 3081 N N . GLN A 1 413 ? -20.686 -11.411 31.375 1.00 86.75 413 GLN A N 1
ATOM 3082 C CA . GLN A 1 413 ? -19.854 -10.757 30.363 1.00 86.75 413 GLN A CA 1
ATOM 3083 C C . GLN A 1 413 ? -18.644 -10.049 30.994 1.00 86.75 413 GLN A C 1
ATOM 3085 O O . GLN A 1 413 ? -17.514 -10.256 30.547 1.00 86.75 413 GLN A O 1
ATOM 3090 N N . ALA A 1 414 ? -18.854 -9.300 32.084 1.00 87.94 414 ALA A N 1
ATOM 3091 C CA . ALA A 1 414 ? -17.782 -8.635 32.823 1.00 87.94 414 ALA A CA 1
ATOM 3092 C C . ALA A 1 414 ? -16.721 -9.630 33.323 1.00 87.94 414 ALA A C 1
ATOM 3094 O O . ALA A 1 414 ? -15.525 -9.393 33.167 1.00 87.94 414 ALA A O 1
ATOM 3095 N N . ARG A 1 415 ? -17.140 -10.780 33.871 1.00 86.44 415 ARG A N 1
ATOM 3096 C CA . ARG A 1 415 ? -16.223 -11.826 34.361 1.00 86.44 415 ARG A CA 1
ATOM 3097 C C . ARG A 1 415 ? -15.358 -12.431 33.260 1.00 86.44 415 ARG A C 1
ATOM 3099 O O . ARG A 1 415 ? -14.200 -12.741 33.515 1.00 86.44 415 ARG A O 1
ATOM 3106 N N . VAL A 1 416 ? -15.910 -12.640 32.066 1.00 87.00 416 VAL A N 1
ATOM 3107 C CA . VAL A 1 416 ? -15.147 -13.187 30.932 1.00 87.00 416 VAL A CA 1
ATOM 3108 C C . VAL A 1 416 ? -14.102 -12.183 30.460 1.00 87.00 416 VAL A C 1
ATOM 3110 O O . VAL A 1 416 ? -12.960 -12.563 30.216 1.00 87.00 416 VAL A O 1
ATOM 3113 N N . LYS A 1 417 ? -14.486 -10.910 30.363 1.00 84.19 417 LYS A N 1
ATOM 3114 C CA . LYS A 1 417 ? -13.635 -9.831 29.859 1.00 84.19 417 LYS A CA 1
ATOM 3115 C C . LYS A 1 417 ? -12.500 -9.479 30.822 1.00 84.19 417 LYS A C 1
ATOM 3117 O O . LYS A 1 417 ? -11.343 -9.516 30.424 1.00 84.19 417 LYS A O 1
ATOM 3122 N N . LEU A 1 418 ? -12.809 -9.318 32.109 1.00 78.81 418 LEU A N 1
ATOM 3123 C CA . LEU A 1 418 ? -11.821 -9.016 33.157 1.00 78.81 418 LEU A CA 1
ATOM 3124 C C . LEU A 1 418 ? -10.849 -10.170 33.468 1.00 78.81 418 LEU A C 1
ATOM 3126 O O . LEU A 1 418 ? -9.880 -9.975 34.186 1.00 78.81 418 LEU A O 1
ATOM 3130 N N . ARG A 1 419 ? -11.120 -11.392 32.989 1.00 79.62 419 ARG A N 1
ATOM 3131 C CA . ARG A 1 419 ? -10.180 -12.526 33.089 1.00 79.62 419 ARG A CA 1
ATOM 3132 C C . ARG A 1 419 ? -9.184 -12.587 31.929 1.00 79.62 419 ARG A C 1
ATOM 3134 O O . ARG A 1 419 ? -8.242 -13.370 32.005 1.00 79.62 419 ARG A O 1
ATOM 3141 N N . ARG A 1 420 ? -9.461 -11.875 30.832 1.00 70.25 420 ARG A N 1
ATOM 3142 C CA . ARG A 1 420 ? -8.634 -11.843 29.614 1.00 70.25 420 ARG A CA 1
ATOM 3143 C C . ARG A 1 420 ? -7.710 -10.628 29.570 1.00 70.25 420 ARG A C 1
ATOM 3145 O O . ARG A 1 420 ? -6.661 -10.725 28.942 1.00 70.25 420 ARG A O 1
ATOM 3152 N N . SER A 1 421 ? -8.122 -9.532 30.210 1.00 57.22 421 SER A N 1
ATOM 3153 C CA . SER A 1 421 ? -7.266 -8.398 30.578 1.00 57.22 421 SER A CA 1
ATOM 3154 C C . SER A 1 421 ? -6.242 -8.811 31.622 1.00 57.22 421 SER A C 1
ATOM 3156 O O . SER A 1 421 ? -5.072 -8.403 31.475 1.00 57.22 421 SER A O 1
#

Nearest PDB structures (foldseek):
  8tau-assembly1_P  TM=2.574E-01  e=7.123E-02  Homo sapiens
  8rbz-assembly1_g  TM=2.607E-01  e=2.462E-01  Homo sapiens
  4rg7-assembly1_B  TM=2.616E-01  e=4.404E-01  Homo sapiens
  2wzk-assembly1_A  TM=1.514E-01  e=1.355E+00  Mus musculus
  4qir-assembly1_A  TM=2.949E-01  e=9.785E+00  Neisseria meningitidis MC58

Mean predicted aligned error: 18.84 Å

Secondary structure (DSSP, 8-state):
--HHHHHHHHHHHHHHHH-HHHHHHHHHHHGGG--HHHHHHHHHHHHHHHHHHT-HHHHHHHHHHHHT--SS--HHHHHHHHHHHHHH-HHHHHHHHHHHHHH-TT-HHHHHHHHHHHGGGGHHHHHHHHHHHHHSTT-HHHHHHHHHHHHHTT-PPTT--TTSS-HHHHHHHHHHHHHH--HHHHHHHHHHHHHHHTTTTHHHHHHHHHHHHT-SS--HHHHHHHHHHHHHH--HHHHHHHHHHHHHHHHHHHTPPPPTTSHHHHHHHHHHHHHHTT----SSSSHHHHHHHHHHH-SSHHHHHHHHHHHHHTT--S-HHHHHHHHHHHTTT-HHHHHHHHHHHHHS-S--SS-HHHHHHH--HHHHHHHHHHHHHTT-TTHHHHHHHHHHHHHHHHHHTT-HHHHHHHHHHHHHHTTT-